Protein AF-0000000077137850 (afdb_homodimer)

Nearest PDB structures (foldseek):
  7an9-assembly1_B  TM=8.345E-01  e=2.626E-20  Streptomyces coelicolor A3(2)
  7an5-assembly1_A  TM=8.433E-01  e=4.337E-20  Streptomyces coelicolor A3(2)
  7an6-assembly1_B  TM=8.443E-01  e=5.235E-20  Streptomyces coelicolor A3(2)
  7an7-assembly1_A  TM=8.318E-01  e=2.796E-20  Streptomyces coelicolor A3(2)
  2i6e-assembly1_A  TM=8.278E-01  e=2.317E-20  Deinococcus radiodurans

Foldseek 3Di:
DEEEDEPFLLCQLQCVLQVPDPVYHYDYDAQVVVLVCQQVVVGFKYKHWPVSCVVVVVWKDFDQQWAKWFAQFQQFKKKWAQQVDDDDAQEEEEAQRADQSVLLVQLLCCLPPVDGHHYHHDHLVVVLVCVVVSHHMYIGGTPSSLPDDDDVRIDMDTSQNSLCVRPVFIEGTITMMHTPPDDDPPVVSVVSSVVSVVCLVVSLVPDDSDDSVRSVCNNPPGIDIGDDPRHVVSSVVSNVSCVVVVND/DEEEDEPFLLCQLQCVLQVPDPVYHYDYDAQVVVLVCQQVVVGFKYKHWPVVCVVVVVWKDFDQQWAKWFAQFQQFKKKWAQQVDDDDAQEEEEAQRADQSVLLVQLLCCLPPVDGHHYHHDHLVVVLVCVVVSHHMYIGGGPSSLPDDDDVRIDMDTSQNSLCVRPVFIEGTITMMHTPPDDDPPVVSVVSSVVSVVCLVVSLVPDDSDDSVRSVCNNPPGIDIGDDPRHVVSSVVSNVSCVVVVND

Secondary structure (DSSP, 8-state):
-EEEE---GGGHHHHHHHHH-TT-EEEE--HHHHHHHHHTTS-SEEEEEHHHHHHTTTTEEEEEEEEEEESS--SSEEEEEETTS-SS-SEEEEETT-SHHHHHHHHHHHHHHS-PPEEEEE-HHHHHHHHHTT-SEEEEEHHHHHHPPP-TTEEEEEHHHHHHHHHS--EEEEEEEEETT----THHHHHHHHHHHHTHHHHHHH--SS-HHHHHHIIIIIEESS--HHHHHHHHHHHHHHHHTT--/-EEEE---GGGHHHHHHHHH-TT-EEEE--HHHHHHHHHTTS-SEEEEEHHHHHHTTTTEEEEEEEEEEESS--SSEEEEEETTS-SS-SEEEEETT-SHHHHHHHHHHHHHHS-PPEEEEE-HHHHHHHHHTT-SEEEEEHHHHHHPPP-TTEEEEEHHHHHHHHHS--EEEEEEEEETT----THHHHHHHHHHHHTHHHHHHH--SS-HHHHHHIIIIIEESS--HHHHHHHHHHHHHHHHTT--

Sequence (496 aa):
MKIGIVKHLNARPLTLYFERSPDFTPVYENPSVLIELLKKGELDCALVSSIECERNQNKLDYTKIVGVCARDVVRSVLFFKNETETGIPEKVFTDIGSRSSVCLLQCLFHLEYGTKVEVIPTDAKDISKMMEEGIGSHLLFGDHALLQTPIPSYKVVDLAEWWHRITGLYFCFAFWAYPKGKKWDHQIFLTALEYGLKELNSIISEEKRLPIAITDRYLKQELHYIPEQKNLDGFLLFIKTAKELGLLMKIGIVKHLNARPLTLYFERSPDFTPVYENPSVLIELLKKGELDCALVSSIECERNQNKLDYTKIVGVCARDVVRSVLFFKNETETGIPEKVFTDIGSRSSVCLLQCLFHLEYGTKVEVIPTDAKDISKMMEEGIGSHLLFGDHALLQTPIPSYKVVDLAEWWHRITGLYFCFAFWAYPKGKKWDHQIFLTALEYGLKELNSIISEEKRLPIAITDRYLKQELHYIPEQKNLDGFLLFIKTAKELGLL

Organism: Leptospira biflexa serovar Patoc (strain Patoc 1 / ATCC 23582 / Paris) (NCBI:txid456481)

InterPro domains:
  IPR003773 Menaquinone biosynthesis enzyme [PF02621] (1-244)
  IPR030868 Chorismate dehydratase [MF_00995] (2-248)
  IPR030868 Chorismate dehydratase [PTHR37690] (1-247)

Solvent-accessible surface area (backbone atoms only — not comparable to full-atom values): 25738 Å² total; per-residue (Å²): 90,38,35,38,36,59,89,48,78,83,42,44,38,56,45,44,37,46,65,71,35,87,76,34,43,66,40,81,45,55,59,72,56,44,51,52,34,22,67,70,60,75,29,55,31,29,62,35,39,36,50,55,48,63,58,35,48,91,48,28,40,68,49,72,75,42,34,41,26,28,46,59,44,48,62,26,38,32,37,33,43,37,64,86,52,79,79,76,69,60,52,31,41,25,30,61,86,51,58,30,62,52,54,50,52,38,42,47,40,30,74,76,69,70,39,80,51,45,74,40,77,31,56,60,72,56,49,55,53,31,52,74,70,68,50,67,25,36,35,35,45,51,70,59,24,45,61,42,49,52,49,93,63,38,47,79,39,39,49,38,33,52,46,18,70,77,67,73,28,18,40,56,48,25,23,44,31,26,32,54,87,65,88,70,71,69,63,54,57,55,52,20,30,54,50,15,59,74,40,40,68,58,54,46,71,67,47,49,89,45,19,60,58,44,47,49,46,44,65,71,64,30,41,47,42,62,64,46,71,46,19,54,52,24,41,52,52,49,52,53,47,32,49,75,70,64,70,94,91,38,35,36,38,58,90,48,77,84,44,43,38,57,43,45,38,47,66,72,37,86,78,36,43,68,40,81,44,56,59,73,55,44,51,52,34,24,67,70,61,75,27,56,31,29,60,35,37,36,51,55,48,62,60,35,48,91,49,30,40,68,48,73,74,42,34,43,26,30,48,60,43,48,61,26,38,32,35,34,43,38,63,85,51,79,79,76,71,60,52,31,40,24,31,59,88,50,56,32,61,52,53,48,50,38,42,48,40,30,73,75,69,71,39,82,50,44,74,40,76,31,57,59,72,56,51,56,53,31,52,75,70,68,50,67,24,37,34,34,47,50,70,61,24,44,60,42,49,50,49,92,63,38,48,80,40,39,50,38,32,53,47,18,70,77,66,73,29,18,40,56,47,26,23,43,31,25,33,54,88,63,89,72,72,69,63,54,58,56,53,21,30,54,50,15,58,74,39,41,68,57,53,46,70,66,46,50,88,47,20,59,59,46,48,50,46,43,65,70,65,29,40,48,43,62,63,45,71,47,20,53,52,25,41,53,52,49,52,53,46,32,50,76,69,64,71,94

Structure (mmCIF, N/CA/C/O backbone):
data_AF-0000000077137850-model_v1
#
loop_
_entity.id
_entity.type
_entity.pdbx_description
1 polymer 'Chorismate dehydratase'
#
loop_
_atom_site.group_PDB
_atom_site.id
_atom_site.type_symbol
_atom_site.label_atom_id
_atom_site.label_alt_id
_atom_site.label_comp_id
_atom_site.label_asym_id
_atom_site.label_entity_id
_atom_site.label_seq_id
_atom_site.pdbx_PDB_ins_code
_atom_site.Cartn_x
_atom_site.Cartn_y
_atom_site.Cartn_z
_atom_site.occupancy
_atom_site.B_iso_or_equiv
_atom_site.auth_seq_id
_atom_site.auth_comp_id
_atom_site.auth_asym_id
_atom_site.auth_atom_id
_atom_site.pdbx_PDB_model_num
ATOM 1 N N . MET A 1 1 ? -23.875 -25.844 -9.562 1 94.19 1 MET A N 1
ATOM 2 C CA . MET A 1 1 ? -22.469 -26.031 -9.867 1 94.19 1 MET A CA 1
ATOM 3 C C . MET A 1 1 ? -21.594 -25.594 -8.695 1 94.19 1 MET A C 1
ATOM 5 O O . MET A 1 1 ? -21.844 -24.547 -8.086 1 94.19 1 MET A O 1
ATOM 9 N N . LYS A 1 2 ? -20.625 -26.422 -8.359 1 96.88 2 LYS A N 1
ATOM 10 C CA . LYS A 1 2 ? -19.719 -26.141 -7.254 1 96.88 2 LYS A CA 1
ATOM 11 C C . LYS A 1 2 ? -18.469 -25.422 -7.75 1 96.88 2 LYS A C 1
ATOM 13 O O . LYS A 1 2 ? -17.766 -25.906 -8.641 1 96.88 2 LYS A O 1
ATOM 18 N N . ILE A 1 3 ? -18.219 -24.25 -7.191 1 97.44 3 ILE A N 1
ATOM 19 C CA . ILE A 1 3 ? -17.094 -23.422 -7.605 1 97.44 3 ILE A CA 1
ATOM 20 C C . ILE A 1 3 ? -16.094 -23.297 -6.461 1 97.44 3 ILE A C 1
ATOM 22 O O . ILE A 1 3 ? -16.453 -22.891 -5.355 1 97.44 3 ILE A O 1
ATOM 26 N N . GLY A 1 4 ? -14.852 -23.719 -6.73 1 97.44 4 GLY A N 1
ATOM 27 C CA . GLY A 1 4 ? -13.789 -23.547 -5.75 1 97.44 4 GLY A CA 1
ATOM 28 C C . GLY A 1 4 ? -13.297 -22.109 -5.645 1 97.44 4 GLY A C 1
ATOM 29 O O . GLY A 1 4 ? -12.977 -21.484 -6.656 1 97.44 4 GLY A O 1
ATOM 30 N N . ILE A 1 5 ? -13.227 -21.578 -4.426 1 94.5 5 ILE A N 1
ATOM 31 C CA . ILE A 1 5 ? -12.883 -20.188 -4.16 1 94.5 5 ILE A CA 1
ATOM 32 C C . ILE A 1 5 ? -11.648 -20.109 -3.266 1 94.5 5 ILE A C 1
ATOM 34 O O . ILE A 1 5 ? -11.602 -20.75 -2.209 1 94.5 5 ILE A O 1
ATOM 38 N N . VAL A 1 6 ? -10.641 -19.391 -3.773 1 91 6 VAL A N 1
ATOM 39 C CA . VAL A 1 6 ? -9.477 -19.094 -2.938 1 91 6 VAL A CA 1
ATOM 40 C C . VAL A 1 6 ? -9.695 -17.797 -2.168 1 91 6 VAL A C 1
ATOM 42 O O . VAL A 1 6 ? -10.445 -16.922 -2.615 1 91 6 VAL A O 1
ATOM 45 N N . LYS A 1 7 ? -9.008 -17.594 -1.053 1 86.56 7 LYS A N 1
ATOM 46 C CA . LYS A 1 7 ? -9.219 -16.438 -0.188 1 86.56 7 LYS A CA 1
ATOM 47 C C . LYS A 1 7 ? -8.227 -15.328 -0.503 1 86.56 7 LYS A C 1
ATOM 49 O O . LYS A 1 7 ? -8.133 -14.344 0.235 1 86.56 7 LYS A O 1
ATOM 54 N N . HIS A 1 8 ? -7.621 -15.344 -1.595 1 89.94 8 HIS A N 1
ATOM 55 C CA . HIS A 1 8 ? -6.633 -14.344 -1.962 1 89.94 8 HIS A CA 1
ATOM 56 C C . HIS A 1 8 ? -7.297 -13.086 -2.51 1 89.94 8 HIS A C 1
ATOM 58 O O . HIS A 1 8 ? -8.266 -13.172 -3.266 1 89.94 8 HIS A O 1
ATOM 64 N N . LEU A 1 9 ? -6.719 -11.938 -2.129 1 93.88 9 LEU A N 1
ATOM 65 C CA . LEU A 1 9 ? -7.266 -10.656 -2.568 1 93.88 9 LEU A CA 1
ATOM 66 C C . LEU A 1 9 ? -7.293 -10.57 -4.09 1 93.88 9 LEU A C 1
ATOM 68 O O . LEU A 1 9 ? -8.25 -10.047 -4.668 1 93.88 9 LEU A O 1
ATOM 72 N N . ASN A 1 10 ? -6.328 -11.086 -4.738 1 95.06 10 ASN A N 1
ATOM 73 C CA . ASN A 1 10 ? -6.199 -10.961 -6.188 1 95.06 10 ASN A CA 1
ATOM 74 C C . ASN A 1 10 ? -7.305 -11.727 -6.914 1 95.06 10 ASN A C 1
ATOM 76 O O . ASN A 1 10 ? -7.578 -11.461 -8.086 1 95.06 10 ASN A O 1
ATOM 80 N N . ALA A 1 11 ? -7.965 -12.617 -6.242 1 96 11 ALA A N 1
ATOM 81 C CA . ALA A 1 11 ? -8.961 -13.477 -6.879 1 96 11 ALA A CA 1
ATOM 82 C C . ALA A 1 11 ? -10.359 -12.898 -6.73 1 96 11 ALA A C 1
ATOM 84 O O . ALA A 1 11 ? -11.297 -13.32 -7.418 1 96 11 ALA A O 1
ATOM 85 N N . ARG A 1 12 ? -10.555 -11.945 -5.879 1 96.44 12 ARG A N 1
ATOM 86 C CA . ARG A 1 12 ? -11.883 -11.5 -5.457 1 96.44 12 ARG A CA 1
ATOM 87 C C . ARG A 1 12 ? -12.695 -11 -6.648 1 96.44 12 ARG A C 1
ATOM 89 O O . ARG A 1 12 ? -13.867 -11.352 -6.793 1 96.44 12 ARG A O 1
ATOM 96 N N . PRO A 1 13 ? -12.078 -10.219 -7.578 1 97.88 13 PRO A N 1
ATOM 97 C CA . PRO A 1 13 ? -12.875 -9.773 -8.727 1 97.88 13 PRO A CA 1
ATOM 98 C C . PRO A 1 13 ? -13.367 -10.922 -9.594 1 97.88 13 PRO A C 1
ATOM 100 O O . PRO A 1 13 ? -14.391 -10.797 -10.273 1 97.88 13 PRO A O 1
ATOM 103 N N . LEU A 1 14 ? -12.672 -11.992 -9.531 1 98.06 14 LEU A N 1
ATOM 104 C CA . LEU A 1 14 ? -13 -13.148 -10.367 1 98.06 14 LEU A CA 1
ATOM 105 C C . LEU A 1 14 ? -14.023 -14.039 -9.688 1 98.06 14 LEU A C 1
ATOM 107 O O . LEU A 1 14 ? -14.82 -14.711 -10.359 1 98.06 14 LEU A O 1
ATOM 111 N N . THR A 1 15 ? -14.086 -14.055 -8.375 1 97.62 15 THR A N 1
ATOM 112 C CA . THR A 1 15 ? -14.828 -15.094 -7.664 1 97.62 15 THR A CA 1
ATOM 113 C C . THR A 1 15 ? -16.125 -14.531 -7.09 1 97.62 15 THR A C 1
ATOM 115 O O . THR A 1 15 ? -17.062 -15.281 -6.82 1 97.62 15 THR A O 1
ATOM 118 N N . LEU A 1 16 ? -16.219 -13.211 -6.93 1 97.75 16 LEU A N 1
ATOM 119 C CA . LEU A 1 16 ? -17.297 -12.578 -6.195 1 97.75 16 LEU A CA 1
ATOM 120 C C . LEU A 1 16 ? -18.656 -12.961 -6.797 1 97.75 16 LEU A C 1
ATOM 122 O O . LEU A 1 16 ? -19.594 -13.258 -6.066 1 97.75 16 LEU A O 1
ATOM 126 N N . TYR A 1 17 ? -18.766 -12.984 -8.109 1 97.81 17 TYR A N 1
ATOM 127 C CA . TYR A 1 17 ? -20 -13.312 -8.805 1 97.81 17 TYR A CA 1
ATOM 128 C C . TYR A 1 17 ? -20.531 -14.68 -8.375 1 97.81 17 TYR A C 1
ATOM 130 O O . TYR A 1 17 ? -21.719 -14.836 -8.094 1 97.81 17 TYR A O 1
ATOM 138 N N . PHE A 1 18 ? -19.656 -15.625 -8.25 1 97.31 18 PHE A N 1
ATOM 139 C CA . PHE A 1 18 ? -20.047 -17 -7.926 1 97.31 18 PHE A CA 1
ATOM 140 C C . PHE A 1 18 ? -20.438 -17.109 -6.461 1 97.31 18 PHE A C 1
ATOM 142 O O . PHE A 1 18 ? -21.25 -17.969 -6.098 1 97.31 18 PHE A O 1
ATOM 149 N N . GLU A 1 19 ? -19.906 -16.25 -5.637 1 96.56 19 GLU A N 1
ATOM 150 C CA . GLU A 1 19 ? -20.219 -16.234 -4.211 1 96.56 19 GLU A CA 1
ATOM 151 C C . GLU A 1 19 ? -21.594 -15.625 -3.953 1 96.56 19 GLU A C 1
ATOM 153 O O . GLU A 1 19 ? -22.25 -15.984 -2.98 1 96.56 19 GLU A O 1
ATOM 158 N N . ARG A 1 20 ? -21.969 -14.742 -4.828 1 96.19 20 ARG A N 1
ATOM 159 C CA . ARG A 1 20 ? -23.203 -13.984 -4.578 1 96.19 20 ARG A CA 1
ATOM 160 C C . ARG A 1 20 ? -24.359 -14.539 -5.395 1 96.19 20 ARG A C 1
ATOM 162 O O . ARG A 1 20 ? -25.516 -14.227 -5.125 1 96.19 20 ARG A O 1
ATOM 169 N N . SER A 1 21 ? -24.078 -15.328 -6.395 1 95.75 21 SER A N 1
ATOM 170 C CA . SER A 1 21 ? -25.109 -15.906 -7.246 1 95.75 21 SER A CA 1
ATOM 171 C C . SER A 1 21 ? -25.703 -17.172 -6.625 1 95.75 21 SER A C 1
ATOM 173 O O . SER A 1 21 ? -24.969 -18.078 -6.254 1 95.75 21 SER A O 1
ATOM 175 N N . PRO A 1 22 ? -27.016 -17.281 -6.57 1 95.31 22 PRO A N 1
ATOM 176 C CA . PRO A 1 22 ? -27.641 -18.484 -6.027 1 95.31 22 PRO A CA 1
ATOM 177 C C . PRO A 1 22 ? -27.484 -19.703 -6.938 1 95.31 22 PRO A C 1
ATOM 179 O O . PRO A 1 22 ? -27.734 -20.844 -6.516 1 95.31 22 PRO A O 1
ATOM 182 N N . ASP A 1 23 ? -27.031 -19.484 -8.156 1 94.5 23 ASP A N 1
ATOM 183 C CA . ASP A 1 23 ? -26.906 -20.547 -9.141 1 94.5 23 ASP A CA 1
ATOM 184 C C . ASP A 1 23 ? -25.672 -21.406 -8.875 1 94.5 23 ASP A C 1
ATOM 186 O O . ASP A 1 23 ? -25.516 -22.484 -9.438 1 94.5 23 ASP A O 1
ATOM 190 N N . PHE A 1 24 ? -24.828 -20.891 -7.953 1 97 24 PHE A N 1
ATOM 191 C CA . PHE A 1 24 ? -23.562 -21.578 -7.703 1 97 24 PHE A CA 1
ATOM 192 C C . PHE A 1 24 ? -23.375 -21.844 -6.215 1 97 24 PHE A C 1
ATOM 194 O O . PHE A 1 24 ? -23.984 -21.172 -5.379 1 97 24 PHE A O 1
ATOM 201 N N . THR A 1 25 ? -22.594 -22.859 -5.91 1 97.56 25 THR A N 1
ATOM 202 C CA . THR A 1 25 ? -22.219 -23.188 -4.539 1 97.56 25 THR A CA 1
ATOM 203 C C . THR A 1 25 ? -20.719 -22.984 -4.328 1 97.56 25 THR A C 1
ATOM 205 O O . THR A 1 25 ? -19.906 -23.781 -4.793 1 97.56 25 THR A O 1
ATOM 208 N N . PRO A 1 26 ? -20.375 -21.922 -3.617 1 97.38 26 PRO A N 1
ATOM 209 C CA . PRO A 1 26 ? -18.953 -21.672 -3.375 1 97.38 26 PRO A CA 1
ATOM 210 C C . PRO A 1 26 ? -18.344 -22.672 -2.387 1 97.38 26 PRO A C 1
ATOM 212 O O . PRO A 1 26 ? -19 -23.047 -1.404 1 97.38 26 PRO A O 1
ATOM 215 N N . VAL A 1 27 ? -17.188 -23.172 -2.697 1 97.5 27 VAL A N 1
ATOM 216 C CA . VAL A 1 27 ? -16.375 -24.016 -1.822 1 97.5 27 VAL A CA 1
ATOM 217 C C . VAL A 1 27 ? -15.047 -23.328 -1.524 1 97.5 27 VAL A C 1
ATOM 219 O O . VAL A 1 27 ? -14.219 -23.156 -2.42 1 97.5 27 VAL A O 1
ATOM 222 N N . TYR A 1 28 ? -14.844 -22.984 -0.269 1 95.75 28 TYR A N 1
ATOM 223 C CA . TYR A 1 28 ? -13.648 -22.25 0.127 1 95.75 28 TYR A CA 1
ATOM 224 C C . TYR A 1 28 ? -12.562 -23.203 0.625 1 95.75 28 TYR A C 1
ATOM 226 O O . TYR A 1 28 ? -12.758 -23.906 1.625 1 95.75 28 TYR A O 1
ATOM 234 N N . GLU A 1 29 ? -11.453 -23.297 -0.109 1 92.38 29 GLU A N 1
ATOM 235 C CA . GLU A 1 29 ? -10.312 -24.125 0.273 1 92.38 29 GLU A CA 1
ATOM 236 C C . GLU A 1 29 ? -9 -23.547 -0.243 1 92.38 29 GLU A C 1
ATOM 238 O O . GLU A 1 29 ? -9.008 -22.609 -1.044 1 92.38 29 GLU A O 1
ATOM 243 N N . ASN A 1 30 ? -7.91 -24.031 0.25 1 87.25 30 ASN A N 1
ATOM 244 C CA . ASN A 1 30 ? -6.613 -23.656 -0.302 1 87.25 30 ASN A CA 1
ATOM 245 C C . ASN A 1 30 ? -6.406 -24.25 -1.695 1 87.25 30 ASN A C 1
ATOM 247 O O . ASN A 1 30 ? -7.035 -25.25 -2.051 1 87.25 30 ASN A O 1
ATOM 251 N N . PRO A 1 31 ? -5.508 -23.656 -2.438 1 83.75 31 PRO A N 1
ATOM 252 C CA . PRO A 1 31 ? -5.309 -24.078 -3.828 1 83.75 31 PRO A CA 1
ATOM 253 C C . PRO A 1 31 ? -4.996 -25.562 -3.963 1 83.75 31 PRO A C 1
ATOM 255 O O . PRO A 1 31 ? -5.559 -26.234 -4.828 1 83.75 31 PRO A O 1
ATOM 258 N N . SER A 1 32 ? -4.172 -26.078 -3.117 1 83.69 32 SER A N 1
ATOM 259 C CA . SER A 1 32 ? -3.779 -27.484 -3.209 1 83.69 32 SER A CA 1
ATOM 260 C C . SER A 1 32 ? -4.98 -28.406 -3.041 1 83.69 32 SER A C 1
ATOM 262 O O . SER A 1 32 ? -5.102 -29.422 -3.742 1 83.69 32 SER A O 1
ATOM 264 N N . VAL A 1 33 ? -5.836 -28.047 -2.146 1 91.94 33 VAL A N 1
ATOM 265 C CA . VAL A 1 33 ? -7.031 -28.859 -1.902 1 91.94 33 VAL A CA 1
ATOM 266 C C . VAL A 1 33 ? -7.992 -28.719 -3.08 1 91.94 33 VAL A C 1
ATOM 268 O O . VAL A 1 33 ? -8.586 -29.703 -3.518 1 91.94 33 VAL A O 1
ATOM 271 N N . LEU A 1 34 ? -8.102 -27.547 -3.578 1 95.62 34 LEU A N 1
ATOM 272 C CA . LEU A 1 34 ? -9.016 -27.312 -4.691 1 95.62 34 LEU A CA 1
ATOM 273 C C . LEU A 1 34 ? -8.609 -28.125 -5.91 1 95.62 34 LEU A C 1
ATOM 275 O O . LEU A 1 34 ? -9.469 -28.672 -6.613 1 95.62 34 LEU A O 1
ATOM 279 N N . ILE A 1 35 ? -7.355 -28.281 -6.117 1 94.38 35 ILE A N 1
ATOM 280 C CA . ILE A 1 35 ? -6.863 -29.031 -7.258 1 94.38 35 ILE A CA 1
ATOM 281 C C . ILE A 1 35 ? -7.262 -30.5 -7.113 1 94.38 35 ILE A C 1
ATOM 283 O O . ILE A 1 35 ? -7.695 -31.141 -8.078 1 94.38 35 ILE A O 1
ATOM 287 N N . GLU A 1 36 ? -7.074 -31 -5.922 1 95.62 36 GLU A N 1
ATOM 288 C CA . GLU A 1 36 ? -7.43 -32.375 -5.676 1 95.62 36 GLU A CA 1
ATOM 289 C C . GLU A 1 36 ? -8.93 -32.625 -5.848 1 95.62 36 GLU A C 1
ATOM 291 O O . GLU A 1 36 ? -9.352 -33.625 -6.414 1 95.62 36 GLU A O 1
ATOM 296 N N . LEU A 1 37 ? -9.695 -31.719 -5.379 1 97.25 37 LEU A N 1
ATOM 297 C CA . LEU A 1 37 ? -11.141 -31.812 -5.531 1 97.25 37 LEU A CA 1
ATOM 298 C C . LEU A 1 37 ? -11.531 -31.766 -7.004 1 97.25 37 LEU A C 1
ATOM 300 O O . LEU A 1 37 ? -12.445 -32.469 -7.43 1 97.25 37 LEU A O 1
ATOM 304 N N . LEU A 1 38 ? -10.891 -30.969 -7.773 1 97.19 38 LEU A N 1
ATOM 305 C CA . LEU A 1 38 ? -11.133 -30.891 -9.211 1 97.19 38 LEU A CA 1
ATOM 306 C C . LEU A 1 38 ? -10.82 -32.219 -9.883 1 97.19 38 LEU A C 1
ATOM 308 O O . LEU A 1 38 ? -11.625 -32.719 -10.664 1 97.19 38 LEU A O 1
ATOM 312 N N . LYS A 1 39 ? -9.703 -32.75 -9.516 1 96.19 39 LYS A N 1
ATOM 313 C CA . LYS A 1 39 ? -9.25 -34 -10.133 1 96.19 39 LYS A CA 1
ATOM 314 C C . LYS A 1 39 ? -10.219 -35.125 -9.859 1 96.19 39 LYS A C 1
ATOM 316 O O . LYS A 1 39 ? -10.383 -36.031 -10.688 1 96.19 39 LYS A O 1
ATOM 321 N N . LYS A 1 40 ? -10.805 -35.094 -8.734 1 95.88 40 LYS A N 1
ATOM 322 C CA . LYS A 1 40 ? -11.742 -36.125 -8.312 1 95.88 40 LYS A CA 1
ATOM 323 C C . LYS A 1 40 ? -13.133 -35.875 -8.875 1 95.88 40 LYS A C 1
ATOM 325 O O . LYS A 1 40 ? -14.047 -36.688 -8.695 1 95.88 40 LYS A O 1
ATOM 330 N N . GLY A 1 41 ? -13.328 -34.75 -9.461 1 94.44 41 GLY A N 1
ATOM 331 C CA . GLY A 1 41 ? -14.625 -34.406 -10.016 1 94.44 41 GLY A CA 1
ATOM 332 C C . GLY A 1 41 ? -15.602 -33.906 -8.969 1 94.44 41 GLY A C 1
ATOM 333 O O . GLY A 1 41 ? -16.812 -33.875 -9.211 1 94.44 41 GLY A O 1
ATOM 334 N N . GLU A 1 42 ? -15.125 -33.5 -7.824 1 96.44 42 GLU A N 1
ATOM 335 C CA . GLU A 1 42 ? -15.961 -33.062 -6.719 1 96.44 42 GLU A CA 1
ATOM 336 C C . GLU A 1 42 ? -16.188 -31.547 -6.777 1 96.44 42 GLU A C 1
ATOM 338 O O . GLU A 1 42 ? -16.953 -31 -5.98 1 96.44 42 GLU A O 1
ATOM 343 N N . LEU A 1 43 ? -15.523 -30.938 -7.668 1 96.38 43 LEU A N 1
ATOM 344 C CA . LEU A 1 43 ? -15.672 -29.516 -7.984 1 96.38 43 LEU A CA 1
ATOM 345 C C . LEU A 1 43 ? -15.852 -29.312 -9.484 1 96.38 43 LEU A C 1
ATOM 347 O O . LEU A 1 43 ? -15.266 -30.047 -10.289 1 96.38 43 LEU A O 1
ATOM 351 N N . ASP A 1 44 ? -16.656 -28.312 -9.805 1 96.38 44 ASP A N 1
ATOM 352 C CA . ASP A 1 44 ? -16.906 -28.062 -11.219 1 96.38 44 ASP A CA 1
ATOM 353 C C . ASP A 1 44 ? -15.859 -27.125 -11.812 1 96.38 44 ASP A C 1
ATOM 355 O O . ASP A 1 44 ? -15.547 -27.203 -13 1 96.38 44 ASP A O 1
ATOM 359 N N . CYS A 1 45 ? -15.414 -26.234 -11.031 1 96.56 45 CYS A N 1
ATOM 360 C CA . CYS A 1 45 ? -14.43 -25.25 -11.469 1 96.56 45 CYS A CA 1
ATOM 361 C C . CYS A 1 45 ? -13.75 -24.594 -10.273 1 96.56 45 CYS A C 1
ATOM 363 O O . CYS A 1 45 ? -14.305 -24.547 -9.18 1 96.56 45 CYS A O 1
ATOM 365 N N . ALA A 1 46 ? -12.508 -24.172 -10.484 1 97.12 46 ALA A N 1
ATOM 366 C CA . ALA A 1 46 ? -11.789 -23.422 -9.461 1 97.12 46 ALA A CA 1
ATOM 367 C C . ALA A 1 46 ? -10.68 -22.578 -10.07 1 97.12 46 ALA A C 1
ATOM 369 O O . ALA A 1 46 ? -10.133 -22.922 -11.125 1 97.12 46 ALA A O 1
ATOM 370 N N . LEU A 1 47 ? -10.469 -21.469 -9.438 1 95.62 47 LEU A N 1
ATOM 371 C CA . LEU A 1 47 ? -9.289 -20.688 -9.781 1 95.62 47 LEU A CA 1
ATOM 372 C C . LEU A 1 47 ? -8.031 -21.297 -9.164 1 95.62 47 LEU A C 1
ATOM 374 O O . LEU A 1 47 ? -7.941 -21.438 -7.945 1 95.62 47 LEU A O 1
ATOM 378 N N . VAL A 1 48 ? -7.078 -21.719 -10.023 1 95.44 48 VAL A N 1
ATOM 379 C CA . VAL A 1 48 ? -5.879 -22.375 -9.516 1 95.44 48 VAL A CA 1
ATOM 380 C C . VAL A 1 48 ? -4.641 -21.781 -10.172 1 95.44 48 VAL A C 1
ATOM 382 O O . VAL A 1 48 ? -4.746 -21.031 -11.148 1 95.44 48 VAL A O 1
ATOM 385 N N . SER A 1 49 ? -3.459 -22.094 -9.625 1 96.06 49 SER A N 1
ATOM 386 C CA . SER A 1 49 ? -2.199 -21.609 -10.172 1 96.06 49 SER A CA 1
ATOM 387 C C . SER A 1 49 ? -2.031 -22.016 -11.633 1 96.06 49 SER A C 1
ATOM 389 O O . SER A 1 49 ? -2.371 -23.141 -12 1 96.06 49 SER A O 1
ATOM 391 N N . SER A 1 50 ? -1.462 -21.125 -12.391 1 97.69 50 SER A N 1
ATOM 392 C CA . SER A 1 50 ? -1.31 -21.391 -13.812 1 97.69 50 SER A CA 1
ATOM 393 C C . SER A 1 50 ? -0.415 -22.609 -14.055 1 97.69 50 SER A C 1
ATOM 395 O O . SER A 1 50 ? -0.686 -23.422 -14.938 1 97.69 50 SER A O 1
ATOM 397 N N . ILE A 1 51 ? 0.579 -22.75 -13.195 1 98 51 ILE A N 1
ATOM 398 C CA . ILE A 1 51 ? 1.499 -23.875 -13.367 1 98 51 ILE A CA 1
ATOM 399 C C . ILE A 1 51 ? 0.778 -25.188 -13.062 1 98 51 ILE A C 1
ATOM 401 O O . ILE A 1 51 ? 1.06 -26.203 -13.688 1 98 51 ILE A O 1
ATOM 405 N N . GLU A 1 52 ? -0.127 -25.156 -12.094 1 96.62 52 GLU A N 1
ATOM 406 C CA . GLU A 1 52 ? -0.868 -26.359 -11.742 1 96.62 52 GLU A CA 1
ATOM 407 C C . GLU A 1 52 ? -1.845 -26.766 -12.844 1 96.62 52 GLU A C 1
ATOM 409 O O . GLU A 1 52 ? -2.121 -27.938 -13.047 1 96.62 52 GLU A O 1
ATOM 414 N N . CYS A 1 53 ? -2.363 -25.766 -13.562 1 96.38 53 CYS A N 1
ATOM 415 C CA . CYS A 1 53 ? -3.148 -26.094 -14.742 1 96.38 53 CYS A CA 1
ATOM 416 C C . CYS A 1 53 ? -2.355 -26.969 -15.703 1 96.38 53 CYS A C 1
ATOM 418 O O . CYS A 1 53 ? -2.859 -28 -16.172 1 96.38 53 CYS A O 1
ATOM 420 N N . GLU A 1 54 ? -1.135 -26.594 -15.898 1 97.38 54 GLU A N 1
ATOM 421 C CA . GLU A 1 54 ? -0.285 -27.312 -16.844 1 97.38 54 GLU A CA 1
ATOM 422 C C . GLU A 1 54 ? 0.161 -28.656 -16.266 1 97.38 54 GLU A C 1
ATOM 424 O O . GLU A 1 54 ? 0.173 -29.656 -16.984 1 97.38 54 GLU A O 1
ATOM 429 N N . ARG A 1 55 ? 0.513 -28.656 -14.984 1 97.31 55 ARG A N 1
ATOM 430 C CA . ARG A 1 55 ? 0.957 -29.891 -14.328 1 97.31 55 ARG A CA 1
ATOM 431 C C . ARG A 1 55 ? -0.145 -30.938 -14.336 1 97.31 55 ARG A C 1
ATOM 433 O O . ARG A 1 55 ? 0.137 -32.125 -14.312 1 97.31 55 ARG A O 1
ATOM 440 N N . ASN A 1 56 ? -1.346 -30.516 -14.398 1 97 56 ASN A N 1
ATOM 441 C CA . ASN A 1 56 ? -2.473 -31.438 -14.32 1 97 56 ASN A CA 1
ATOM 442 C C . ASN A 1 56 ? -3.268 -31.469 -15.625 1 97 56 ASN A C 1
ATOM 444 O O . ASN A 1 56 ? -4.48 -31.688 -15.609 1 97 56 ASN A O 1
ATOM 448 N N . GLN A 1 57 ? -2.623 -31.219 -16.688 1 95.69 57 GLN A N 1
ATOM 449 C CA . GLN A 1 57 ? -3.283 -31.094 -17.984 1 95.69 57 GLN A CA 1
ATOM 450 C C . GLN A 1 57 ? -3.91 -32.406 -18.406 1 95.69 57 GLN A C 1
ATOM 452 O O . GLN A 1 57 ? -4.801 -32.438 -19.266 1 95.69 57 GLN A O 1
ATOM 457 N N . ASN A 1 58 ? -3.488 -33.531 -17.859 1 96.06 58 ASN A N 1
ATOM 458 C CA . ASN A 1 58 ? -4.062 -34.844 -18.172 1 96.06 58 ASN A CA 1
ATOM 459 C C . ASN A 1 58 ? -5.445 -35 -17.547 1 96.06 58 ASN A C 1
ATOM 461 O O . ASN A 1 58 ? -6.254 -35.781 -18.031 1 96.06 58 ASN A O 1
ATOM 465 N N . LYS A 1 59 ? -5.723 -34.25 -16.531 1 97 59 LYS A N 1
ATOM 466 C CA . LYS A 1 59 ? -6.973 -34.438 -15.797 1 97 59 LYS A CA 1
ATOM 467 C C . LYS A 1 59 ? -7.816 -33.156 -15.836 1 97 59 LYS A C 1
ATOM 469 O O . LYS A 1 59 ? -9.023 -33.188 -15.57 1 97 59 LYS A O 1
ATOM 474 N N . LEU A 1 60 ? -7.152 -32.094 -16.109 1 97.19 60 LEU A N 1
ATOM 475 C CA . LEU A 1 60 ? -7.848 -30.812 -16.047 1 97.19 60 LEU A CA 1
ATOM 476 C C . LEU A 1 60 ? -7.723 -30.047 -17.375 1 97.19 60 LEU A C 1
ATOM 478 O O . LEU A 1 60 ? -6.707 -30.172 -18.062 1 97.19 60 LEU A O 1
ATOM 482 N N . ASP A 1 61 ? -8.781 -29.391 -17.75 1 96.56 61 ASP A N 1
ATOM 483 C CA . ASP A 1 61 ? -8.742 -28.297 -18.719 1 96.56 61 ASP A CA 1
ATOM 484 C C . ASP A 1 61 ? -8.789 -26.938 -18.031 1 96.56 61 ASP A C 1
ATOM 486 O O . ASP A 1 61 ? -9.078 -26.844 -16.844 1 96.56 61 ASP A O 1
ATOM 490 N N . TYR A 1 62 ? -8.367 -25.922 -18.719 1 96.38 62 TYR A N 1
ATOM 491 C CA . TYR A 1 62 ? -8.445 -24.578 -18.156 1 96.38 62 TYR A CA 1
ATOM 492 C C . TYR A 1 62 ? -8.648 -23.531 -19.25 1 96.38 62 TYR A C 1
ATOM 494 O O . TYR A 1 62 ? -8.422 -23.812 -20.422 1 96.38 62 TYR A O 1
ATOM 502 N N . THR A 1 63 ? -9.148 -22.375 -18.891 1 96.69 63 THR A N 1
ATOM 503 C CA . THR A 1 63 ? -9.391 -21.297 -19.844 1 96.69 63 THR A CA 1
ATOM 504 C C . THR A 1 63 ? -8.406 -20.141 -19.594 1 96.69 63 THR A C 1
ATOM 506 O O . THR A 1 63 ? -7.996 -19.906 -18.469 1 96.69 63 THR A O 1
ATOM 509 N N . LYS A 1 64 ? -8.078 -19.422 -20.688 1 97.19 64 LYS A N 1
ATOM 510 C CA . LYS A 1 64 ? -7.184 -18.266 -20.594 1 97.19 64 LYS A CA 1
ATOM 511 C C . LYS A 1 64 ? -7.926 -16.969 -20.922 1 97.19 64 LYS A C 1
ATOM 513 O O . LYS A 1 64 ? -7.305 -15.945 -21.188 1 97.19 64 LYS A O 1
ATOM 518 N N . ILE A 1 65 ? -9.258 -17.094 -20.859 1 96.5 65 ILE A N 1
ATOM 519 C CA . ILE A 1 65 ? -10.055 -15.922 -21.219 1 96.5 65 ILE A CA 1
ATOM 520 C C . ILE A 1 65 ? -9.906 -14.844 -20.156 1 96.5 65 ILE A C 1
ATOM 522 O O . ILE A 1 65 ? -9.953 -13.648 -20.453 1 96.5 65 ILE A O 1
ATOM 526 N N . VAL A 1 66 ? -9.852 -15.266 -18.906 1 98.31 66 VAL A N 1
ATOM 527 C CA . VAL A 1 66 ? -9.539 -14.406 -17.766 1 98.31 66 VAL A CA 1
ATOM 528 C C . VAL A 1 66 ? -8.516 -15.102 -16.859 1 98.31 66 VAL A C 1
ATOM 530 O O . VAL A 1 66 ? -8.328 -16.312 -16.953 1 98.31 66 VAL A O 1
ATOM 533 N N . GLY A 1 67 ? -7.871 -14.406 -16.109 1 97.81 67 GLY A N 1
ATOM 534 C CA . GLY A 1 67 ? -6.898 -14.898 -15.141 1 97.81 67 GLY A CA 1
ATOM 535 C C . GLY A 1 67 ? -6.34 -13.812 -14.242 1 97.81 67 GLY A C 1
ATOM 5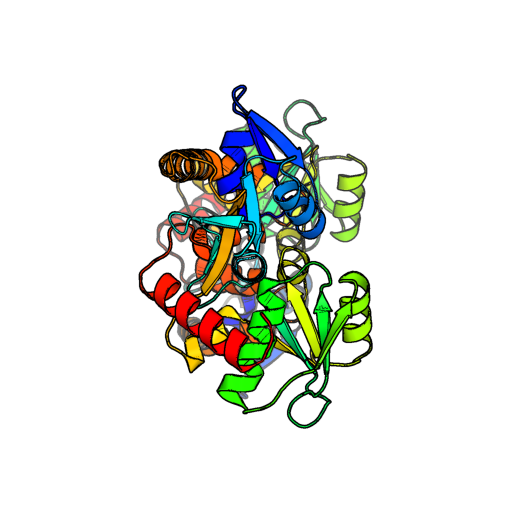36 O O . GLY A 1 67 ? -6.773 -12.664 -14.305 1 97.81 67 GLY A O 1
ATOM 537 N N . VAL A 1 68 ? -5.504 -14.203 -13.352 1 97.94 68 VAL A N 1
ATOM 538 C CA . VAL A 1 68 ? -4.738 -13.242 -12.562 1 97.94 68 VAL A CA 1
ATOM 539 C C . VAL A 1 68 ? -3.434 -12.906 -13.281 1 97.94 68 VAL A C 1
ATOM 541 O O . VAL A 1 68 ? -2.525 -13.734 -13.352 1 97.94 68 VAL A O 1
ATOM 544 N N . CYS A 1 69 ? -3.363 -11.68 -13.781 1 98.5 69 CYS A N 1
ATOM 545 C CA . CYS A 1 69 ? -2.258 -11.289 -14.656 1 98.5 69 CYS A CA 1
ATOM 546 C C . CYS A 1 69 ? -1.545 -10.055 -14.117 1 98.5 69 CYS A C 1
ATOM 548 O O . CYS A 1 69 ? -2.135 -9.266 -13.383 1 98.5 69 CYS A O 1
ATOM 550 N N . ALA A 1 70 ? -0.32 -10.023 -14.422 1 98.06 70 ALA A N 1
ATOM 551 C CA . ALA A 1 70 ? 0.488 -8.836 -14.156 1 98.06 70 ALA A CA 1
ATOM 552 C C . ALA A 1 70 ? 1.263 -8.406 -15.398 1 98.06 70 ALA A C 1
ATOM 554 O O . ALA A 1 70 ? 1.537 -9.227 -16.281 1 98.06 70 ALA A O 1
ATOM 555 N N . ARG A 1 71 ? 1.566 -7.105 -15.5 1 97.25 71 ARG A N 1
ATOM 556 C CA . ARG A 1 71 ? 2.41 -6.574 -16.562 1 97.25 71 ARG A CA 1
ATOM 557 C C . ARG A 1 71 ? 3.867 -6.492 -16.125 1 97.25 71 ARG A C 1
ATOM 559 O O . ARG A 1 71 ? 4.508 -7.52 -15.891 1 97.25 71 ARG A O 1
ATOM 566 N N . ASP A 1 72 ? 4.402 -5.344 -15.961 1 96.06 72 ASP A N 1
ATOM 567 C CA . ASP A 1 72 ? 5.828 -5.172 -15.711 1 96.06 72 ASP A CA 1
ATOM 568 C C . ASP A 1 72 ? 6.133 -5.219 -14.211 1 96.06 72 ASP A C 1
ATOM 570 O O . ASP A 1 72 ? 7.285 -5.375 -13.812 1 96.06 72 ASP A O 1
ATOM 574 N N . VAL A 1 73 ? 5.094 -5.117 -13.398 1 94.75 73 VAL A N 1
ATOM 575 C CA . VAL A 1 73 ? 5.246 -5.188 -11.953 1 94.75 73 VAL A CA 1
ATOM 576 C C . VAL A 1 73 ? 3.988 -5.797 -11.328 1 94.75 73 VAL A C 1
ATOM 578 O O . VAL A 1 73 ? 2.916 -5.777 -11.938 1 94.75 73 VAL A O 1
ATOM 581 N N . VAL A 1 74 ? 4.086 -6.426 -10.164 1 96 74 VAL A N 1
ATOM 582 C CA . VAL A 1 74 ? 2.896 -6.969 -9.516 1 96 74 VAL A CA 1
ATOM 583 C C . VAL A 1 74 ? 2.916 -6.629 -8.031 1 96 74 VAL A C 1
ATOM 585 O O . VAL A 1 74 ? 1.873 -6.625 -7.371 1 96 74 VAL A O 1
ATOM 588 N N . ARG A 1 75 ? 4.035 -6.414 -7.379 1 93.06 75 ARG A N 1
ATOM 589 C CA . ARG A 1 75 ? 4.262 -5.934 -6.02 1 93.06 75 ARG A CA 1
ATOM 590 C C . ARG A 1 75 ? 3.91 -7.008 -4.996 1 93.06 75 ARG A C 1
ATOM 592 O O . ARG A 1 75 ? 4.328 -6.926 -3.838 1 93.06 75 ARG A O 1
ATOM 599 N N . SER A 1 76 ? 3.209 -8.047 -5.406 1 95.81 76 SER A N 1
ATOM 600 C CA . SER A 1 76 ? 2.746 -9.055 -4.457 1 95.81 76 SER A CA 1
ATOM 601 C C . SER A 1 76 ? 3.512 -10.359 -4.625 1 95.81 76 SER A C 1
ATOM 603 O O . SER A 1 76 ? 3.121 -11.391 -4.07 1 95.81 76 SER A O 1
ATOM 605 N N . VAL A 1 77 ? 4.414 -10.445 -5.445 1 97.62 77 VAL A N 1
ATOM 606 C CA . VAL A 1 77 ? 5.32 -11.586 -5.605 1 97.62 77 VAL A CA 1
ATOM 607 C C . VAL A 1 77 ? 6.766 -11.102 -5.574 1 97.62 77 VAL A C 1
ATOM 609 O O . VAL A 1 77 ? 7.301 -10.656 -6.594 1 97.62 77 VAL A O 1
ATOM 612 N N . LEU A 1 78 ? 7.422 -11.273 -4.414 1 97.19 78 LEU A N 1
ATOM 613 C CA . LEU A 1 78 ? 8.688 -10.594 -4.168 1 97.19 78 LEU A CA 1
ATOM 614 C C . LEU A 1 78 ? 9.773 -11.586 -3.77 1 97.19 78 LEU A C 1
ATOM 616 O O . LEU A 1 78 ? 9.555 -12.43 -2.891 1 97.19 78 LEU A O 1
ATOM 620 N N . PHE A 1 79 ? 10.859 -11.523 -4.457 1 98.06 79 PHE A N 1
ATOM 621 C CA . PHE A 1 79 ? 12.086 -12.234 -4.109 1 98.06 79 PHE A CA 1
ATOM 622 C C . PHE A 1 79 ? 13 -11.352 -3.26 1 98.06 79 PHE A C 1
ATOM 624 O O . PHE A 1 79 ? 13.281 -10.211 -3.623 1 98.06 79 PHE A O 1
ATOM 631 N N . PHE A 1 80 ? 13.375 -11.844 -2.104 1 97.44 80 PHE A N 1
ATOM 632 C CA . PHE A 1 80 ? 14.297 -11.164 -1.198 1 97.44 80 PHE A CA 1
ATOM 633 C C . PHE A 1 80 ? 15.672 -11.812 -1.229 1 97.44 80 PHE A C 1
ATOM 635 O O . PHE A 1 80 ? 15.875 -12.875 -0.63 1 97.44 80 PHE A O 1
ATOM 642 N N . LYS A 1 81 ? 16.531 -11.172 -1.899 1 97.56 81 LYS A N 1
ATOM 643 C CA . LYS A 1 81 ? 17.891 -11.688 -2.008 1 97.56 81 LYS A CA 1
ATOM 644 C C . LYS A 1 81 ? 18.75 -11.219 -0.836 1 97.56 81 LYS A C 1
ATOM 646 O O . LYS A 1 81 ? 18.891 -10.023 -0.599 1 97.56 81 LYS A O 1
ATOM 651 N N . ASN A 1 82 ? 19.297 -12.156 -0.135 1 97.19 82 ASN A N 1
ATOM 652 C CA . ASN A 1 82 ? 20.234 -11.828 0.941 1 97.19 82 ASN A CA 1
ATOM 653 C C . ASN A 1 82 ? 21.547 -11.281 0.4 1 97.19 82 ASN A C 1
ATOM 655 O O . ASN A 1 82 ? 22.344 -12.023 -0.181 1 97.19 82 ASN A O 1
ATOM 659 N N . GLU A 1 83 ? 21.797 -10.031 0.669 1 94.69 83 GLU A N 1
ATOM 660 C CA . GLU A 1 83 ? 22.953 -9.352 0.08 1 94.69 83 GLU A CA 1
ATOM 661 C C . GLU A 1 83 ? 24.234 -9.664 0.856 1 94.69 83 GLU A C 1
ATOM 663 O O . GLU A 1 83 ? 25.328 -9.352 0.397 1 94.69 83 GLU A O 1
ATOM 668 N N . THR A 1 84 ? 24.062 -10.211 2.008 1 93.44 84 THR A N 1
ATOM 669 C CA . THR A 1 84 ? 25.234 -10.578 2.775 1 93.44 84 THR A CA 1
ATOM 670 C C . THR A 1 84 ? 25.844 -11.875 2.24 1 93.44 84 THR A C 1
ATOM 672 O O . THR A 1 84 ? 26.984 -12.211 2.566 1 93.44 84 THR A O 1
ATOM 675 N N . GLU A 1 85 ? 25.031 -12.578 1.5 1 90.31 85 GLU A N 1
ATOM 676 C CA . GLU A 1 85 ? 25.531 -13.781 0.836 1 90.31 85 GLU A CA 1
ATOM 677 C C . GLU A 1 85 ? 26.109 -13.453 -0.538 1 90.31 85 GLU A C 1
ATOM 679 O O . GLU A 1 85 ? 25.594 -12.586 -1.245 1 90.31 85 GLU A O 1
ATOM 684 N N . THR A 1 86 ? 27.188 -14.102 -0.842 1 89.5 86 THR A N 1
ATOM 685 C CA . THR A 1 86 ? 27.859 -13.812 -2.104 1 89.5 86 THR A CA 1
ATOM 686 C C . THR A 1 86 ? 27.312 -14.695 -3.223 1 89.5 86 THR A C 1
ATOM 688 O O . THR A 1 86 ? 27 -15.867 -3.004 1 89.5 86 THR A O 1
ATOM 691 N N . GLY A 1 87 ? 27.172 -14.055 -4.367 1 91 87 GLY A N 1
ATOM 692 C CA . GLY A 1 87 ? 26.844 -14.812 -5.562 1 91 87 GLY A CA 1
ATOM 693 C C . GLY A 1 87 ? 25.359 -15.094 -5.688 1 91 87 GLY A C 1
ATOM 694 O O . GLY A 1 87 ? 24.531 -14.398 -5.09 1 91 87 GLY A O 1
ATOM 695 N N . ILE A 1 88 ? 25.047 -16.031 -6.547 1 93.75 88 ILE A N 1
ATOM 696 C CA . ILE A 1 88 ? 23.672 -16.484 -6.812 1 93.75 88 ILE A CA 1
ATOM 697 C C . ILE A 1 88 ? 23.25 -17.5 -5.758 1 93.75 88 ILE A C 1
ATOM 699 O O . ILE A 1 88 ? 23.984 -18.453 -5.473 1 93.75 88 ILE A O 1
ATOM 703 N N . PRO A 1 89 ? 22.141 -17.25 -5.137 1 95.62 89 PRO A N 1
ATOM 704 C CA . PRO A 1 89 ? 21.703 -18.203 -4.121 1 95.62 89 PRO A CA 1
ATOM 705 C C . PRO A 1 89 ? 21.484 -19.609 -4.695 1 95.62 89 PRO A C 1
ATOM 707 O O . PRO A 1 89 ? 20.938 -19.75 -5.789 1 95.62 89 PRO A O 1
ATOM 710 N N . GLU A 1 90 ? 21.922 -20.656 -3.916 1 94.5 90 GLU A N 1
ATOM 711 C CA . GLU A 1 90 ? 21.688 -22.047 -4.301 1 94.5 90 GLU A CA 1
ATOM 712 C C . GLU A 1 90 ? 20.297 -22.516 -3.85 1 94.5 90 GLU A C 1
ATOM 714 O O . GLU A 1 90 ? 19.719 -23.422 -4.457 1 94.5 90 GLU A O 1
ATOM 719 N N . LYS A 1 91 ? 19.938 -21.891 -2.746 1 97.38 91 LYS A N 1
ATOM 720 C CA . LYS A 1 91 ? 18.641 -22.234 -2.152 1 97.38 91 LYS A CA 1
ATOM 721 C C . LYS A 1 91 ? 17.828 -20.984 -1.827 1 97.38 91 LYS A C 1
ATOM 723 O O . LYS A 1 91 ? 18.391 -19.953 -1.439 1 97.38 91 LYS A O 1
ATOM 728 N N . VAL A 1 92 ? 16.562 -21.078 -2.047 1 98.38 92 VAL A N 1
ATOM 729 C CA . VAL A 1 92 ? 15.633 -20.016 -1.686 1 98.38 92 VAL A CA 1
ATOM 730 C C . VAL A 1 92 ? 14.477 -20.594 -0.868 1 98.38 92 VAL A C 1
ATOM 732 O O . VAL A 1 92 ? 13.891 -21.609 -1.241 1 98.38 92 VAL A O 1
ATOM 735 N N . PHE A 1 93 ? 14.195 -20.016 0.319 1 98.56 93 PHE A N 1
ATOM 736 C CA . PHE A 1 93 ? 13.016 -20.375 1.104 1 98.56 93 PHE A CA 1
ATOM 737 C C . PHE A 1 93 ? 11.766 -19.703 0.548 1 98.56 93 PHE A C 1
ATOM 739 O O . PHE A 1 93 ? 11.703 -18.469 0.472 1 98.56 93 PHE A O 1
ATOM 746 N N . THR A 1 94 ? 10.828 -20.5 0.121 1 98.12 94 THR A N 1
ATOM 747 C CA . THR A 1 94 ? 9.688 -19.969 -0.607 1 98.12 94 THR A CA 1
ATOM 748 C C . THR A 1 94 ? 8.398 -20.188 0.177 1 98.12 94 THR A C 1
ATOM 750 O O . THR A 1 94 ? 8.242 -21.203 0.857 1 98.12 94 THR A O 1
ATOM 753 N N . ASP A 1 95 ? 7.5 -19.219 0.127 1 94.88 95 ASP A N 1
ATOM 754 C CA . ASP A 1 95 ? 6.18 -19.328 0.741 1 94.88 95 ASP A CA 1
ATOM 755 C C . ASP A 1 95 ? 5.469 -20.594 0.293 1 94.88 95 ASP A C 1
ATOM 757 O O . ASP A 1 95 ? 5.285 -20.828 -0.905 1 94.88 95 ASP A O 1
ATOM 761 N N . ILE A 1 96 ? 4.988 -21.391 1.217 1 91.06 96 ILE A N 1
ATOM 762 C CA . ILE A 1 96 ? 4.457 -22.719 0.962 1 91.06 96 ILE A CA 1
ATOM 763 C C . ILE A 1 96 ? 3.154 -22.625 0.172 1 91.06 96 ILE A C 1
ATOM 765 O O . ILE A 1 96 ? 2.74 -23.578 -0.485 1 91.06 96 ILE A O 1
ATOM 769 N N . GLY A 1 97 ? 2.531 -21.516 0.173 1 85.12 97 GLY A N 1
ATOM 770 C CA . GLY A 1 97 ? 1.262 -21.359 -0.517 1 85.12 97 GLY A CA 1
ATOM 771 C C . GLY A 1 97 ? 1.42 -21.031 -1.99 1 85.12 97 GLY A C 1
ATOM 772 O O . GLY A 1 97 ? 0.451 -21.078 -2.752 1 85.12 97 GLY A O 1
ATOM 773 N N . SER A 1 98 ? 2.617 -20.844 -2.475 1 84.81 98 SER A N 1
ATOM 774 C CA . SER A 1 98 ? 2.846 -20.328 -3.826 1 84.81 98 SER A CA 1
ATOM 775 C C . SER A 1 98 ? 3.244 -21.469 -4.773 1 84.81 98 SER A C 1
ATOM 777 O O . SER A 1 98 ? 4.094 -22.297 -4.441 1 84.81 98 SER A O 1
ATOM 779 N N . ARG A 1 99 ? 2.631 -21.594 -5.918 1 92.62 99 ARG A N 1
ATOM 780 C CA . ARG A 1 99 ? 3.01 -22.594 -6.906 1 92.62 99 ARG A CA 1
ATOM 781 C C . ARG A 1 99 ? 3.557 -21.953 -8.172 1 92.62 99 ARG A C 1
ATOM 783 O O . ARG A 1 99 ? 4.734 -22.094 -8.5 1 92.62 99 ARG A O 1
ATOM 790 N N . SER A 1 100 ? 2.781 -21.078 -8.742 1 96.19 100 SER A N 1
ATOM 791 C CA . SER A 1 100 ? 3.236 -20.422 -9.961 1 96.19 100 SER A CA 1
ATOM 792 C C . SER A 1 100 ? 4.43 -19.516 -9.695 1 96.19 100 SER A C 1
ATOM 794 O O . SER A 1 100 ? 5.375 -19.469 -10.484 1 96.19 100 SER A O 1
ATOM 796 N N . SER A 1 101 ? 4.395 -18.812 -8.578 1 96.81 101 SER A N 1
ATOM 797 C CA . SER A 1 101 ? 5.473 -17.891 -8.25 1 96.81 101 SER A CA 1
ATOM 798 C C . SER A 1 101 ? 6.785 -18.625 -8 1 96.81 101 SER A C 1
ATOM 800 O O . SER A 1 101 ? 7.848 -18.172 -8.422 1 96.81 101 SER A O 1
ATOM 802 N N . VAL A 1 102 ? 6.691 -19.781 -7.359 1 97.75 102 VAL A N 1
ATOM 803 C CA . VAL A 1 102 ? 7.883 -20.578 -7.078 1 97.75 102 VAL A CA 1
ATOM 804 C C . VAL A 1 102 ? 8.484 -21.094 -8.383 1 97.75 102 VAL A C 1
ATOM 806 O O . VAL A 1 102 ? 9.695 -21.016 -8.594 1 97.75 102 VAL A O 1
ATOM 809 N N . CYS A 1 103 ? 7.637 -21.594 -9.203 1 98.38 103 CYS A N 1
ATOM 810 C CA . CYS A 1 103 ? 8.102 -22.078 -10.5 1 98.38 103 CYS A CA 1
ATOM 811 C C . CYS A 1 103 ? 8.703 -20.938 -11.312 1 98.38 103 CYS A C 1
ATOM 813 O O . CYS A 1 103 ? 9.742 -21.094 -11.961 1 98.38 103 CYS A O 1
ATOM 815 N N . LEU A 1 104 ? 8.055 -19.781 -11.289 1 98.75 104 LEU A N 1
ATOM 816 C CA . LEU A 1 104 ? 8.562 -18.609 -12 1 98.75 104 LEU A CA 1
ATOM 817 C C . LEU A 1 104 ? 9.961 -18.25 -11.508 1 98.75 104 LEU A C 1
ATOM 819 O O . LEU A 1 104 ? 10.844 -17.922 -12.312 1 98.75 104 LEU A O 1
ATOM 823 N N . LEU A 1 105 ? 10.141 -18.281 -10.18 1 98.75 105 LEU A N 1
ATOM 824 C CA . LEU A 1 105 ? 11.453 -18 -9.609 1 98.75 105 LEU A CA 1
ATOM 825 C C . LEU A 1 105 ? 12.516 -18.922 -10.18 1 98.75 105 LEU A C 1
ATOM 827 O O . LEU A 1 105 ? 13.594 -18.469 -10.578 1 98.75 105 LEU A O 1
ATOM 831 N N . GLN A 1 106 ? 12.203 -20.172 -10.227 1 98.62 106 GLN A N 1
ATOM 832 C CA . GLN A 1 106 ? 13.141 -21.141 -10.773 1 98.62 106 GLN A CA 1
ATOM 833 C C . GLN A 1 106 ? 13.422 -20.875 -12.242 1 98.62 106 GLN A C 1
ATOM 835 O O . GLN A 1 106 ? 14.578 -20.938 -12.688 1 98.62 106 GLN A O 1
ATOM 840 N N . CYS A 1 107 ? 12.438 -20.562 -12.992 1 98.75 107 CYS A N 1
ATOM 841 C CA . CYS A 1 107 ? 12.609 -20.219 -14.406 1 98.75 107 CYS A CA 1
ATOM 842 C C . CYS A 1 107 ? 13.5 -19 -14.578 1 98.75 107 CYS A C 1
ATOM 844 O O . CYS A 1 107 ? 14.359 -18.984 -15.461 1 98.75 107 CYS A O 1
ATOM 846 N N . LEU A 1 108 ? 13.32 -18.016 -13.719 1 98.75 108 LEU A N 1
ATOM 847 C CA . LEU A 1 108 ? 14.078 -16.781 -13.82 1 98.75 108 LEU A CA 1
ATOM 848 C C . LEU A 1 108 ? 15.562 -17.016 -13.547 1 98.75 108 LEU A C 1
ATOM 850 O O . LEU A 1 108 ? 16.422 -16.516 -14.273 1 98.75 108 LEU A O 1
ATOM 854 N N . PHE A 1 109 ? 15.859 -17.828 -12.516 1 98.38 109 PHE A N 1
ATOM 855 C CA . PHE A 1 109 ? 17.25 -18.156 -12.227 1 98.38 109 PHE A CA 1
ATOM 856 C C . PHE A 1 109 ? 17.875 -18.891 -13.398 1 98.38 109 PHE A C 1
ATOM 858 O O . PHE A 1 109 ? 19.031 -18.625 -13.75 1 98.38 109 PHE A O 1
ATOM 865 N N . HIS A 1 110 ? 17.141 -19.75 -14 1 97.94 110 HIS A N 1
ATOM 866 C CA . HIS A 1 110 ? 17.625 -20.5 -15.156 1 97.94 110 HIS A CA 1
ATOM 867 C C . HIS A 1 110 ? 17.859 -19.578 -16.344 1 97.94 110 HIS A C 1
ATOM 869 O O . HIS A 1 110 ? 18.938 -19.625 -16.969 1 97.94 110 HIS A O 1
ATOM 875 N N . LEU A 1 111 ? 16.938 -18.766 -16.672 1 98.06 111 LEU A N 1
ATOM 876 C CA . LEU A 1 111 ? 17 -17.906 -17.859 1 98.06 111 LEU A CA 1
ATOM 877 C C . LEU A 1 111 ? 18.109 -16.875 -17.734 1 98.06 111 LEU A C 1
ATOM 879 O O . LEU A 1 111 ? 18.812 -16.594 -18.703 1 98.06 111 LEU A O 1
ATOM 883 N N . GLU A 1 112 ? 18.234 -16.328 -16.547 1 97.5 112 GLU A N 1
ATOM 884 C CA . GLU A 1 112 ? 19.188 -15.227 -16.406 1 97.5 112 GLU A CA 1
ATOM 885 C C . GLU A 1 112 ? 20.578 -15.75 -16.094 1 97.5 112 GLU A C 1
ATOM 887 O O . GLU A 1 112 ? 21.578 -15.203 -16.578 1 97.5 112 GLU A O 1
ATOM 892 N N . TYR A 1 113 ? 20.672 -16.859 -15.289 1 96.38 113 TYR A N 1
ATOM 893 C CA . TYR A 1 113 ? 21.984 -17.234 -14.773 1 96.38 113 TYR A CA 1
ATOM 894 C C . TYR A 1 113 ? 22.359 -18.641 -15.227 1 96.38 113 TYR A C 1
ATOM 896 O O . TYR A 1 113 ? 23.469 -19.109 -14.977 1 96.38 113 TYR A O 1
ATOM 904 N N . GLY A 1 114 ? 21.438 -19.375 -15.82 1 96.12 114 GLY A N 1
ATOM 905 C CA . GLY A 1 114 ? 21.719 -20.734 -16.234 1 96.12 114 GLY A CA 1
ATOM 906 C C . GLY A 1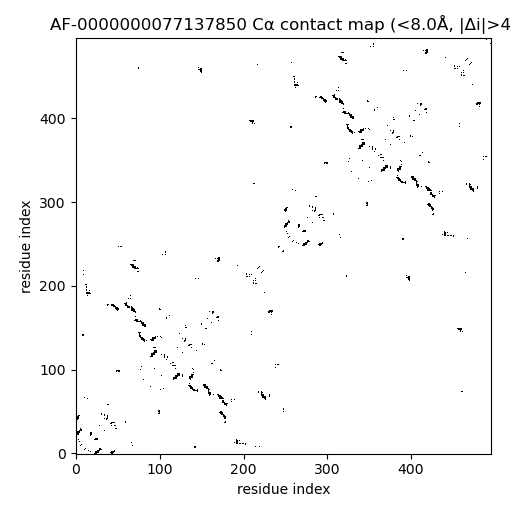 114 ? 21.828 -21.703 -15.062 1 96.12 114 GLY A C 1
ATOM 907 O O . GLY A 1 114 ? 22.484 -22.734 -15.172 1 96.12 114 GLY A O 1
ATOM 908 N N . THR A 1 115 ? 21.25 -21.328 -13.969 1 95 115 THR A N 1
ATOM 909 C CA . THR A 1 115 ? 21.375 -22.156 -12.773 1 95 115 THR A CA 1
ATOM 910 C C . THR A 1 115 ? 20.016 -22.672 -12.312 1 95 115 THR A C 1
ATOM 912 O O . THR A 1 115 ? 18.984 -22.062 -12.602 1 95 115 THR A O 1
ATOM 915 N N . LYS A 1 116 ? 20.109 -23.812 -11.68 1 95.25 116 LYS A N 1
ATOM 916 C CA . LYS A 1 116 ? 18.938 -24.344 -11.016 1 95.25 116 LYS A CA 1
ATOM 917 C C . LYS A 1 116 ? 18.953 -24.031 -9.523 1 95.25 116 LYS A C 1
ATOM 919 O O . LYS A 1 116 ? 19.891 -24.406 -8.82 1 95.25 116 LYS A O 1
ATOM 924 N N . VAL A 1 117 ? 17.969 -23.344 -9.094 1 97.38 117 VAL A N 1
ATOM 925 C CA . VAL A 1 117 ? 17.891 -22.984 -7.676 1 97.38 117 VAL A CA 1
ATOM 926 C C . VAL A 1 117 ? 17 -23.984 -6.941 1 97.38 117 VAL A C 1
ATOM 928 O O . VAL A 1 117 ? 15.961 -24.391 -7.465 1 97.38 117 VAL A O 1
ATOM 931 N N . GLU A 1 118 ? 17.469 -24.422 -5.801 1 97.62 118 GLU A N 1
ATOM 932 C CA . GLU A 1 118 ? 16.625 -25.25 -4.934 1 97.62 118 GLU A CA 1
ATOM 933 C C . GLU A 1 118 ? 15.617 -24.406 -4.172 1 97.62 118 GLU A C 1
ATOM 935 O O . GLU A 1 118 ? 15.945 -23.312 -3.697 1 97.62 118 GLU A O 1
ATOM 940 N N . VAL A 1 119 ? 14.406 -24.875 -4.137 1 98.19 119 VAL A N 1
ATOM 941 C CA . VAL A 1 119 ? 13.367 -24.141 -3.418 1 98.19 119 VAL A CA 1
ATOM 942 C C . VAL A 1 119 ? 12.914 -24.953 -2.203 1 98.19 119 VAL A C 1
ATOM 944 O O . VAL A 1 119 ? 12.734 -26.172 -2.291 1 98.19 119 VAL A O 1
ATOM 947 N N . ILE A 1 120 ? 12.781 -24.281 -1.079 1 98 120 ILE A N 1
ATOM 948 C CA . ILE A 1 120 ? 12.398 -24.922 0.173 1 98 120 ILE A CA 1
ATOM 949 C C . ILE A 1 120 ? 11.094 -24.312 0.684 1 98 120 ILE A C 1
ATOM 951 O O . ILE A 1 120 ? 11.094 -23.203 1.243 1 98 120 ILE A O 1
ATOM 955 N N . PRO A 1 121 ? 9.961 -25.062 0.507 1 96.62 121 PRO A N 1
ATOM 956 C CA . PRO A 1 121 ? 8.695 -24.547 1.03 1 96.62 121 PRO A CA 1
ATOM 957 C C . PRO A 1 121 ? 8.773 -24.188 2.514 1 96.62 121 PRO A C 1
ATOM 959 O O . PRO A 1 121 ? 9.234 -25 3.322 1 96.62 121 PRO A O 1
ATOM 962 N N . THR A 1 122 ? 8.398 -22.984 2.824 1 97.56 122 THR A N 1
ATOM 963 C CA . THR A 1 122 ? 8.531 -22.438 4.172 1 97.56 122 THR A CA 1
ATOM 964 C C . THR A 1 122 ? 7.332 -21.562 4.527 1 97.56 122 THR A C 1
ATOM 966 O O . THR A 1 122 ? 6.82 -20.828 3.678 1 97.56 122 THR A O 1
ATOM 969 N N . ASP A 1 123 ? 6.848 -21.688 5.793 1 96.31 123 ASP A N 1
ATOM 970 C CA . ASP A 1 123 ? 5.762 -20.812 6.242 1 96.31 123 ASP A CA 1
ATOM 971 C C . ASP A 1 123 ? 6.164 -19.344 6.168 1 96.31 123 ASP A C 1
ATOM 973 O O . ASP A 1 123 ? 7.285 -18.984 6.531 1 96.31 123 ASP A O 1
ATOM 977 N N . ALA A 1 124 ? 5.215 -18.531 5.75 1 94.19 124 ALA A N 1
ATOM 978 C CA . ALA A 1 124 ? 5.492 -17.109 5.559 1 94.19 124 ALA A CA 1
ATOM 979 C C . ALA A 1 124 ? 6.004 -16.469 6.848 1 94.19 124 ALA A C 1
ATOM 981 O O . ALA A 1 124 ? 6.91 -15.633 6.816 1 94.19 124 ALA A O 1
ATOM 982 N N . LYS A 1 125 ? 5.414 -16.781 7.996 1 94.12 125 LYS A N 1
ATOM 983 C CA . LYS A 1 125 ? 5.828 -16.234 9.281 1 94.12 125 LYS A CA 1
ATOM 984 C C . LYS A 1 125 ? 7.281 -16.578 9.586 1 94.12 125 LYS A C 1
ATOM 986 O O . LYS A 1 125 ? 8.016 -15.75 10.133 1 94.12 125 LYS A O 1
ATOM 991 N N . ASP A 1 126 ? 7.625 -17.781 9.211 1 97.19 126 ASP A N 1
ATOM 992 C CA . ASP A 1 126 ? 9 -18.219 9.422 1 97.19 126 ASP A CA 1
ATOM 993 C C . ASP A 1 126 ? 9.961 -17.469 8.484 1 97.19 126 ASP A C 1
ATOM 995 O O . ASP A 1 126 ? 11.086 -17.156 8.867 1 97.19 126 ASP A O 1
ATOM 999 N N . ILE A 1 127 ? 9.516 -17.203 7.281 1 97.06 127 ILE A N 1
ATOM 1000 C CA . ILE A 1 127 ? 10.32 -16.453 6.32 1 97.06 127 ILE A CA 1
ATOM 1001 C C . ILE A 1 127 ? 10.641 -15.07 6.883 1 97.06 127 ILE A C 1
ATOM 1003 O O . ILE A 1 127 ? 11.797 -14.625 6.848 1 97.06 127 ILE A O 1
ATOM 1007 N N . SER A 1 128 ? 9.664 -14.406 7.406 1 94.62 128 SER A N 1
ATOM 1008 C CA . SER A 1 128 ? 9.867 -13.078 7.977 1 94.62 128 SER A CA 1
ATOM 1009 C C . SER A 1 128 ? 10.883 -13.117 9.109 1 94.62 128 SER A C 1
ATOM 1011 O O . SER A 1 128 ? 11.766 -12.258 9.188 1 94.62 128 SER A O 1
ATOM 1013 N N . LYS A 1 129 ? 10.789 -14.094 9.969 1 96.06 129 LYS A N 1
ATOM 1014 C CA . LYS A 1 129 ? 11.727 -14.258 11.078 1 96.06 129 LYS A CA 1
ATOM 1015 C C . LYS A 1 129 ? 13.141 -14.531 10.57 1 96.06 129 LYS A C 1
ATOM 1017 O O . LYS A 1 129 ? 14.109 -13.961 11.078 1 96.06 129 LYS A O 1
ATOM 1022 N N . MET A 1 130 ? 13.211 -15.383 9.594 1 97.25 130 MET A N 1
ATOM 1023 C CA . MET A 1 130 ? 14.508 -15.719 9.016 1 97.25 130 MET A CA 1
ATOM 1024 C C . MET A 1 130 ? 15.172 -14.492 8.406 1 97.25 130 MET A C 1
ATOM 1026 O O . MET A 1 130 ? 16.375 -14.297 8.547 1 97.25 130 MET A O 1
ATOM 1030 N N . MET A 1 131 ? 14.398 -13.68 7.723 1 95.75 131 MET A N 1
ATOM 1031 C CA . MET A 1 131 ? 14.93 -12.453 7.133 1 95.75 131 MET A CA 1
ATOM 1032 C C . MET A 1 131 ? 15.477 -11.523 8.211 1 95.75 131 MET A C 1
ATOM 1034 O O . MET A 1 131 ? 16.547 -10.93 8.047 1 95.75 131 MET A O 1
ATOM 1038 N N . GLU A 1 132 ? 14.773 -11.414 9.273 1 93.94 132 GLU A N 1
ATOM 1039 C CA . GLU A 1 132 ? 15.227 -10.578 10.383 1 93.94 132 GLU A CA 1
ATOM 1040 C C . GLU A 1 132 ? 16.562 -11.078 10.938 1 93.94 132 GLU A C 1
ATOM 1042 O O . GLU A 1 132 ? 17.375 -10.281 11.398 1 93.94 132 GLU A O 1
ATOM 1047 N N . GLU A 1 133 ? 16.719 -12.359 10.883 1 95.81 133 GLU A N 1
ATOM 1048 C CA . GLU A 1 133 ? 17.938 -12.977 11.406 1 95.81 133 GLU A CA 1
ATOM 1049 C C . GLU A 1 133 ? 19.031 -13.016 10.359 1 95.81 133 GLU A C 1
ATOM 1051 O O . GLU A 1 133 ? 20.156 -13.453 10.641 1 95.81 133 GLU A O 1
ATOM 1056 N N . GLY A 1 134 ? 18.703 -12.633 9.203 1 95.06 134 GLY A N 1
ATOM 1057 C CA . GLY A 1 134 ? 19.688 -12.578 8.133 1 95.06 134 GLY A CA 1
ATOM 1058 C C . GLY A 1 134 ? 20.016 -13.945 7.555 1 95.06 134 GLY A C 1
ATOM 1059 O O . GLY A 1 134 ? 21.156 -14.211 7.176 1 95.06 134 GLY A O 1
ATOM 1060 N N . ILE A 1 135 ? 18.984 -14.773 7.473 1 95.56 135 ILE A N 1
ATOM 1061 C CA . ILE A 1 135 ? 19.219 -16.141 7.051 1 95.56 135 ILE A CA 1
ATOM 1062 C C . ILE A 1 135 ? 18.594 -16.375 5.68 1 95.56 135 ILE A C 1
ATOM 1064 O O . ILE A 1 135 ? 17.375 -16.297 5.527 1 95.56 135 ILE A O 1
ATOM 1068 N N . GLY A 1 136 ? 19.438 -16.641 4.66 1 97.06 136 GLY A N 1
ATOM 1069 C CA . GLY A 1 136 ? 18.984 -17.141 3.371 1 97.06 136 GLY A CA 1
ATOM 1070 C C . GLY A 1 136 ? 18.25 -16.094 2.555 1 97.06 136 GLY A C 1
ATOM 1071 O O . GLY A 1 136 ? 18.125 -14.938 2.979 1 97.06 136 GLY A O 1
ATOM 1072 N N . SER A 1 137 ? 17.875 -16.469 1.33 1 98.31 137 SER A N 1
ATOM 1073 C CA . SER A 1 137 ? 17.016 -15.695 0.441 1 98.31 137 SER A CA 1
ATOM 1074 C C . SER A 1 137 ? 15.602 -16.266 0.404 1 98.31 137 SER A C 1
ATOM 1076 O O . SER A 1 137 ? 15.383 -17.438 0.703 1 98.31 137 SER A O 1
ATOM 1078 N N . HIS A 1 138 ? 14.664 -15.406 0.078 1 98.44 138 HIS A N 1
ATOM 1079 C CA . HIS A 1 138 ? 13.281 -15.797 0.328 1 98.44 138 HIS A CA 1
ATOM 1080 C C . HIS A 1 138 ? 12.367 -15.344 -0.805 1 98.44 138 HIS A C 1
ATOM 1082 O O . HIS A 1 138 ? 12.695 -14.414 -1.541 1 98.44 138 HIS A O 1
ATOM 1088 N N . LEU A 1 139 ? 11.297 -16.031 -0.971 1 98.44 139 LEU A N 1
ATOM 1089 C CA . LEU A 1 139 ? 10.188 -15.625 -1.835 1 98.44 139 LEU A CA 1
ATOM 1090 C C . LEU A 1 139 ? 8.891 -15.531 -1.048 1 98.44 139 LEU A C 1
ATOM 1092 O O . LEU A 1 139 ? 8.492 -16.5 -0.388 1 98.44 139 LEU A O 1
ATOM 1096 N N . LEU A 1 140 ? 8.281 -14.375 -1.049 1 96.81 140 LEU A N 1
ATOM 1097 C CA . LEU A 1 140 ? 6.949 -14.172 -0.497 1 96.81 140 LEU A CA 1
ATOM 1098 C C . LEU A 1 140 ? 5.957 -13.805 -1.596 1 96.81 140 LEU A C 1
ATOM 1100 O O . LEU A 1 140 ? 6.336 -13.227 -2.613 1 96.81 140 LEU A O 1
ATOM 1104 N N . PHE A 1 141 ? 4.719 -14.164 -1.431 1 94.94 141 PHE A N 1
ATOM 1105 C CA . PHE A 1 141 ? 3.684 -13.781 -2.379 1 94.94 141 PHE A CA 1
ATOM 1106 C C . PHE A 1 141 ? 2.41 -13.359 -1.651 1 94.94 141 PHE A C 1
ATOM 1108 O O . PHE A 1 141 ? 2.299 -13.539 -0.437 1 94.94 141 PHE A O 1
ATOM 1115 N N . GLY A 1 142 ? 1.499 -12.766 -2.371 1 92.88 142 GLY A N 1
ATOM 1116 C CA . GLY A 1 142 ? 0.188 -12.414 -1.852 1 92.88 142 GLY A CA 1
ATOM 1117 C C . GLY A 1 142 ? 0.243 -11.367 -0.75 1 92.88 142 GLY A C 1
ATOM 1118 O O . GLY A 1 142 ? 1.005 -10.406 -0.838 1 92.88 142 GLY A O 1
ATOM 1119 N N . ASP A 1 143 ? -0.573 -11.625 0.252 1 90.19 143 ASP A N 1
ATOM 1120 C CA . ASP A 1 143 ? -0.721 -10.695 1.363 1 90.19 143 ASP A CA 1
ATOM 1121 C C . ASP A 1 143 ? 0.596 -10.523 2.117 1 90.19 143 ASP A C 1
ATOM 1123 O O . ASP A 1 143 ? 0.94 -9.422 2.537 1 90.19 143 ASP A O 1
ATOM 1127 N N . HIS A 1 144 ? 1.302 -11.602 2.188 1 92.38 144 HIS A N 1
ATOM 1128 C CA . HIS A 1 144 ? 2.553 -11.57 2.936 1 92.38 144 HIS A CA 1
ATOM 1129 C C . HIS A 1 144 ? 3.59 -10.695 2.238 1 92.38 144 HIS A C 1
ATOM 1131 O O . HIS A 1 144 ? 4.316 -9.945 2.895 1 92.38 144 HIS A O 1
ATOM 1137 N N . ALA A 1 145 ? 3.611 -10.781 0.951 1 94.5 145 ALA A N 1
ATOM 1138 C CA . ALA A 1 145 ? 4.531 -9.945 0.184 1 94.5 145 ALA A CA 1
ATOM 1139 C C . ALA A 1 145 ? 4.113 -8.484 0.239 1 94.5 145 ALA A C 1
ATOM 1141 O O . ALA A 1 145 ? 4.953 -7.594 0.407 1 94.5 145 ALA A O 1
ATOM 1142 N N . LEU A 1 146 ? 2.822 -8.25 0.153 1 93.81 146 LEU A N 1
ATOM 1143 C CA . LEU A 1 146 ? 2.291 -6.895 0.125 1 93.81 146 LEU A CA 1
ATOM 1144 C C . LEU A 1 146 ? 2.58 -6.168 1.435 1 93.81 146 LEU A C 1
ATOM 1146 O O . LEU A 1 146 ? 2.75 -4.949 1.45 1 93.81 146 LEU A O 1
ATOM 1150 N N . LEU A 1 147 ? 2.717 -6.945 2.498 1 92.06 147 LEU A N 1
ATOM 1151 C CA . LEU A 1 147 ? 2.836 -6.355 3.826 1 92.06 147 LEU A CA 1
ATOM 1152 C C . LEU A 1 147 ? 4.285 -6.363 4.297 1 92.06 147 LEU A C 1
ATOM 1154 O O . LEU A 1 147 ? 4.625 -5.703 5.281 1 92.06 147 LEU A O 1
ATOM 1158 N N . GLN A 1 148 ? 5.129 -7.066 3.617 1 92.25 148 GLN A N 1
ATOM 1159 C CA . GLN A 1 148 ? 6.5 -7.223 4.09 1 92.25 148 GLN A CA 1
ATOM 1160 C C . GLN A 1 148 ? 7.285 -5.922 3.941 1 92.25 148 GLN A C 1
ATOM 1162 O O . GLN A 1 148 ? 7.379 -5.371 2.842 1 92.25 148 GLN A O 1
ATOM 1167 N N . THR A 1 149 ? 7.82 -5.48 5.055 1 91 149 THR A N 1
ATOM 1168 C CA . THR A 1 149 ? 8.711 -4.324 5.027 1 91 149 THR A CA 1
ATOM 1169 C C . THR A 1 149 ? 10.109 -4.727 4.57 1 91 149 THR A C 1
ATOM 1171 O O . THR A 1 149 ? 10.602 -5.793 4.938 1 91 149 THR A O 1
ATOM 1174 N N . PRO A 1 150 ? 10.68 -3.85 3.773 1 90.19 150 PRO A N 1
ATOM 1175 C CA . PRO A 1 150 ? 12.047 -4.172 3.355 1 90.19 150 PRO A CA 1
ATOM 1176 C C . PRO A 1 150 ? 13.008 -4.297 4.535 1 90.19 150 PRO A C 1
ATOM 1178 O O . PRO A 1 150 ? 12.844 -3.615 5.547 1 90.19 150 PRO A O 1
ATOM 1181 N N . ILE A 1 151 ? 13.891 -5.211 4.395 1 91.44 151 ILE A N 1
ATOM 1182 C CA . ILE A 1 151 ? 14.953 -5.418 5.371 1 91.44 151 ILE A CA 1
ATOM 1183 C C . ILE A 1 151 ? 16.281 -4.957 4.789 1 91.44 151 ILE A C 1
ATOM 1185 O O . ILE A 1 151 ? 16.641 -5.328 3.67 1 91.44 151 ILE A O 1
ATOM 1189 N N . PRO A 1 152 ? 17.078 -4.059 5.469 1 88.5 152 PRO A N 1
ATOM 1190 C CA . PRO A 1 152 ? 18.281 -3.422 4.922 1 88.5 152 PRO A CA 1
ATOM 1191 C C . PRO A 1 152 ? 19.234 -4.422 4.281 1 88.5 152 PRO A C 1
ATOM 1193 O O . PRO A 1 152 ? 19.844 -4.133 3.246 1 88.5 152 PRO A O 1
ATOM 1196 N N . SER A 1 153 ? 19.406 -5.59 4.785 1 92.69 153 SER A N 1
ATOM 1197 C CA . SER A 1 153 ? 20.375 -6.543 4.27 1 92.69 153 SER A CA 1
ATOM 1198 C C . SER A 1 153 ? 19.797 -7.367 3.129 1 92.69 153 SER A C 1
ATOM 1200 O O . SER A 1 153 ? 20.453 -8.266 2.6 1 92.69 153 SER A O 1
ATOM 1202 N N . TYR A 1 154 ? 18.641 -6.992 2.623 1 95.38 154 TYR A N 1
ATOM 1203 C CA . TYR A 1 154 ? 18 -7.75 1.553 1 95.38 154 TYR A CA 1
ATOM 1204 C C . TYR A 1 154 ? 17.641 -6.844 0.383 1 95.38 154 TYR A C 1
ATOM 1206 O O . TYR A 1 154 ? 17.156 -5.73 0.581 1 95.38 154 TYR A O 1
ATOM 1214 N N . LYS A 1 155 ? 17.922 -7.293 -0.784 1 94.06 155 LYS A N 1
ATOM 1215 C CA . LYS A 1 155 ? 17.422 -6.648 -1.994 1 94.06 155 LYS A CA 1
ATOM 1216 C C . LYS A 1 155 ? 16.062 -7.211 -2.389 1 94.06 155 LYS A C 1
ATOM 1218 O O . LYS A 1 155 ? 15.891 -8.43 -2.475 1 94.06 155 LYS A O 1
ATOM 1223 N N . VAL A 1 156 ? 15.156 -6.363 -2.561 1 94.56 156 VAL A N 1
ATOM 1224 C CA . VAL A 1 156 ? 13.812 -6.785 -2.939 1 94.56 156 VAL A CA 1
ATOM 1225 C C . VAL A 1 156 ? 13.672 -6.758 -4.461 1 94.56 156 VAL A C 1
ATOM 1227 O O . VAL A 1 156 ? 13.953 -5.738 -5.098 1 94.56 156 VAL A O 1
ATOM 1230 N N . VAL A 1 157 ? 13.219 -7.863 -4.996 1 95.75 157 VAL A N 1
ATOM 1231 C CA . VAL A 1 157 ? 13.023 -7.973 -6.441 1 95.75 157 VAL A CA 1
ATOM 1232 C C . VAL A 1 157 ? 11.609 -8.453 -6.742 1 95.75 157 VAL A C 1
ATOM 1234 O O . VAL A 1 157 ? 11.18 -9.492 -6.23 1 95.75 157 VAL A O 1
ATOM 1237 N N . ASP A 1 158 ? 10.906 -7.723 -7.52 1 97 158 ASP A N 1
ATOM 1238 C CA . ASP A 1 158 ? 9.594 -8.133 -8.008 1 97 158 ASP A CA 1
ATOM 1239 C C . ASP A 1 158 ? 9.719 -9.148 -9.141 1 97 158 ASP A C 1
ATOM 1241 O O . ASP A 1 158 ? 10.391 -8.891 -10.141 1 97 158 ASP A O 1
ATOM 1245 N N . LEU A 1 159 ? 9.016 -10.234 -9.023 1 98.44 159 LEU A N 1
ATOM 1246 C CA . LEU A 1 159 ? 9.219 -11.289 -10.008 1 98.44 159 LEU A CA 1
ATOM 1247 C C . LEU A 1 159 ? 8.617 -10.906 -11.359 1 98.44 159 LEU A C 1
ATOM 1249 O O . LEU A 1 159 ? 9.141 -11.289 -12.406 1 98.44 159 LEU A O 1
ATOM 1253 N N . ALA A 1 160 ? 7.496 -10.219 -11.336 1 98.38 160 ALA A N 1
ATOM 1254 C CA . ALA A 1 160 ? 6.957 -9.75 -12.609 1 98.38 160 ALA A CA 1
ATOM 1255 C C . ALA A 1 160 ? 7.918 -8.773 -13.289 1 98.38 160 ALA A C 1
ATOM 1257 O O . ALA A 1 160 ? 8.086 -8.812 -14.508 1 98.38 160 ALA A O 1
ATOM 1258 N N . GLU A 1 161 ? 8.555 -7.926 -12.469 1 97.31 161 GLU A N 1
ATOM 1259 C CA . GLU A 1 161 ? 9.547 -6.996 -13.008 1 97.31 161 GLU A CA 1
ATOM 1260 C C . GLU A 1 161 ? 10.75 -7.742 -13.57 1 97.31 161 GLU A C 1
ATOM 1262 O O . GLU A 1 161 ? 11.242 -7.414 -14.656 1 97.31 161 GLU A O 1
ATOM 1267 N N . TRP A 1 162 ? 11.211 -8.688 -12.812 1 98.38 162 TRP A N 1
ATOM 1268 C CA . TRP A 1 162 ? 12.336 -9.508 -13.258 1 98.38 162 TRP A CA 1
ATOM 1269 C C . TRP A 1 162 ? 12 -10.234 -14.555 1 98.38 162 TRP A C 1
ATOM 1271 O O . TRP A 1 162 ? 12.789 -10.203 -15.508 1 98.38 162 TRP A O 1
ATOM 1281 N N . TRP A 1 163 ? 10.836 -10.812 -14.641 1 98.81 163 TRP A N 1
ATOM 1282 C CA . TRP A 1 163 ? 10.359 -11.516 -15.82 1 98.81 163 TRP A CA 1
ATOM 1283 C C . TRP A 1 163 ? 10.289 -10.586 -17.031 1 98.81 163 TRP A C 1
ATOM 1285 O O . TRP A 1 163 ? 10.82 -10.891 -18.094 1 98.81 163 TRP A O 1
ATOM 1295 N N . HIS A 1 164 ? 9.742 -9.438 -16.812 1 98.75 164 HIS A N 1
ATOM 1296 C CA . HIS A 1 164 ? 9.586 -8.469 -17.891 1 98.75 164 HIS A CA 1
ATOM 1297 C C . HIS A 1 164 ? 10.945 -7.961 -18.375 1 98.75 164 HIS A C 1
ATOM 1299 O O . HIS A 1 164 ? 11.148 -7.77 -19.578 1 98.75 164 HIS A O 1
ATOM 1305 N N . ARG A 1 165 ? 11.82 -7.738 -17.469 1 98.06 165 ARG A N 1
ATOM 1306 C CA . ARG A 1 165 ? 13.141 -7.215 -17.797 1 98.06 165 ARG A CA 1
ATOM 1307 C C . ARG A 1 165 ? 13.891 -8.164 -18.719 1 98.06 165 ARG A C 1
ATOM 1309 O O . ARG A 1 165 ? 14.508 -7.727 -19.703 1 98.06 165 ARG A O 1
ATOM 1316 N N . ILE A 1 166 ? 13.766 -9.414 -18.5 1 98 166 ILE A N 1
ATOM 1317 C CA . ILE A 1 166 ? 14.617 -10.328 -19.234 1 98 166 ILE A CA 1
ATOM 1318 C C . ILE A 1 166 ? 13.875 -10.836 -20.484 1 98 166 ILE A C 1
ATOM 1320 O O . ILE A 1 166 ? 14.508 -11.219 -21.469 1 98 166 ILE A O 1
ATOM 1324 N N . THR A 1 167 ? 12.523 -10.797 -20.469 1 98.56 167 THR A N 1
ATOM 1325 C CA . THR A 1 167 ? 11.805 -11.438 -21.562 1 98.56 167 THR A CA 1
ATOM 1326 C C . THR A 1 167 ? 11.031 -10.398 -22.375 1 98.56 167 THR A C 1
ATOM 1328 O O . THR A 1 167 ? 10.641 -10.672 -23.516 1 98.56 167 THR A O 1
ATOM 1331 N N . GLY A 1 168 ? 10.719 -9.281 -21.75 1 98.5 168 GLY A N 1
ATOM 1332 C CA . GLY A 1 168 ? 9.836 -8.297 -22.359 1 98.5 168 GLY A CA 1
ATOM 1333 C C . GLY A 1 168 ? 8.375 -8.703 -22.328 1 98.5 168 GLY A C 1
ATOM 1334 O O . GLY A 1 168 ? 7.531 -8.047 -22.938 1 98.5 168 GLY A O 1
ATOM 1335 N N . LEU A 1 169 ? 8.07 -9.766 -21.625 1 98.88 169 LEU A N 1
ATOM 1336 C CA . LEU A 1 169 ? 6.73 -10.336 -21.641 1 98.88 169 LEU A CA 1
ATOM 1337 C C . LEU A 1 169 ? 6.062 -10.18 -20.281 1 98.88 169 LEU A C 1
ATOM 1339 O O . LEU A 1 169 ? 6.707 -9.797 -19.312 1 98.88 169 LEU A O 1
ATOM 1343 N N . TYR A 1 170 ? 4.695 -10.375 -20.25 1 98.81 170 TYR A N 1
ATOM 1344 C CA . TYR A 1 170 ? 3.893 -10.289 -19.047 1 98.81 170 TYR A CA 1
ATOM 1345 C C . TYR A 1 170 ? 3.594 -11.68 -18.484 1 98.81 170 TYR A C 1
ATOM 1347 O O . TYR A 1 170 ? 3.977 -12.688 -19.078 1 98.81 170 TYR A O 1
ATOM 1355 N N . PHE A 1 171 ? 2.973 -11.727 -17.344 1 98.75 171 PHE A N 1
ATOM 1356 C CA . PHE A 1 171 ? 2.855 -13.016 -16.688 1 98.75 171 PHE A CA 1
ATOM 1357 C C . PHE A 1 171 ? 1.411 -13.289 -16.281 1 98.75 171 PHE A C 1
ATOM 1359 O O . PHE A 1 171 ? 0.666 -12.359 -15.961 1 98.75 171 PHE A O 1
ATOM 1366 N N . CYS A 1 172 ? 1.009 -14.555 -16.312 1 98.75 172 CYS A N 1
ATOM 1367 C CA . CYS A 1 172 ? -0.266 -15.047 -15.805 1 98.75 172 CYS A CA 1
ATOM 1368 C C . CYS A 1 172 ? -0.056 -15.992 -14.625 1 98.75 172 CYS A C 1
ATOM 1370 O O . CYS A 1 172 ? 0.521 -17.062 -14.789 1 98.75 172 CYS A O 1
ATOM 1372 N N . PHE A 1 173 ? -0.675 -15.641 -13.484 1 97.94 173 PHE A N 1
ATOM 1373 C CA . PHE A 1 173 ? -0.4 -16.391 -12.266 1 97.94 173 PHE A CA 1
ATOM 1374 C C . PHE A 1 173 ? -1.463 -17.453 -12.031 1 97.94 173 PHE A C 1
ATOM 1376 O O . PHE A 1 173 ? -1.201 -18.469 -11.375 1 97.94 173 PHE A O 1
ATOM 1383 N N . ALA A 1 174 ? -2.656 -17.266 -12.477 1 97.31 174 ALA A N 1
ATOM 1384 C CA . ALA A 1 174 ? -3.74 -18.188 -12.172 1 97.31 174 ALA A CA 1
ATOM 1385 C C . ALA A 1 174 ? -4.805 -18.172 -13.266 1 97.31 174 ALA A C 1
ATOM 1387 O O . ALA A 1 174 ? -5.008 -17.141 -13.922 1 97.31 174 ALA A O 1
ATOM 1388 N N . PHE A 1 175 ? -5.438 -19.281 -13.453 1 97.38 175 PHE A N 1
ATOM 1389 C CA . PHE A 1 175 ? -6.539 -19.469 -14.391 1 97.38 175 PHE A CA 1
ATOM 1390 C C . PHE A 1 175 ? -7.648 -20.297 -13.758 1 97.38 175 PHE A C 1
ATOM 1392 O O . PHE A 1 175 ? -7.426 -20.984 -12.75 1 97.38 175 PHE A O 1
ATOM 1399 N N . TRP A 1 176 ? -8.828 -20.188 -14.391 1 97.12 176 TRP A N 1
ATOM 1400 C CA . TRP A 1 176 ? -9.906 -21.109 -14.031 1 97.12 176 TRP A CA 1
ATOM 1401 C C . TRP A 1 176 ? -9.672 -22.484 -14.641 1 97.12 176 TRP A C 1
ATOM 1403 O O . TRP A 1 176 ? -9.461 -22.609 -15.844 1 97.12 176 TRP A O 1
ATOM 1413 N N . ALA A 1 177 ? -9.703 -23.484 -13.812 1 96.75 177 ALA A N 1
ATOM 1414 C CA . ALA A 1 177 ? -9.547 -24.875 -14.242 1 96.75 177 ALA A CA 1
ATOM 1415 C C . ALA A 1 177 ? -10.797 -25.688 -13.938 1 96.75 177 ALA A C 1
ATOM 1417 O O . ALA A 1 177 ? -11.562 -25.344 -13.039 1 96.75 177 ALA A O 1
ATOM 1418 N N . TYR A 1 178 ? -10.977 -26.719 -14.664 1 97 178 TYR A N 1
ATOM 1419 C CA . TYR A 1 178 ? -12.125 -27.609 -14.508 1 97 178 TYR A CA 1
ATOM 1420 C C . TYR A 1 178 ? -11.812 -29 -15.039 1 97 178 TYR A C 1
ATOM 1422 O O . TYR A 1 178 ? -10.852 -29.188 -15.789 1 97 178 TYR A O 1
ATOM 1430 N N . PRO A 1 179 ? -12.578 -30 -14.555 1 96.75 179 PRO A N 1
ATOM 1431 C CA . PRO A 1 179 ? -12.297 -31.375 -14.992 1 96.75 179 PRO A CA 1
ATOM 1432 C C . PRO A 1 179 ? -12.32 -31.531 -16.516 1 96.75 179 PRO A C 1
ATOM 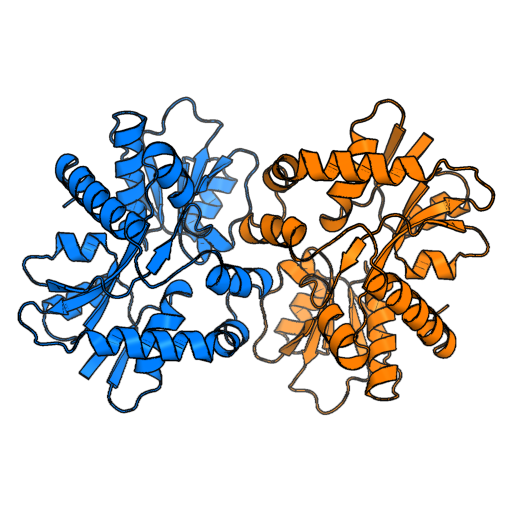1434 O O . PRO A 1 179 ? -13.172 -30.938 -17.172 1 96.75 179 PRO A O 1
ATOM 1437 N N . LYS A 1 180 ? -11.352 -32.312 -16.969 1 95.12 180 LYS A N 1
ATOM 1438 C CA . LYS A 1 180 ? -11.211 -32.531 -18.406 1 95.12 180 LYS A CA 1
ATOM 1439 C C . LYS A 1 180 ? -12.492 -33.094 -19 1 95.12 180 LYS A C 1
ATOM 1441 O O . LYS A 1 180 ? -13.109 -34 -18.422 1 95.12 180 LYS A O 1
ATOM 1446 N N . GLY A 1 181 ? -12.906 -32.5 -20.125 1 90.5 181 GLY A N 1
ATOM 1447 C CA . GLY A 1 181 ? -14.078 -32.969 -20.828 1 90.5 181 GLY A CA 1
ATOM 1448 C C . GLY A 1 181 ? -15.359 -32.25 -20.422 1 90.5 181 GLY A C 1
ATOM 1449 O O . GLY A 1 181 ? -16.375 -32.375 -21.094 1 90.5 181 GLY A O 1
ATOM 1450 N N . LYS A 1 182 ? -15.305 -31.594 -19.312 1 89.38 182 LYS A N 1
ATOM 1451 C CA . LYS A 1 182 ? -16.484 -30.828 -18.906 1 89.38 182 LYS A CA 1
ATOM 1452 C C . LYS A 1 182 ? -16.75 -29.672 -19.859 1 89.38 182 LYS A C 1
ATOM 1454 O O . LYS A 1 182 ? -15.828 -28.953 -20.234 1 89.38 182 LYS A O 1
ATOM 1459 N N . LYS A 1 183 ? -18 -29.594 -20.297 1 85.12 183 LYS A N 1
ATOM 1460 C CA . LYS A 1 183 ? -18.391 -28.5 -21.188 1 85.12 183 LYS A CA 1
ATOM 1461 C C . LYS A 1 183 ? -18.766 -27.25 -20.391 1 85.12 183 LYS A C 1
ATOM 1463 O O . LYS A 1 183 ? -19.578 -27.312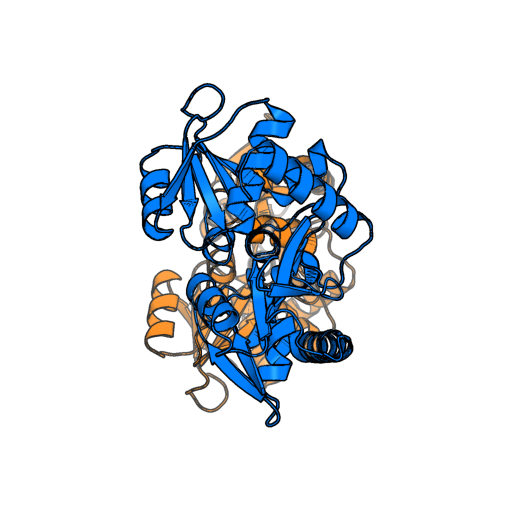 -19.469 1 85.12 183 LYS A O 1
ATOM 1468 N N . TRP A 1 184 ? -18.031 -26.109 -20.562 1 82.81 184 TRP A N 1
ATOM 1469 C CA . TRP A 1 184 ? -18.266 -24.828 -19.938 1 82.81 184 TRP A CA 1
ATOM 1470 C C . TRP A 1 184 ? -18.516 -23.734 -20.969 1 82.81 184 TRP A C 1
ATOM 1472 O O . TRP A 1 184 ? -17.922 -23.766 -22.062 1 82.81 184 TRP A O 1
ATOM 1482 N N . ASP A 1 185 ? -19.578 -22.984 -20.703 1 86.81 185 ASP A N 1
ATOM 1483 C CA . ASP A 1 185 ? -19.609 -21.719 -21.406 1 86.81 185 ASP A CA 1
ATOM 1484 C C . ASP A 1 185 ? -18.562 -20.75 -20.844 1 86.81 185 ASP A C 1
ATOM 1486 O O . ASP A 1 185 ? -18.797 -20.109 -19.812 1 86.81 185 ASP A O 1
ATOM 1490 N N . HIS A 1 186 ? -17.5 -20.594 -21.516 1 88.81 186 HIS A N 1
ATOM 1491 C CA . HIS A 1 186 ? -16.359 -19.828 -21.016 1 88.81 186 HIS A CA 1
ATOM 1492 C C . HIS A 1 186 ? -16.719 -18.359 -20.828 1 88.81 186 HIS A C 1
ATOM 1494 O O . HIS A 1 186 ? -16.031 -17.625 -20.109 1 88.81 186 HIS A O 1
ATOM 1500 N N . GLN A 1 187 ? -17.812 -17.922 -21.391 1 93.38 187 GLN A N 1
ATOM 1501 C CA . GLN A 1 187 ? -18.234 -16.531 -21.281 1 93.38 187 GLN A CA 1
ATOM 1502 C C . GLN A 1 187 ? -18.656 -16.203 -19.844 1 93.38 187 GLN A C 1
ATOM 1504 O O . GLN A 1 187 ? -18.656 -15.039 -19.453 1 93.38 187 GLN A O 1
ATOM 1509 N N . ILE A 1 188 ? -18.953 -17.25 -19.125 1 95.62 188 ILE A N 1
ATOM 1510 C CA . ILE A 1 188 ? -19.406 -17.047 -17.75 1 95.62 188 ILE A CA 1
ATOM 1511 C C . ILE A 1 188 ? -18.281 -16.422 -16.922 1 95.62 188 ILE A C 1
ATOM 1513 O O . ILE A 1 188 ? -18.531 -15.648 -16 1 95.62 188 ILE A O 1
ATOM 1517 N N . PHE A 1 189 ? -17.078 -16.75 -17.297 1 97.19 189 PHE A N 1
ATOM 1518 C CA . PHE A 1 189 ? -15.938 -16.234 -16.547 1 97.19 189 PHE A CA 1
ATOM 1519 C C . PHE A 1 189 ? -15.742 -14.75 -16.812 1 97.19 189 PHE A C 1
ATOM 1521 O O . PHE A 1 189 ? -15.352 -13.992 -15.922 1 97.19 189 PHE A O 1
ATOM 1528 N N . LEU A 1 190 ? -16.031 -14.328 -18.047 1 97.56 190 LEU A N 1
ATOM 1529 C CA . LEU A 1 190 ? -15.992 -12.906 -18.375 1 97.56 190 LEU A CA 1
ATOM 1530 C C . LEU A 1 190 ? -17.109 -12.156 -17.656 1 97.56 190 LEU A C 1
ATOM 1532 O O . LEU A 1 190 ? -16.891 -11.055 -17.156 1 97.56 190 LEU A O 1
ATOM 1536 N N . THR A 1 191 ? -18.25 -12.773 -17.641 1 97.19 191 THR A N 1
ATOM 1537 C CA . THR A 1 191 ? -19.391 -12.188 -16.938 1 97.19 191 THR A CA 1
ATOM 1538 C C . THR A 1 191 ? -19.078 -12.031 -15.445 1 97.19 191 THR A C 1
ATOM 1540 O O . THR A 1 191 ? -19.391 -11 -14.844 1 97.19 191 THR A O 1
ATOM 1543 N N . ALA A 1 192 ? -18.516 -13.062 -14.898 1 97.81 192 ALA A N 1
ATOM 1544 C CA . ALA A 1 192 ? -18.141 -13.039 -13.492 1 97.81 192 ALA A CA 1
ATOM 1545 C C . ALA A 1 192 ? -17.141 -11.922 -13.203 1 97.81 192 ALA A C 1
ATOM 1547 O O . ALA A 1 192 ? -17.281 -11.203 -12.211 1 97.81 192 ALA A O 1
ATOM 1548 N N . LEU A 1 193 ? -16.156 -11.773 -14.094 1 98.38 193 LEU A N 1
ATOM 1549 C CA . LEU A 1 193 ? -15.156 -10.711 -13.938 1 98.38 193 LEU A CA 1
ATOM 1550 C C . LEU A 1 193 ? -15.805 -9.336 -14.023 1 98.38 193 LEU A C 1
ATOM 1552 O O . LEU A 1 193 ? -15.492 -8.453 -13.227 1 98.38 193 LEU A O 1
ATOM 1556 N N . GLU A 1 194 ? -16.641 -9.125 -14.984 1 98.06 194 GLU A N 1
ATOM 1557 C CA . GLU A 1 194 ? -17.328 -7.84 -15.141 1 98.06 194 GLU A CA 1
ATOM 1558 C C . GLU A 1 194 ? -18.078 -7.461 -13.875 1 98.06 194 GLU A C 1
ATOM 1560 O O . GLU A 1 194 ? -18.016 -6.312 -13.43 1 98.06 194 GLU A O 1
ATOM 1565 N N . TYR A 1 195 ? -18.766 -8.445 -13.352 1 98.12 195 TYR A N 1
ATOM 1566 C CA . TYR A 1 195 ? -19.469 -8.227 -12.094 1 98.12 195 TYR A CA 1
ATOM 1567 C C . TYR A 1 195 ? -18.5 -7.82 -10.992 1 98.12 195 TYR A C 1
ATOM 1569 O O . TYR A 1 195 ? -18.75 -6.855 -10.266 1 98.12 195 TYR A O 1
ATOM 1577 N N . GLY A 1 196 ? -17.422 -8.555 -10.82 1 98 196 GLY A N 1
ATOM 1578 C CA . GLY A 1 196 ? -16.422 -8.266 -9.805 1 98 196 GLY A CA 1
ATOM 1579 C C . GLY A 1 196 ? -15.812 -6.887 -9.938 1 98 196 GLY A C 1
ATOM 1580 O O . GLY A 1 196 ? -15.602 -6.191 -8.945 1 98 196 GLY A O 1
ATOM 1581 N N . LEU A 1 197 ? -15.562 -6.488 -11.18 1 97.69 197 LEU A N 1
ATOM 1582 C CA . LEU A 1 197 ? -14.953 -5.188 -11.43 1 97.69 197 LEU A CA 1
ATOM 1583 C C . LEU A 1 197 ? -15.93 -4.062 -11.109 1 97.69 197 LEU A C 1
ATOM 1585 O O . LEU A 1 197 ? -15.523 -2.996 -10.641 1 97.69 197 LEU A O 1
ATOM 1589 N N . LYS A 1 198 ? -17.203 -4.293 -11.359 1 97.5 198 LYS A N 1
ATOM 1590 C CA . LYS A 1 198 ? -18.234 -3.316 -10.992 1 97.5 198 LYS A CA 1
ATOM 1591 C C . LYS A 1 198 ? -18.312 -3.156 -9.477 1 97.5 198 LYS A C 1
ATOM 1593 O O . LYS A 1 198 ? -18.641 -2.078 -8.977 1 97.5 198 LYS A O 1
ATOM 1598 N N . GLU A 1 199 ? -17.922 -4.227 -8.766 1 97.12 199 GLU A N 1
ATOM 1599 C CA . GLU A 1 199 ? -18.016 -4.238 -7.309 1 97.12 199 GLU A CA 1
ATOM 1600 C C . GLU A 1 199 ? -16.656 -3.971 -6.66 1 97.12 199 GLU A C 1
ATOM 1602 O O . GLU A 1 199 ? -16.469 -4.273 -5.48 1 97.12 199 GLU A O 1
ATOM 1607 N N . LEU A 1 200 ? -15.758 -3.412 -7.414 1 96.12 200 LEU A N 1
ATOM 1608 C CA . LEU A 1 200 ? -14.391 -3.268 -6.934 1 96.12 200 LEU A CA 1
ATOM 1609 C C . LEU A 1 200 ? -14.344 -2.414 -5.672 1 96.12 200 LEU A C 1
ATOM 1611 O O . LEU A 1 200 ? -13.633 -2.746 -4.719 1 96.12 200 LEU A O 1
ATOM 1615 N N . ASN A 1 201 ? -15.086 -1.32 -5.609 1 91.31 201 ASN A N 1
ATOM 1616 C CA . ASN A 1 201 ? -15.102 -0.451 -4.438 1 91.31 201 ASN A CA 1
ATOM 1617 C C . ASN A 1 201 ? -15.602 -1.19 -3.199 1 91.31 201 ASN A C 1
ATOM 1619 O O . ASN A 1 201 ? -15.078 -0.996 -2.102 1 91.31 201 ASN A O 1
ATOM 1623 N N . SER A 1 202 ? -16.594 -2.035 -3.393 1 93.25 202 SER A N 1
ATOM 1624 C CA . SER A 1 202 ? -17.094 -2.852 -2.293 1 93.25 202 SER A CA 1
ATOM 1625 C C . SER A 1 202 ? -16.047 -3.857 -1.824 1 93.25 202 SER A C 1
ATOM 1627 O O . SER A 1 202 ? -15.859 -4.051 -0.621 1 93.25 202 SER A O 1
ATOM 1629 N N . ILE A 1 203 ? -15.352 -4.461 -2.777 1 94.88 203 ILE A N 1
ATOM 1630 C CA . ILE A 1 203 ? -14.297 -5.418 -2.455 1 94.88 203 ILE A CA 1
ATOM 1631 C C . ILE A 1 203 ? -13.219 -4.734 -1.62 1 94.88 203 ILE A C 1
ATOM 1633 O O . ILE A 1 203 ? -12.789 -5.262 -0.59 1 94.88 203 ILE A O 1
ATOM 1637 N N . ILE A 1 204 ? -12.844 -3.57 -2.014 1 92.5 204 ILE A N 1
ATOM 1638 C CA . ILE A 1 204 ? -11.781 -2.82 -1.354 1 92.5 204 ILE A CA 1
ATOM 1639 C C . ILE A 1 204 ? -12.227 -2.414 0.049 1 92.5 204 ILE A C 1
ATOM 1641 O O . ILE A 1 204 ? -11.492 -2.613 1.022 1 92.5 204 ILE A O 1
ATOM 1645 N N . SER A 1 205 ? -13.453 -1.941 0.187 1 87.62 205 SER A N 1
ATOM 1646 C CA . SER A 1 205 ? -13.953 -1.45 1.467 1 87.62 205 SER A CA 1
ATOM 1647 C C . SER A 1 205 ? -14.172 -2.596 2.449 1 87.62 205 SER A C 1
ATOM 1649 O O . SER A 1 205 ? -14.062 -2.408 3.664 1 87.62 205 SER A O 1
ATOM 1651 N N . GLU A 1 206 ? -14.375 -3.797 1.938 1 90.56 206 GLU A N 1
ATOM 1652 C CA . GLU A 1 206 ? -14.688 -4.945 2.783 1 90.56 206 GLU A CA 1
ATOM 1653 C C . GLU A 1 206 ? -13.414 -5.672 3.221 1 90.56 206 GLU A C 1
ATOM 1655 O O . GLU A 1 206 ? -13.445 -6.477 4.152 1 90.56 206 GLU A O 1
ATOM 1660 N N . GLU A 1 207 ? -12.344 -5.391 2.494 1 92.12 207 GLU A N 1
ATOM 1661 C CA . GLU A 1 207 ? -11.094 -6.039 2.869 1 92.12 207 GLU A CA 1
ATOM 1662 C C . GLU A 1 207 ? -10.578 -5.516 4.207 1 92.12 207 GLU A C 1
ATOM 1664 O O . GLU A 1 207 ? -10.445 -4.305 4.398 1 92.12 207 GLU A O 1
ATOM 1669 N N . LYS A 1 208 ? -10.289 -6.414 5.172 1 88.31 208 LYS A N 1
ATOM 1670 C CA . LYS A 1 208 ? -9.906 -6 6.52 1 88.31 208 LYS A CA 1
ATOM 1671 C C . LYS A 1 208 ? -8.516 -6.516 6.875 1 88.31 208 LYS A C 1
ATOM 1673 O O . LYS A 1 208 ? -7.984 -6.199 7.945 1 88.31 208 LYS A O 1
ATOM 1678 N N . ARG A 1 209 ? -7.914 -7.27 6.039 1 90.12 209 ARG A N 1
ATOM 1679 C CA . ARG A 1 209 ? -6.617 -7.879 6.324 1 90.12 209 ARG A CA 1
ATOM 1680 C C . ARG A 1 209 ? -5.477 -6.949 5.938 1 90.12 209 ARG A C 1
ATOM 1682 O O . ARG A 1 209 ? -4.355 -7.094 6.426 1 90.12 209 ARG A O 1
ATOM 1689 N N . LEU A 1 210 ? -5.719 -6.027 5 1 93.69 210 LEU A N 1
ATOM 1690 C CA . LEU A 1 210 ? -4.699 -5.141 4.453 1 93.69 210 LEU A CA 1
ATOM 1691 C C . LEU A 1 210 ? -5.113 -3.68 4.594 1 93.69 210 LEU A C 1
ATOM 1693 O O . LEU A 1 210 ? -6.305 -3.361 4.566 1 93.69 210 LEU A O 1
ATOM 1697 N N . PRO A 1 211 ? -4.066 -2.84 4.758 1 91.38 211 PRO A N 1
ATOM 1698 C CA . PRO A 1 211 ? -4.398 -1.415 4.734 1 91.38 211 PRO A CA 1
ATOM 1699 C C . PRO A 1 211 ? -5.074 -0.991 3.432 1 91.38 211 PRO A C 1
ATOM 1701 O O . PRO A 1 211 ? -4.77 -1.536 2.367 1 91.38 211 PRO A O 1
ATOM 1704 N N . ILE A 1 212 ? -5.867 -0.006 3.525 1 87.06 212 ILE A N 1
ATOM 1705 C CA . ILE A 1 212 ? -6.625 0.458 2.369 1 87.06 212 ILE A CA 1
ATOM 1706 C C . ILE A 1 212 ? -5.668 0.961 1.291 1 87.06 212 ILE A C 1
ATOM 1708 O O . ILE A 1 212 ? -5.93 0.8 0.096 1 87.06 212 ILE A O 1
ATOM 1712 N N . ALA A 1 213 ? -4.582 1.543 1.669 1 86.69 213 ALA A N 1
ATOM 1713 C CA . ALA A 1 213 ? -3.596 2.041 0.713 1 86.69 213 ALA A CA 1
ATOM 1714 C C . ALA A 1 213 ? -3.047 0.908 -0.149 1 86.69 213 ALA A C 1
ATOM 1716 O O . ALA A 1 213 ? -2.738 1.108 -1.326 1 86.69 213 ALA A O 1
ATOM 1717 N N . ILE A 1 214 ? -3.025 -0.21 0.345 1 91.31 214 ILE A N 1
ATOM 1718 C CA . ILE A 1 214 ? -2.5 -1.368 -0.369 1 91.31 214 ILE A CA 1
ATOM 1719 C C . ILE A 1 214 ? -3.6 -1.982 -1.233 1 91.31 214 ILE A C 1
ATOM 1721 O O . ILE A 1 214 ? -3.414 -2.176 -2.438 1 91.31 214 ILE A O 1
ATOM 1725 N N . THR A 1 215 ? -4.754 -2.172 -0.647 1 93.06 215 THR A N 1
ATOM 1726 C CA . THR A 1 215 ? -5.824 -2.893 -1.327 1 93.06 215 THR A CA 1
ATOM 1727 C C . THR A 1 215 ? -6.27 -2.143 -2.58 1 93.06 215 THR A C 1
ATOM 1729 O O . THR A 1 215 ? -6.434 -2.744 -3.643 1 93.06 215 THR A O 1
ATOM 1732 N N . ASP A 1 216 ? -6.391 -0.893 -2.436 1 90.38 216 ASP A N 1
ATOM 1733 C CA . ASP A 1 216 ? -6.855 -0.051 -3.535 1 90.38 216 ASP A CA 1
ATOM 1734 C C . ASP A 1 216 ? -5.883 -0.094 -4.711 1 90.38 216 ASP A C 1
ATOM 1736 O O . ASP A 1 216 ? -6.273 -0.409 -5.836 1 90.38 216 ASP A O 1
ATOM 1740 N N . ARG A 1 217 ? -4.684 0.089 -4.523 1 88.62 217 ARG A N 1
ATOM 1741 C CA . ARG A 1 217 ? -3.668 0.125 -5.574 1 88.62 217 ARG A CA 1
ATOM 1742 C C . ARG A 1 217 ? -3.473 -1.254 -6.195 1 88.62 217 ARG A C 1
ATOM 1744 O O . ARG A 1 217 ? -3.416 -1.389 -7.418 1 88.62 217 ARG A O 1
ATOM 1751 N N . TYR A 1 218 ? -3.412 -2.156 -5.344 1 93.94 218 TYR A N 1
ATOM 1752 C CA . TYR A 1 218 ? -3.119 -3.512 -5.797 1 93.94 218 TYR A CA 1
ATOM 1753 C C . TYR A 1 218 ? -4.156 -3.986 -6.809 1 93.94 218 TYR A C 1
ATOM 1755 O O . TYR A 1 218 ? -3.809 -4.438 -7.902 1 93.94 218 TYR A O 1
ATOM 1763 N N . LEU A 1 219 ? -5.391 -3.768 -6.5 1 95.12 219 LEU A N 1
ATOM 1764 C CA . LEU A 1 219 ? -6.461 -4.309 -7.332 1 95.12 219 LEU A CA 1
ATOM 1765 C C . LEU A 1 219 ? -6.688 -3.436 -8.562 1 95.12 219 LEU A C 1
ATOM 1767 O O . LEU A 1 219 ? -7.051 -3.938 -9.625 1 95.12 219 LEU A O 1
ATOM 1771 N N . LYS A 1 220 ? -6.344 -2.156 -8.477 1 91 220 LYS A N 1
ATOM 1772 C CA . LYS A 1 220 ? -6.695 -1.234 -9.555 1 91 220 LYS A CA 1
ATOM 1773 C C . LYS A 1 220 ? -5.523 -1.039 -10.508 1 91 220 LYS A C 1
ATOM 1775 O O . LYS A 1 220 ? -5.719 -0.697 -11.68 1 91 220 LYS A O 1
ATOM 1780 N N . GLN A 1 221 ? -4.32 -1.34 -10 1 89.25 221 GLN A N 1
ATOM 1781 C CA . GLN A 1 221 ? -3.197 -0.902 -10.828 1 89.25 221 GLN A CA 1
ATOM 1782 C C . GLN A 1 221 ? -2.215 -2.043 -11.07 1 89.25 221 GLN A C 1
ATOM 1784 O O . GLN A 1 221 ? -1.635 -2.15 -12.148 1 89.25 221 GLN A O 1
ATOM 1789 N N . GLU A 1 222 ? -2.021 -2.84 -10.078 1 92.69 222 GLU A N 1
ATOM 1790 C CA . GLU A 1 222 ? -0.951 -3.826 -10.203 1 92.69 222 GLU A CA 1
ATOM 1791 C C . GLU A 1 222 ? -1.413 -5.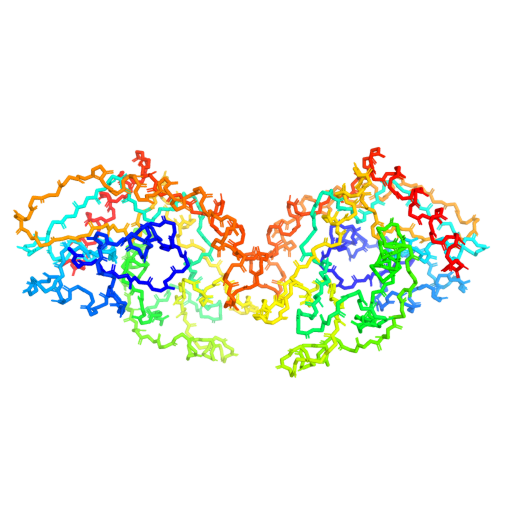051 -10.992 1 92.69 222 GLU A C 1
ATOM 1793 O O . GLU A 1 222 ? -0.604 -5.727 -11.625 1 92.69 222 GLU A O 1
ATOM 1798 N N . LEU A 1 223 ? -2.717 -5.293 -10.906 1 96.38 223 LEU A N 1
ATOM 1799 C CA . LEU A 1 223 ? -3.252 -6.496 -11.531 1 96.38 223 LEU A CA 1
ATOM 1800 C C . LEU A 1 223 ? -4.129 -6.145 -12.734 1 96.38 223 LEU A C 1
ATOM 1802 O O . LEU A 1 223 ? -4.668 -5.039 -12.805 1 96.38 223 LEU A O 1
ATOM 1806 N N . HIS A 1 224 ? -4.172 -7.023 -13.695 1 97 224 HIS A N 1
ATOM 1807 C CA . HIS A 1 224 ? -5.234 -7.066 -14.695 1 97 224 HIS A CA 1
ATOM 1808 C C . HIS A 1 224 ? -5.691 -8.5 -14.953 1 97 224 HIS A C 1
ATOM 1810 O O . HIS A 1 224 ? -5.004 -9.453 -14.586 1 97 224 HIS A O 1
ATOM 1816 N N . TYR A 1 225 ? -6.887 -8.633 -15.523 1 98.5 225 TYR A N 1
ATOM 1817 C CA . TYR A 1 225 ? -7.535 -9.938 -15.422 1 98.5 225 TYR A CA 1
ATOM 1818 C C . TYR A 1 225 ? -7.848 -10.5 -16.797 1 98.5 225 TYR A C 1
ATOM 1820 O O . TYR A 1 225 ? -8.227 -11.672 -16.938 1 98.5 225 TYR A O 1
ATOM 1828 N N . ILE A 1 226 ? -7.758 -9.734 -17.766 1 98.38 226 ILE A N 1
ATOM 1829 C CA . ILE A 1 226 ? -7.852 -10.211 -19.141 1 98.38 226 ILE A CA 1
ATOM 1830 C C . ILE A 1 226 ? -6.457 -10.289 -19.75 1 98.38 226 ILE A C 1
ATOM 1832 O O . ILE A 1 226 ? -5.816 -9.258 -19.984 1 98.38 226 ILE A O 1
ATOM 1836 N N . PRO A 1 227 ? -6.02 -11.516 -20.047 1 98.44 227 PRO A N 1
ATOM 1837 C CA . PRO A 1 227 ? -4.676 -11.641 -20.625 1 98.44 227 PRO A CA 1
ATOM 1838 C C . PRO A 1 227 ? -4.52 -10.883 -21.938 1 98.44 227 PRO A C 1
ATOM 1840 O O . PRO A 1 227 ? -5.363 -11.016 -22.828 1 98.44 227 PRO A O 1
ATOM 1843 N N . GLU A 1 228 ? -3.418 -10.102 -21.922 1 98.38 228 GLU A N 1
ATOM 1844 C CA . GLU A 1 228 ? -2.977 -9.516 -23.188 1 98.38 228 GLU A CA 1
ATOM 1845 C C . GLU A 1 228 ? -2.07 -10.469 -23.953 1 98.38 228 GLU A C 1
ATOM 1847 O O . GLU A 1 228 ? -1.693 -11.523 -23.438 1 98.38 228 GLU A O 1
ATOM 1852 N N . GLN A 1 229 ? -1.839 -10.055 -25.188 1 98.56 229 GLN A N 1
ATOM 1853 C CA . GLN A 1 229 ? -0.974 -10.914 -25.984 1 98.56 229 GLN A CA 1
ATOM 1854 C C . GLN A 1 229 ? 0.366 -11.148 -25.297 1 98.56 229 GLN A C 1
ATOM 1856 O O . GLN A 1 229 ? 0.886 -12.266 -25.297 1 98.56 229 GLN A O 1
ATOM 1861 N N . LYS A 1 230 ? 0.93 -10.156 -24.703 1 98.75 230 LYS A N 1
ATOM 1862 C CA . LYS A 1 230 ? 2.195 -10.305 -23.984 1 98.75 230 LYS A CA 1
ATOM 1863 C C . LYS A 1 230 ? 2.061 -11.281 -22.812 1 98.75 230 LYS A C 1
ATOM 1865 O O . LYS A 1 230 ? 3.023 -11.953 -22.453 1 98.75 230 LYS A O 1
ATOM 1870 N N . ASN A 1 231 ? 0.88 -11.312 -22.172 1 98.81 231 ASN A N 1
ATOM 1871 C CA . ASN A 1 231 ? 0.64 -12.297 -21.125 1 98.81 231 ASN A CA 1
ATOM 1872 C C . ASN A 1 231 ? 0.661 -13.719 -21.688 1 98.81 231 ASN A C 1
ATOM 1874 O O . ASN A 1 231 ? 1.282 -14.609 -21.094 1 98.81 231 ASN A O 1
ATOM 1878 N N . LEU A 1 232 ? -0.036 -13.898 -22.797 1 98.69 232 LEU A N 1
ATOM 1879 C CA . LEU A 1 232 ? -0.163 -15.227 -23.391 1 98.69 232 LEU A CA 1
ATOM 1880 C C . LEU A 1 232 ? 1.182 -15.719 -23.922 1 98.69 232 LEU A C 1
ATOM 1882 O O . LEU A 1 232 ? 1.54 -16.891 -23.719 1 98.69 232 LEU A O 1
ATOM 1886 N N . ASP A 1 233 ? 1.904 -14.797 -24.516 1 98.81 233 ASP A N 1
ATOM 1887 C CA . ASP A 1 233 ? 3.254 -15.141 -24.953 1 98.81 233 ASP A CA 1
ATOM 1888 C C . ASP A 1 233 ? 4.145 -15.484 -23.766 1 98.81 233 ASP A C 1
ATOM 1890 O O . ASP A 1 233 ? 4.945 -16.422 -23.828 1 98.81 233 ASP A O 1
ATOM 1894 N N . GLY A 1 234 ? 3.996 -14.695 -22.719 1 98.88 234 GLY A N 1
ATOM 1895 C CA . GLY A 1 234 ? 4.738 -14.984 -21.5 1 98.88 234 GLY A CA 1
ATOM 1896 C C . GLY A 1 234 ? 4.406 -16.328 -20.906 1 98.88 234 GLY A C 1
ATOM 1897 O O . GLY A 1 234 ? 5.297 -17.062 -20.453 1 98.88 234 GLY A O 1
ATOM 1898 N N . PHE A 1 235 ? 3.174 -16.641 -20.953 1 98.81 235 PHE A N 1
ATOM 1899 C CA . PHE A 1 235 ? 2.74 -17.938 -20.422 1 98.81 235 PHE A CA 1
ATOM 1900 C C . PHE A 1 235 ? 3.326 -19.078 -21.234 1 98.81 235 PHE A C 1
ATOM 1902 O O . PHE A 1 235 ? 3.779 -20.078 -20.672 1 98.81 235 PHE A O 1
ATOM 1909 N N . LEU A 1 236 ? 3.346 -18.938 -22.5 1 98.62 236 LEU A N 1
ATOM 1910 C CA . LEU A 1 236 ? 3.922 -19.953 -23.359 1 98.62 236 LEU A CA 1
ATOM 1911 C C . LEU A 1 236 ? 5.406 -20.141 -23.062 1 98.62 236 LEU A C 1
ATOM 1913 O O . LEU A 1 236 ? 5.875 -21.281 -22.938 1 98.62 236 LEU A O 1
ATOM 1917 N N . LEU A 1 237 ? 6.117 -19.047 -22.953 1 98.81 237 LEU A N 1
ATOM 1918 C CA . LEU A 1 237 ? 7.543 -19.125 -22.656 1 98.81 237 LEU A CA 1
ATOM 1919 C C . LEU A 1 237 ? 7.762 -19.734 -21.266 1 98.81 237 LEU A C 1
ATOM 1921 O O . LEU A 1 237 ? 8.695 -20.5 -21.062 1 98.81 237 LEU A O 1
ATOM 1925 N N . PHE A 1 238 ? 6.945 -19.344 -20.375 1 98.81 238 PHE A N 1
ATOM 1926 C CA . PHE A 1 238 ? 6.996 -19.859 -19.016 1 98.81 238 PHE A CA 1
ATOM 1927 C C . PHE A 1 238 ? 6.855 -21.375 -19 1 98.81 238 PHE A C 1
ATOM 1929 O O . PHE A 1 238 ? 7.664 -22.078 -18.375 1 98.81 238 PHE A O 1
ATOM 1936 N N . ILE A 1 239 ? 5.879 -21.875 -19.672 1 98.62 239 ILE A N 1
ATOM 1937 C CA . ILE A 1 239 ? 5.613 -23.312 -19.734 1 98.62 239 ILE A CA 1
ATOM 1938 C C . ILE A 1 239 ? 6.77 -24.016 -20.422 1 98.62 239 ILE A C 1
ATOM 1940 O O . ILE A 1 239 ? 7.215 -25.078 -19.984 1 98.62 239 ILE A O 1
ATOM 1944 N N . LYS A 1 240 ? 7.219 -23.484 -21.484 1 98.56 240 LYS A N 1
ATOM 1945 C CA . LYS A 1 240 ? 8.359 -24.062 -22.188 1 98.56 240 LYS A CA 1
ATOM 1946 C C . LYS A 1 240 ? 9.578 -24.172 -21.281 1 98.56 240 LYS A C 1
ATOM 1948 O O . LYS A 1 240 ? 10.227 -25.203 -21.234 1 98.56 240 LYS A O 1
ATOM 1953 N N . THR A 1 241 ? 9.867 -23.109 -20.578 1 98.56 241 THR A N 1
ATOM 1954 C CA . THR A 1 241 ? 11.016 -23.078 -19.672 1 98.56 241 THR A CA 1
ATOM 1955 C C . THR A 1 241 ? 10.852 -24.062 -18.531 1 98.56 241 THR A C 1
ATOM 1957 O O . THR A 1 241 ? 11.789 -24.781 -18.172 1 98.56 241 THR A O 1
ATOM 1960 N N . ALA A 1 242 ? 9.664 -24.062 -17.953 1 98.56 242 ALA A N 1
ATOM 1961 C CA . ALA A 1 242 ? 9.375 -25 -16.875 1 98.56 242 ALA A CA 1
ATOM 1962 C C . ALA A 1 242 ? 9.57 -26.453 -17.328 1 98.56 242 ALA A C 1
ATOM 1964 O O . ALA A 1 242 ? 10.086 -27.281 -16.578 1 98.56 242 ALA A O 1
ATOM 1965 N N . LYS A 1 243 ? 9.141 -26.719 -18.531 1 97.88 243 LYS A N 1
ATOM 1966 C CA . LYS A 1 243 ? 9.32 -28.047 -19.109 1 97.88 243 LYS A CA 1
ATOM 1967 C C . LYS A 1 243 ? 10.797 -28.391 -19.25 1 97.88 243 LYS A C 1
ATOM 1969 O O . LYS A 1 243 ? 11.219 -29.5 -18.891 1 97.88 243 LYS A O 1
ATOM 1974 N N . GLU A 1 244 ? 11.547 -27.5 -19.734 1 97.31 244 GLU A N 1
ATOM 1975 C CA . GLU A 1 244 ? 12.984 -27.688 -19.906 1 97.31 244 GLU A CA 1
ATOM 1976 C C . GLU A 1 244 ? 13.664 -27.969 -18.562 1 97.31 244 GLU A C 1
ATOM 1978 O O . GLU A 1 244 ? 14.641 -28.734 -18.5 1 97.31 244 GLU A O 1
ATOM 1983 N N . LEU A 1 245 ? 13.109 -27.422 -17.516 1 97.56 245 LEU A N 1
ATOM 1984 C CA . LEU A 1 245 ? 13.688 -27.562 -16.188 1 97.56 245 LEU A CA 1
ATOM 1985 C C . LEU A 1 245 ? 13.141 -28.797 -15.477 1 97.56 245 LEU A C 1
ATOM 1987 O O . LEU A 1 245 ? 13.562 -29.109 -14.359 1 97.56 245 LEU A O 1
ATOM 1991 N N . GLY A 1 246 ? 12.211 -29.484 -16.109 1 97.25 246 GLY A N 1
ATOM 1992 C CA . GLY A 1 246 ? 11.609 -30.672 -15.5 1 97.25 246 GLY A CA 1
ATOM 1993 C C . GLY A 1 246 ? 10.664 -30.344 -14.367 1 97.25 246 GLY A C 1
ATOM 1994 O O . GLY A 1 246 ? 10.547 -31.109 -13.406 1 97.25 246 GLY A O 1
ATOM 1995 N N . LEU A 1 247 ? 10.023 -29.203 -14.477 1 96.75 247 LEU A N 1
ATOM 1996 C CA . LEU A 1 247 ? 9.172 -28.75 -13.375 1 96.75 247 LEU A CA 1
ATOM 1997 C C . LEU A 1 247 ? 7.711 -29.078 -13.648 1 96.75 247 LEU A C 1
ATOM 1999 O O . LEU A 1 247 ? 6.828 -28.703 -12.867 1 96.75 247 LEU A O 1
ATOM 2003 N N . LEU A 1 248 ? 7.434 -29.688 -14.75 1 95 248 LEU A N 1
ATOM 2004 C CA . LEU A 1 248 ? 6.066 -30.047 -15.102 1 95 248 LEU A CA 1
ATOM 2005 C C . LEU A 1 248 ? 5.82 -31.531 -14.859 1 95 248 LEU A C 1
ATOM 2007 O O . LEU A 1 248 ? 6.758 -32.344 -14.891 1 95 248 LEU A O 1
ATOM 2011 N N . MET B 1 1 ? 23.594 27.484 6.496 1 94.12 1 MET B N 1
ATOM 2012 C CA . MET B 1 1 ? 22.203 27.625 6.883 1 94.12 1 MET B CA 1
ATOM 2013 C C . MET B 1 1 ? 21.672 26.344 7.496 1 94.12 1 MET B C 1
ATOM 2015 O O . MET B 1 1 ? 21.953 25.25 7 1 94.12 1 MET B O 1
ATOM 2019 N N . LYS B 1 2 ? 20.984 26.484 8.609 1 96.81 2 LYS B N 1
ATOM 2020 C CA . LYS B 1 2 ? 20.422 25.344 9.312 1 96.81 2 LYS B CA 1
ATOM 2021 C C . LYS B 1 2 ? 19 25.062 8.859 1 96.81 2 LYS B C 1
ATOM 2023 O O . LYS B 1 2 ? 18.141 25.938 8.922 1 96.81 2 LYS B O 1
ATOM 2028 N N . ILE B 1 3 ? 18.766 23.859 8.391 1 97.44 3 ILE B N 1
ATOM 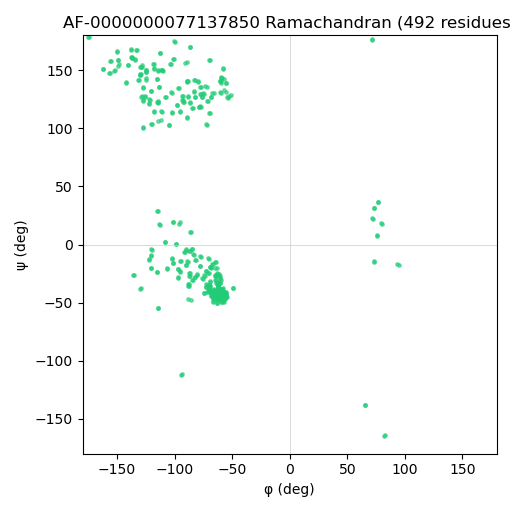2029 C CA . ILE B 1 3 ? 17.469 23.469 7.863 1 97.44 3 ILE B CA 1
ATOM 2030 C C . ILE B 1 3 ? 16.859 22.391 8.75 1 97.44 3 ILE B C 1
ATOM 2032 O O . ILE B 1 3 ? 17.469 21.344 8.977 1 97.44 3 ILE B O 1
ATOM 2036 N N . GLY B 1 4 ? 15.664 22.672 9.273 1 97.44 4 GLY B N 1
ATOM 2037 C CA . GLY B 1 4 ? 14.938 21.672 10.039 1 97.44 4 GLY B CA 1
ATOM 2038 C C . GLY B 1 4 ? 14.305 20.609 9.18 1 97.44 4 GLY B C 1
ATOM 2039 O O . GLY B 1 4 ? 13.594 20.906 8.211 1 97.44 4 GLY B O 1
ATOM 2040 N N . ILE B 1 5 ? 14.531 19.328 9.523 1 94.44 5 ILE B N 1
ATOM 2041 C CA . ILE B 1 5 ? 14.086 18.188 8.734 1 94.44 5 ILE B CA 1
ATOM 2042 C C . ILE B 1 5 ? 13.188 17.297 9.586 1 94.44 5 ILE B C 1
ATOM 2044 O O . ILE B 1 5 ? 13.555 16.906 10.695 1 94.44 5 ILE B O 1
ATOM 2048 N N . VAL B 1 6 ? 11.969 17.047 9.039 1 90.88 6 VAL B N 1
ATOM 2049 C CA . VAL 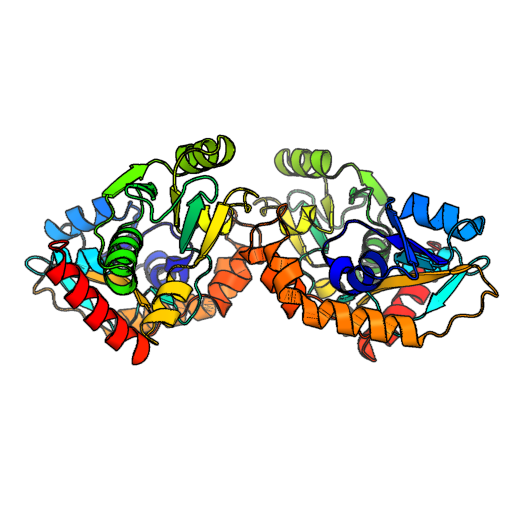B 1 6 ? 11.094 16.078 9.672 1 90.88 6 VAL B CA 1
ATOM 2050 C C . VAL B 1 6 ? 11.352 14.688 9.078 1 90.88 6 VAL B C 1
ATOM 2052 O O . VAL B 1 6 ? 11.789 14.57 7.934 1 90.88 6 VAL B O 1
ATOM 2055 N N . LYS B 1 7 ? 11.031 13.617 9.805 1 86.62 7 LYS B N 1
ATOM 2056 C CA . LYS B 1 7 ? 11.336 12.258 9.383 1 86.62 7 LYS B CA 1
ATOM 2057 C C . LYS B 1 7 ? 10.141 11.625 8.672 1 86.62 7 LYS B C 1
ATOM 2059 O O . LYS B 1 7 ? 10.125 10.414 8.43 1 86.62 7 LYS B O 1
ATOM 2064 N N . HIS B 1 8 ? 9.25 12.359 8.203 1 90 8 HIS B N 1
ATOM 2065 C CA . HIS B 1 8 ? 8.062 11.836 7.535 1 90 8 HIS B CA 1
ATOM 2066 C C . HIS B 1 8 ? 8.352 11.523 6.07 1 90 8 HIS B C 1
ATOM 2068 O O . HIS B 1 8 ? 9.055 12.281 5.395 1 90 8 HIS B O 1
ATOM 2074 N N . LEU B 1 9 ? 7.762 10.414 5.609 1 93.94 9 LEU B N 1
ATOM 2075 C CA . LEU B 1 9 ? 7.969 9.992 4.227 1 93.94 9 LEU B CA 1
ATOM 2076 C C . LEU B 1 9 ? 7.52 11.078 3.258 1 93.94 9 LEU B C 1
ATOM 2078 O O . LEU B 1 9 ? 8.172 11.312 2.236 1 93.94 9 LEU B O 1
ATOM 2082 N N . ASN B 1 10 ? 6.477 11.75 3.543 1 95.06 10 ASN B N 1
ATOM 2083 C CA . ASN B 1 10 ? 5.898 12.734 2.633 1 95.06 10 ASN B CA 1
ATOM 2084 C C . ASN B 1 10 ? 6.82 13.938 2.443 1 95.06 10 ASN B C 1
ATOM 2086 O O . ASN B 1 10 ? 6.684 14.68 1.471 1 95.06 10 ASN B O 1
ATOM 2090 N N . ALA B 1 11 ? 7.777 14.109 3.322 1 96 11 ALA B N 1
ATOM 2091 C CA . ALA B 1 11 ? 8.641 15.289 3.295 1 96 11 ALA B CA 1
ATOM 2092 C C . ALA B 1 11 ? 9.93 15.008 2.521 1 96 11 ALA B C 1
ATOM 2094 O O . ALA B 1 11 ? 10.656 15.938 2.156 1 96 11 ALA B O 1
ATOM 2095 N N . ARG B 1 12 ? 10.234 13.781 2.246 1 96.44 12 ARG B N 1
ATOM 2096 C CA . ARG B 1 12 ? 11.547 13.375 1.759 1 96.44 12 ARG B CA 1
ATOM 2097 C C . ARG B 1 12 ? 11.883 14.062 0.439 1 96.44 12 ARG B C 1
ATOM 2099 O O . ARG B 1 12 ? 12.992 14.57 0.261 1 96.44 12 ARG B O 1
ATOM 2106 N N . PRO B 1 13 ? 10.914 14.164 -0.506 1 97.94 13 PRO B N 1
ATOM 2107 C CA . PRO B 1 13 ? 11.25 14.852 -1.758 1 97.94 13 PRO B CA 1
ATOM 2108 C C . PRO B 1 13 ? 11.609 16.312 -1.551 1 97.94 13 PRO B C 1
ATOM 2110 O O . PRO B 1 13 ? 12.344 16.891 -2.355 1 97.94 13 PRO B O 1
ATOM 2113 N N . LEU B 1 14 ? 11.117 16.875 -0.509 1 98.06 14 LEU B N 1
ATOM 2114 C CA . LEU B 1 14 ? 11.328 18.281 -0.236 1 98.06 14 LEU B CA 1
ATOM 2115 C C . LEU B 1 14 ? 12.633 18.5 0.526 1 98.06 14 LEU B C 1
ATOM 2117 O O . LEU B 1 14 ? 13.266 19.547 0.39 1 98.06 14 LEU B O 1
ATOM 2121 N N . THR B 1 15 ? 13.094 17.531 1.289 1 97.62 15 THR B N 1
ATOM 2122 C CA . THR B 1 15 ? 14.156 17.781 2.26 1 97.62 15 THR B CA 1
ATOM 2123 C C . THR B 1 15 ? 15.469 17.188 1.785 1 97.62 15 THR B C 1
ATOM 2125 O O . THR B 1 15 ? 16.547 17.609 2.219 1 97.62 15 THR B O 1
ATOM 2128 N N . LEU B 1 16 ? 15.422 16.219 0.868 1 97.75 16 LEU B N 1
ATOM 2129 C CA . LEU B 1 16 ? 16.578 15.422 0.499 1 97.75 16 LEU B CA 1
ATOM 2130 C C . LEU B 1 16 ? 17.719 16.312 0.021 1 97.75 16 LEU B C 1
ATOM 2132 O O . LEU B 1 16 ? 18.875 16.094 0.383 1 97.75 16 LEU B O 1
ATOM 2136 N N . TYR B 1 17 ? 17.438 17.328 -0.767 1 97.81 17 TYR B N 1
ATOM 2137 C CA . TYR B 1 17 ? 18.438 18.25 -1.305 1 97.81 17 TYR B CA 1
ATOM 2138 C C . TYR B 1 17 ? 19.25 18.891 -0.185 1 97.81 17 TYR B C 1
ATOM 2140 O O . TYR B 1 17 ? 20.484 18.953 -0.262 1 97.81 17 TYR B O 1
ATOM 2148 N N . PHE B 1 18 ? 18.594 19.281 0.855 1 97.31 18 PHE B N 1
ATOM 2149 C CA . PHE B 1 18 ? 19.25 19.969 1.957 1 97.31 18 PHE B CA 1
ATOM 2150 C C . PHE B 1 18 ? 20.094 19.016 2.789 1 97.31 18 PHE B C 1
ATOM 2152 O O . PHE B 1 18 ? 21.078 19.406 3.402 1 97.31 18 PHE B O 1
ATOM 2159 N N . GLU B 1 19 ? 19.703 17.75 2.779 1 96.62 19 GLU B N 1
ATOM 2160 C CA . GLU B 1 19 ? 20.438 16.719 3.512 1 96.62 19 GLU B CA 1
ATOM 2161 C C . GLU B 1 19 ? 21.734 16.344 2.791 1 96.62 19 GLU B C 1
ATOM 2163 O O . GLU B 1 19 ? 22.703 15.938 3.428 1 96.62 19 GLU B O 1
ATOM 2168 N N . ARG B 1 20 ? 21.703 16.469 1.504 1 96.19 20 ARG B N 1
ATOM 2169 C CA . ARG B 1 20 ? 22.828 15.977 0.716 1 96.19 20 ARG B CA 1
ATOM 2170 C C . ARG B 1 20 ? 23.75 17.125 0.297 1 96.19 20 ARG B C 1
ATOM 2172 O O . ARG B 1 20 ? 24.875 16.891 -0.125 1 96.19 20 ARG B O 1
ATOM 2179 N N . SER B 1 21 ? 23.281 18.344 0.389 1 95.75 21 SER B N 1
ATOM 2180 C CA . SER B 1 21 ? 24.078 19.5 0.008 1 95.75 21 SER B CA 1
ATOM 2181 C C . SER B 1 21 ? 25 19.938 1.142 1 95.75 21 SER B C 1
ATOM 2183 O O . SER B 1 21 ? 24.562 20.141 2.273 1 95.75 21 SER B O 1
ATOM 2185 N N . PRO B 1 22 ? 26.266 20.172 0.872 1 95.38 22 PRO B N 1
ATOM 2186 C CA . PRO B 1 22 ? 27.203 20.641 1.901 1 95.38 22 PRO B CA 1
ATOM 2187 C C . PRO B 1 22 ? 26.938 22.078 2.334 1 95.38 22 PRO B C 1
ATOM 2189 O O . PRO B 1 22 ? 27.469 22.531 3.354 1 95.38 22 PRO B O 1
ATOM 2192 N N . ASP B 1 23 ? 26.109 22.781 1.597 1 94.5 23 ASP B N 1
ATOM 2193 C CA . ASP B 1 23 ? 25.844 24.188 1.86 1 94.5 23 ASP B CA 1
ATOM 2194 C C . ASP B 1 23 ? 24.875 24.359 3.027 1 94.5 23 ASP B C 1
ATOM 2196 O O . ASP B 1 23 ? 24.719 25.453 3.557 1 94.5 23 ASP B O 1
ATOM 2200 N N . PHE B 1 24 ? 24.297 23.219 3.436 1 96.94 24 PHE B N 1
ATOM 2201 C CA . PHE B 1 24 ? 23.266 23.281 4.473 1 96.94 24 PHE B CA 1
ATOM 2202 C C . PHE B 1 24 ? 23.578 22.312 5.602 1 96.94 24 PHE B C 1
ATOM 2204 O O . PHE B 1 24 ? 24.312 21.344 5.406 1 96.94 24 PHE B O 1
ATOM 2211 N N . THR B 1 25 ? 23.094 22.641 6.781 1 97.56 25 THR B N 1
ATOM 2212 C CA . THR B 1 25 ? 23.188 21.766 7.945 1 97.56 25 THR B CA 1
ATOM 2213 C C . THR B 1 25 ? 21.812 21.25 8.359 1 97.56 25 THR B C 1
ATOM 2215 O O . THR B 1 25 ? 21.016 22 8.938 1 97.56 25 THR B O 1
ATOM 2218 N N . PRO B 1 26 ? 21.578 19.984 8.086 1 97.38 26 PRO B N 1
ATOM 2219 C CA . PRO B 1 26 ? 20.266 19.453 8.477 1 97.38 26 PRO B CA 1
ATOM 2220 C C . PRO B 1 26 ? 20.141 19.25 9.984 1 97.38 26 PRO B C 1
ATOM 2222 O O . PRO B 1 26 ? 21.094 18.859 10.648 1 97.38 26 PRO B O 1
ATOM 2225 N N . VAL B 1 27 ? 19.016 19.641 10.539 1 97.5 27 VAL B N 1
ATOM 2226 C CA . VAL B 1 27 ? 18.641 19.422 11.93 1 97.5 27 VAL B CA 1
ATOM 2227 C C . VAL B 1 27 ? 17.375 18.562 11.992 1 97.5 27 VAL B C 1
ATOM 2229 O O . VAL B 1 27 ? 16.297 19 11.586 1 97.5 27 VAL B O 1
ATOM 2232 N N . TYR B 1 28 ? 17.516 17.359 12.531 1 95.75 28 TYR B N 1
ATOM 2233 C CA . TYR B 1 28 ? 16.406 16.422 12.57 1 95.75 28 TYR B CA 1
ATOM 2234 C C . TYR B 1 28 ? 15.672 16.5 13.906 1 95.75 28 TYR B C 1
ATOM 2236 O O . TYR B 1 28 ? 16.25 16.234 14.961 1 95.75 28 TYR B O 1
ATOM 2244 N N . GLU B 1 29 ? 14.414 16.938 13.875 1 92.38 29 GLU B N 1
ATOM 2245 C CA . GLU B 1 29 ? 13.578 17.031 15.07 1 92.38 29 GLU B CA 1
ATOM 2246 C C . GLU B 1 29 ? 12.109 16.844 14.727 1 92.38 29 GLU B C 1
ATOM 2248 O O . GLU B 1 29 ? 11.734 16.828 13.555 1 92.38 29 GLU B O 1
ATOM 2253 N N . ASN B 1 30 ? 11.289 16.625 15.711 1 87.06 30 ASN B N 1
ATOM 2254 C CA . ASN B 1 30 ? 9.844 16.609 15.5 1 87.06 30 ASN B CA 1
ATOM 2255 C C . ASN B 1 30 ? 9.305 18.016 15.18 1 87.06 30 ASN B C 1
ATOM 2257 O O . ASN B 1 30 ? 9.93 19.016 15.531 1 87.06 30 ASN B O 1
ATOM 2261 N N . PRO B 1 31 ? 8.156 18.047 14.57 1 83.62 31 PRO B N 1
ATOM 2262 C CA . PRO B 1 31 ? 7.605 19.328 14.125 1 83.62 31 PRO B CA 1
ATOM 2263 C C . PRO B 1 31 ? 7.477 20.344 15.258 1 83.62 31 PRO B C 1
ATOM 2265 O O . PRO B 1 31 ? 7.836 21.5 15.094 1 83.62 31 PRO B O 1
ATOM 2268 N N . SER B 1 32 ? 7.031 19.922 16.406 1 83.62 32 SER B N 1
ATOM 2269 C CA . SER B 1 32 ? 6.828 20.844 17.516 1 83.62 32 SER B CA 1
ATOM 2270 C C . SER B 1 32 ? 8.141 21.484 17.953 1 83.62 32 SER B C 1
ATOM 2272 O O . SER B 1 32 ? 8.172 22.688 18.266 1 83.62 32 SER B O 1
ATOM 2274 N N . VAL B 1 33 ? 9.172 20.719 17.938 1 91.88 33 VAL B N 1
ATOM 2275 C CA . VAL B 1 33 ? 10.484 21.234 18.328 1 91.88 33 VAL B CA 1
ATOM 2276 C C . VAL B 1 33 ? 11.008 22.172 17.25 1 91.88 33 VAL B C 1
ATOM 2278 O O . VAL B 1 33 ? 11.578 23.234 17.547 1 91.88 33 VAL B O 1
ATOM 2281 N N . LEU B 1 34 ? 10.797 21.797 16.047 1 95.56 34 LEU B N 1
ATOM 2282 C CA . LEU B 1 34 ? 11.281 22.609 14.938 1 95.56 34 LEU B CA 1
ATOM 2283 C C . LEU B 1 34 ? 10.641 24 14.961 1 95.56 34 LEU B C 1
ATOM 2285 O O . LEU B 1 34 ? 11.312 25 14.695 1 95.56 34 LEU B O 1
ATOM 2289 N N . ILE B 1 35 ? 9.422 24.062 15.32 1 94.31 35 ILE B N 1
ATOM 2290 C CA . ILE B 1 35 ? 8.719 25.344 15.375 1 94.31 35 ILE B CA 1
ATOM 2291 C C . ILE B 1 35 ? 9.344 26.234 16.438 1 94.31 35 ILE B C 1
ATOM 2293 O O . ILE B 1 35 ? 9.547 27.438 16.203 1 94.31 35 ILE B O 1
ATOM 2297 N N . GLU B 1 36 ? 9.609 25.641 17.562 1 95.56 36 GLU B N 1
ATOM 2298 C CA . GLU B 1 36 ? 10.219 26.406 18.641 1 95.56 36 GLU B CA 1
ATOM 2299 C C . GLU B 1 36 ? 11.609 26.891 18.25 1 95.56 36 GLU B C 1
ATOM 2301 O O . GLU B 1 36 ? 11.977 28.031 18.547 1 95.56 36 GLU B O 1
ATOM 2306 N N . LEU B 1 37 ? 12.336 26.078 17.625 1 97.25 37 LEU B N 1
ATOM 2307 C CA . LEU B 1 37 ? 13.664 26.469 17.172 1 97.25 37 LEU B CA 1
ATOM 2308 C C . LEU B 1 37 ? 13.578 27.594 16.156 1 97.25 37 LEU B C 1
ATOM 2310 O O . LEU B 1 37 ? 14.406 28.5 16.156 1 97.25 37 LEU B O 1
ATOM 2314 N N . LEU B 1 38 ? 12.625 27.547 15.297 1 97.12 38 LEU B N 1
ATOM 2315 C CA . LEU B 1 38 ? 12.406 28.625 14.32 1 97.12 38 LEU B CA 1
ATOM 2316 C C . LEU B 1 38 ? 12.086 29.938 15.016 1 97.12 38 LEU B C 1
ATOM 2318 O O . LEU B 1 38 ? 12.672 30.969 14.695 1 97.12 38 LEU B O 1
ATOM 2322 N N . LYS B 1 39 ? 11.234 29.844 15.969 1 96.06 39 LYS B N 1
ATOM 2323 C CA . LYS B 1 39 ? 10.789 31.047 16.672 1 96.06 39 LYS B CA 1
ATOM 2324 C C . LYS B 1 39 ? 11.945 31.719 17.406 1 96.06 39 LYS B C 1
ATOM 2326 O O . LYS B 1 39 ? 11.977 32.938 17.531 1 96.06 39 LYS B O 1
ATOM 2331 N N . LYS B 1 40 ? 12.836 30.922 17.844 1 95.75 40 LYS B N 1
ATOM 2332 C CA . LYS B 1 40 ? 13.992 31.422 18.578 1 95.75 40 LYS B CA 1
ATOM 2333 C C . LYS B 1 40 ? 15.094 31.891 17.641 1 95.75 40 LYS B C 1
ATOM 2335 O O . LYS B 1 40 ? 16.125 32.406 18.078 1 95.75 40 LYS B O 1
ATOM 2340 N N . GLY B 1 41 ? 14.938 31.641 16.406 1 94.25 41 GLY B N 1
ATOM 2341 C CA . GLY B 1 41 ? 15.945 32 15.438 1 94.25 41 GLY B CA 1
ATOM 2342 C C . GLY B 1 41 ? 17.109 31.062 15.383 1 94.25 41 GLY B C 1
ATOM 2343 O O . GLY B 1 41 ? 18.172 31.391 14.836 1 94.25 41 GLY B O 1
ATOM 2344 N N . GLU B 1 42 ? 16.953 29.875 15.898 1 96.38 42 GLU B N 1
ATOM 2345 C CA . GLU B 1 42 ? 18.016 28.875 15.953 1 96.38 42 GLU B CA 1
ATOM 2346 C C . GLU B 1 42 ? 18 27.969 14.719 1 96.38 42 GLU B C 1
ATOM 2348 O O . GLU B 1 42 ? 18.891 27.141 14.547 1 96.38 42 GLU B O 1
ATOM 2353 N N . LEU B 1 43 ? 17.016 28.141 13.945 1 96.38 43 LEU B N 1
ATOM 2354 C CA . LEU B 1 43 ? 16.875 27.484 12.648 1 96.38 43 LEU B CA 1
ATOM 2355 C C . LEU B 1 43 ? 16.547 28.5 11.562 1 96.38 43 LEU B C 1
ATOM 2357 O O . LEU B 1 43 ? 15.852 29.484 11.812 1 96.38 43 LEU B O 1
ATOM 2361 N N . ASP B 1 44 ? 17.062 28.219 10.367 1 96.38 44 ASP B N 1
ATOM 2362 C CA . ASP B 1 44 ? 16.844 29.156 9.266 1 96.38 44 ASP B CA 1
ATOM 2363 C C . ASP B 1 44 ? 15.539 28.828 8.539 1 96.38 44 ASP B C 1
ATOM 2365 O O . ASP B 1 44 ? 14.891 29.734 7.992 1 96.38 44 ASP B O 1
ATOM 2369 N N . CYS B 1 45 ? 15.227 27.609 8.469 1 96.56 45 CYS B N 1
ATOM 2370 C CA . CYS B 1 45 ? 14.031 27.156 7.766 1 96.56 45 CYS B CA 1
ATOM 2371 C C . CYS B 1 45 ? 13.656 25.734 8.188 1 96.56 45 CYS B C 1
ATOM 2373 O O . CYS B 1 45 ? 14.516 24.969 8.633 1 96.56 45 CYS B O 1
ATOM 2375 N N . ALA B 1 46 ? 12.375 25.453 8.117 1 97.12 46 ALA B N 1
ATOM 2376 C CA . ALA B 1 46 ? 11.906 24.094 8.375 1 97.12 46 ALA B CA 1
ATOM 2377 C C . ALA B 1 46 ? 10.562 23.828 7.711 1 97.12 46 ALA B C 1
ATOM 2379 O O . ALA B 1 46 ? 9.773 24.766 7.512 1 97.12 46 ALA B O 1
ATOM 2380 N N . LEU B 1 47 ? 10.398 22.609 7.324 1 95.62 47 LEU B N 1
ATOM 2381 C CA . LEU B 1 47 ? 9.07 22.188 6.891 1 95.62 47 LEU B CA 1
ATOM 2382 C C . LEU B 1 47 ? 8.164 21.938 8.094 1 95.62 47 LEU B C 1
ATOM 2384 O O . LEU B 1 47 ? 8.469 21.094 8.945 1 95.62 47 LEU B O 1
ATOM 2388 N N . VAL B 1 48 ? 7.062 22.688 8.18 1 95.44 48 VAL B N 1
ATOM 2389 C CA . VAL B 1 48 ? 6.184 22.578 9.336 1 95.44 48 VAL B CA 1
ATOM 2390 C C . VAL B 1 48 ? 4.73 22.484 8.875 1 95.44 48 VAL B C 1
ATOM 2392 O O . VAL B 1 48 ? 4.43 22.75 7.707 1 95.44 48 VAL B O 1
ATOM 2395 N N . SER B 1 49 ? 3.822 22.125 9.797 1 96 49 SER B N 1
ATOM 2396 C CA . SER B 1 49 ? 2.398 22.031 9.484 1 96 49 SER B CA 1
ATOM 2397 C C . SER B 1 49 ? 1.854 23.375 8.992 1 96 49 SER B C 1
ATOM 2399 O O . SER B 1 49 ? 2.221 24.422 9.508 1 96 49 SER B O 1
ATOM 2401 N N . SER B 1 50 ? 0.967 23.266 8.047 1 97.69 50 SER B N 1
ATOM 2402 C CA . SER B 1 50 ? 0.425 24.484 7.461 1 97.69 50 SER B CA 1
ATOM 2403 C C . SER B 1 50 ? -0.321 25.312 8.5 1 97.69 50 SER B C 1
ATOM 2405 O O . SER B 1 50 ? -0.224 26.547 8.508 1 97.69 50 SER B O 1
ATOM 2407 N N . ILE B 1 51 ? -0.975 24.625 9.414 1 98 51 ILE B N 1
ATOM 2408 C CA . ILE B 1 51 ? -1.738 25.344 10.422 1 98 51 ILE B CA 1
ATOM 2409 C C . ILE B 1 51 ? -0.785 26.078 11.367 1 98 51 ILE B C 1
ATOM 2411 O O . ILE B 1 51 ? -1.097 27.172 11.852 1 98 51 ILE B O 1
ATOM 2415 N N . GLU B 1 52 ? 0.36 25.469 11.648 1 96.56 52 GLU B N 1
ATOM 2416 C CA . GLU B 1 52 ? 1.335 26.094 12.539 1 96.56 52 GLU B CA 1
ATOM 2417 C C . GLU B 1 52 ? 1.972 27.328 11.891 1 96.56 52 GLU B C 1
ATOM 2419 O O . GLU B 1 52 ? 2.338 28.281 12.578 1 96.56 52 GLU B O 1
ATOM 2424 N N . CYS B 1 53 ? 2.107 27.281 10.57 1 96.31 53 CYS B N 1
ATOM 2425 C CA . CYS B 1 53 ? 2.531 28.5 9.875 1 96.31 53 CYS B CA 1
ATOM 2426 C C . CYS B 1 53 ? 1.617 29.672 10.211 1 96.31 53 CYS B C 1
ATOM 2428 O O . CYS B 1 53 ? 2.092 30.75 10.547 1 96.31 53 CYS B O 1
ATOM 2430 N N . GLU B 1 54 ? 0.353 29.391 10.18 1 97.38 54 GLU B N 1
ATOM 2431 C CA . GLU B 1 54 ? -0.635 30.438 10.414 1 97.38 54 GLU B CA 1
ATOM 2432 C C . GLU B 1 54 ? -0.692 30.812 11.891 1 97.38 54 GLU B C 1
ATOM 2434 O O . GLU B 1 54 ? -0.781 32 12.234 1 97.38 54 GLU B O 1
ATOM 2439 N N . ARG B 1 55 ? -0.633 29.797 12.758 1 97.31 55 ARG B N 1
ATOM 2440 C CA . ARG B 1 55 ? -0.68 30.031 14.203 1 97.31 55 ARG B CA 1
ATOM 2441 C C . ARG B 1 55 ? 0.501 30.891 14.656 1 97.31 55 ARG B C 1
ATOM 2443 O O . ARG B 1 55 ? 0.412 31.609 15.656 1 97.31 55 ARG B O 1
ATOM 2450 N N . ASN B 1 56 ? 1.55 30.844 13.938 1 96.94 56 ASN B N 1
ATOM 2451 C CA . ASN B 1 56 ? 2.766 31.547 14.336 1 96.94 56 ASN B CA 1
ATOM 2452 C C . ASN B 1 56 ? 3.121 32.656 13.344 1 96.94 56 ASN B C 1
ATOM 2454 O O . ASN B 1 56 ? 4.297 32.969 13.148 1 96.94 56 ASN B O 1
ATOM 2458 N N . GLN B 1 57 ? 2.15 33.188 12.719 1 95.69 57 GLN B N 1
ATOM 2459 C CA . GLN B 1 57 ? 2.359 34.188 11.672 1 95.69 57 GLN B CA 1
ATOM 2460 C C . GLN B 1 57 ? 3.008 35.438 12.227 1 95.69 57 GLN B C 1
ATOM 2462 O O . GLN B 1 57 ? 3.594 36.219 11.477 1 95.69 57 GLN B O 1
ATOM 2467 N N . ASN B 1 58 ? 2.938 35.688 13.516 1 96.06 58 ASN B N 1
ATOM 2468 C CA . ASN B 1 58 ? 3.564 36.844 14.141 1 96.06 58 ASN B CA 1
ATOM 2469 C C . ASN B 1 58 ? 5.082 36.688 14.211 1 96.06 58 ASN B C 1
ATOM 2471 O O . ASN B 1 58 ? 5.805 37.688 14.281 1 96.06 58 ASN B O 1
ATOM 2475 N N . LYS B 1 59 ? 5.559 35.5 14.164 1 96.94 59 LYS B N 1
ATOM 2476 C CA . LYS B 1 59 ? 6.984 35.25 14.352 1 96.94 59 LYS B CA 1
ATOM 2477 C C . LYS B 1 59 ? 7.586 34.562 13.117 1 96.94 59 LYS B C 1
ATOM 2479 O O . LYS B 1 59 ? 8.805 34.594 12.938 1 96.94 59 LYS B O 1
ATOM 2484 N N . LEU B 1 60 ? 6.734 33.969 12.352 1 97.12 60 LEU B N 1
ATOM 2485 C CA . LEU B 1 60 ? 7.23 33.219 11.219 1 97.12 60 LEU B CA 1
ATOM 2486 C C . LEU B 1 60 ? 6.602 33.688 9.914 1 97.12 60 LEU B C 1
ATOM 2488 O O . LEU B 1 60 ? 5.449 34.125 9.898 1 97.12 60 LEU B O 1
ATOM 2492 N N . ASP B 1 61 ? 7.383 33.688 8.875 1 96.56 61 ASP B N 1
ATOM 2493 C CA . ASP B 1 61 ? 6.895 33.719 7.5 1 96.56 61 ASP B CA 1
ATOM 2494 C C . ASP B 1 61 ? 6.953 32.344 6.871 1 96.56 61 ASP B C 1
ATOM 2496 O O . ASP B 1 61 ? 7.582 31.422 7.414 1 96.56 61 ASP B O 1
ATOM 2500 N N . TYR B 1 62 ? 6.199 32.125 5.824 1 96.38 62 TYR B N 1
ATOM 2501 C CA . TYR B 1 62 ? 6.258 30.844 5.129 1 96.38 62 TYR B CA 1
ATOM 2502 C C . TYR B 1 62 ? 5.965 31.016 3.641 1 96.38 62 TYR B C 1
ATOM 2504 O O . TYR B 1 62 ? 5.434 32.062 3.223 1 96.38 62 TYR B O 1
ATOM 2512 N N . THR B 1 63 ? 6.383 30.078 2.834 1 96.69 63 THR B N 1
ATOM 2513 C CA . THR B 1 63 ? 6.164 30.125 1.392 1 96.69 63 THR B CA 1
ATOM 2514 C C . THR B 1 63 ? 5.156 29.047 0.969 1 96.69 63 THR B C 1
ATOM 2516 O O . THR B 1 63 ? 5.078 27.984 1.585 1 96.69 63 THR B O 1
ATOM 2519 N N . LYS B 1 64 ? 4.402 29.359 -0.113 1 97.19 64 LYS B N 1
ATOM 2520 C CA . LYS B 1 64 ? 3.43 28.406 -0.661 1 97.19 64 LYS B CA 1
ATOM 2521 C C . LYS B 1 64 ? 3.855 27.922 -2.041 1 97.19 64 LYS B C 1
ATOM 2523 O O . LYS B 1 64 ? 3.045 27.375 -2.785 1 97.19 64 LYS B O 1
ATOM 2528 N N . ILE B 1 65 ? 5.16 28.156 -2.32 1 96.5 65 ILE B N 1
ATOM 2529 C CA . ILE B 1 65 ? 5.633 27.781 -3.65 1 96.5 65 ILE B CA 1
ATOM 2530 C C . ILE B 1 65 ? 5.672 26.266 -3.779 1 96.5 65 ILE B C 1
ATOM 2532 O O . ILE B 1 65 ? 5.453 25.719 -4.863 1 96.5 65 ILE B O 1
ATOM 2536 N N . VAL B 1 66 ? 6.051 25.594 -2.727 1 98.31 66 VAL B N 1
ATOM 2537 C CA . VAL B 1 66 ? 5.977 24.141 -2.607 1 98.31 66 VAL B CA 1
ATOM 2538 C C . VAL B 1 66 ? 5.391 23.75 -1.248 1 98.31 66 VAL B C 1
ATOM 2540 O O . VAL B 1 66 ? 5.363 24.578 -0.328 1 98.31 66 VAL B O 1
ATOM 2543 N N . GLY B 1 67 ? 4.922 22.641 -1.117 1 97.81 67 GLY B N 1
ATOM 2544 C CA . GLY B 1 67 ? 4.375 22.094 0.116 1 97.81 67 GLY B CA 1
ATOM 2545 C C . GLY B 1 67 ? 3.971 20.641 -0.002 1 97.81 67 GLY B C 1
ATOM 2546 O O . GLY B 1 67 ? 4.188 20.016 -1.039 1 97.81 67 GLY B O 1
ATOM 2547 N N . VAL B 1 68 ? 3.504 20.109 1.072 1 97.94 68 VAL B N 1
ATOM 2548 C CA . VAL B 1 68 ? 2.891 18.781 1.051 1 97.94 68 VAL B CA 1
ATOM 2549 C C . VAL B 1 68 ? 1.396 18.906 0.771 1 97.94 68 VAL B C 1
ATOM 2551 O O . VAL B 1 68 ? 0.635 19.375 1.627 1 97.94 68 VAL B O 1
ATOM 2554 N N . CYS B 1 69 ? 0.999 18.484 -0.424 1 98.5 69 CYS B N 1
ATOM 2555 C CA . CYS B 1 69 ? -0.363 18.719 -0.888 1 98.5 69 CYS B CA 1
ATOM 2556 C C . CYS B 1 69 ? -1.043 17.422 -1.287 1 98.5 69 CYS B C 1
ATOM 2558 O O . CYS B 1 69 ? -0.372 16.438 -1.626 1 98.5 69 CYS B O 1
ATOM 2560 N N . ALA B 1 70 ? -2.297 17.438 -1.118 1 98.06 70 ALA B N 1
ATOM 2561 C CA . ALA B 1 70 ? -3.143 16.359 -1.605 1 98.06 70 ALA B CA 1
ATOM 2562 C C . ALA B 1 70 ? -4.312 16.891 -2.426 1 98.06 70 ALA B C 1
ATOM 2564 O O . ALA B 1 70 ? -4.723 18.047 -2.252 1 98.06 70 ALA B O 1
ATOM 2565 N N . ARG B 1 71 ? -4.809 16.078 -3.361 1 97.31 71 ARG B N 1
ATOM 2566 C CA . ARG B 1 71 ? -6 16.406 -4.137 1 97.31 71 ARG B CA 1
ATOM 2567 C C . ARG B 1 71 ? -7.25 15.812 -3.5 1 97.31 71 ARG B C 1
ATOM 2569 O O . ARG B 1 71 ? -7.645 16.203 -2.4 1 97.31 71 ARG B O 1
ATOM 2576 N N . ASP B 1 72 ? -7.871 14.867 -4.105 1 96.06 72 ASP B N 1
ATOM 2577 C CA . ASP B 1 72 ? -9.164 14.359 -3.656 1 96.06 72 ASP B CA 1
ATOM 2578 C C . ASP B 1 72 ? -8.984 13.234 -2.639 1 96.06 72 ASP B C 1
ATOM 2580 O O . ASP B 1 72 ? -9.93 12.875 -1.928 1 96.06 72 ASP B O 1
ATOM 2584 N N . VAL B 1 73 ? -7.781 12.688 -2.555 1 94.81 73 VAL B N 1
ATOM 2585 C CA . VAL B 1 73 ? -7.469 11.641 -1.589 1 94.81 73 VAL B CA 1
ATOM 2586 C C . VAL B 1 73 ? -6.008 11.758 -1.155 1 94.81 73 VAL B C 1
ATOM 2588 O O . VAL B 1 73 ? -5.191 12.367 -1.854 1 94.81 73 VAL B O 1
ATOM 2591 N N . VAL B 1 74 ? -5.656 11.273 0.022 1 96.06 74 VAL B N 1
ATOM 2592 C CA . VAL B 1 74 ? -4.258 11.32 0.446 1 96.06 74 VAL B CA 1
ATOM 2593 C C . VAL B 1 74 ? -3.871 9.984 1.076 1 96.06 74 VAL B C 1
ATOM 2595 O O . VAL B 1 74 ? -2.688 9.641 1.146 1 96.06 74 VAL B O 1
ATOM 2598 N N . ARG B 1 75 ? -4.762 9.203 1.641 1 93.12 75 ARG B N 1
ATOM 2599 C CA . ARG B 1 75 ? -4.625 7.84 2.15 1 93.12 75 ARG B CA 1
ATOM 2600 C C . ARG B 1 75 ? -3.83 7.816 3.449 1 93.12 75 ARG B C 1
ATOM 2602 O O . ARG B 1 75 ? -3.881 6.84 4.199 1 93.12 75 ARG B O 1
ATOM 2609 N N . SER B 1 76 ? -3.146 8.898 3.768 1 95.94 76 SER B N 1
ATOM 2610 C CA . SER B 1 76 ? -2.277 8.906 4.938 1 95.94 76 SER B CA 1
ATOM 2611 C C . SER B 1 76 ? -2.861 9.766 6.055 1 95.94 76 SER B C 1
ATOM 2613 O O . SER B 1 76 ? -2.18 10.07 7.035 1 95.94 76 SER B O 1
ATOM 2615 N N . VAL B 1 77 ? -3.953 10.305 5.914 1 97.62 77 VAL B N 1
ATOM 2616 C CA . VAL B 1 77 ? -4.691 11.023 6.941 1 97.62 77 VAL B CA 1
ATOM 2617 C C . VAL B 1 77 ? -6.113 10.477 7.039 1 97.62 77 VAL B C 1
ATOM 2619 O O . VAL B 1 77 ? -6.992 10.867 6.27 1 97.62 77 VAL B O 1
ATOM 2622 N N . LEU B 1 78 ? -6.344 9.617 8.055 1 97.25 78 LEU B N 1
ATOM 2623 C CA . LEU B 1 78 ? -7.555 8.812 8.078 1 97.25 78 LEU B CA 1
ATOM 2624 C C . LEU B 1 78 ? -8.312 9 9.383 1 97.25 78 LEU B C 1
ATOM 2626 O O . LEU B 1 78 ? -7.727 8.914 10.469 1 97.25 78 LEU B O 1
ATOM 2630 N N . PHE B 1 79 ? -9.57 9.312 9.258 1 98.12 79 PHE B N 1
ATOM 2631 C CA . PHE B 1 79 ? -10.516 9.336 10.367 1 98.12 79 PHE B CA 1
ATOM 2632 C C . PHE B 1 79 ? -11.242 7.996 10.484 1 98.12 79 PHE B C 1
ATOM 2634 O O . PHE B 1 79 ? -11.781 7.488 9.5 1 98.12 79 PHE B O 1
ATOM 2641 N N . PHE B 1 80 ? -11.172 7.387 11.648 1 97.44 80 PHE B N 1
ATOM 2642 C CA . PHE B 1 80 ? -11.859 6.137 11.953 1 97.44 80 PHE B CA 1
ATOM 2643 C C . PHE B 1 80 ? -13.07 6.383 12.836 1 97.44 80 PHE B C 1
ATOM 2645 O O . PHE B 1 80 ? -12.938 6.59 14.047 1 97.44 80 PHE B O 1
ATOM 2652 N N . LYS B 1 81 ? -14.188 6.34 12.227 1 97.62 81 LYS B N 1
ATOM 2653 C CA . LYS B 1 81 ? -15.43 6.559 12.961 1 97.62 81 LYS B CA 1
ATOM 2654 C C . LYS B 1 81 ? -15.945 5.258 13.562 1 97.62 81 LYS B C 1
ATOM 2656 O O . LYS B 1 81 ? -16.172 4.281 12.844 1 97.62 81 LYS B O 1
ATOM 2661 N N . ASN B 1 82 ? -16.094 5.254 14.844 1 97.19 82 ASN B N 1
ATOM 2662 C CA . ASN B 1 82 ? -16.688 4.102 15.516 1 97.19 82 ASN B CA 1
ATOM 2663 C C . ASN B 1 82 ? -18.172 3.959 15.188 1 97.19 82 ASN B C 1
ATOM 2665 O O . ASN B 1 82 ? -19 4.758 15.641 1 97.19 82 ASN B O 1
ATOM 2669 N N . GLU B 1 83 ? -18.516 2.912 14.484 1 94.75 83 GLU B N 1
ATOM 2670 C CA . GLU B 1 83 ? -19.875 2.746 13.984 1 94.75 83 GLU B CA 1
ATOM 2671 C C . GLU B 1 83 ? -20.797 2.176 15.055 1 94.75 83 GLU B C 1
ATOM 2673 O O . GLU B 1 83 ? -22.016 2.154 14.891 1 94.75 83 GLU B O 1
ATOM 2678 N N . THR B 1 84 ? -20.203 1.702 16.094 1 93.5 84 THR B N 1
ATOM 2679 C CA . THR B 1 84 ? -21.031 1.195 17.188 1 93.5 84 THR B CA 1
ATOM 2680 C C . THR B 1 84 ? -21.594 2.344 18.016 1 93.5 84 THR B C 1
ATOM 2682 O O . THR B 1 84 ? -22.516 2.15 18.812 1 93.5 84 THR B O 1
ATOM 2685 N N . GLU B 1 85 ? -20.953 3.471 17.859 1 90.31 85 GLU B N 1
ATOM 2686 C CA . GLU B 1 85 ? -21.453 4.672 18.531 1 90.31 85 GLU B CA 1
ATOM 2687 C C . GLU B 1 85 ? -22.469 5.406 17.641 1 90.31 85 GLU B C 1
ATOM 2689 O O . GLU B 1 85 ? -22.312 5.453 16.422 1 90.31 85 GLU B O 1
ATOM 2694 N N . THR B 1 86 ? -23.469 5.898 18.266 1 89.56 86 THR B N 1
ATOM 2695 C CA . THR B 1 86 ? -24.531 6.555 17.516 1 89.56 86 THR B CA 1
ATOM 2696 C C . THR B 1 86 ? -24.234 8.047 17.344 1 89.56 86 THR B C 1
ATOM 2698 O O . THR B 1 86 ? -23.719 8.68 18.266 1 89.56 86 THR B O 1
ATOM 2701 N N . GLY B 1 87 ? -24.562 8.508 16.156 1 91 87 GLY B N 1
ATOM 2702 C CA . GLY B 1 87 ? -24.5 9.945 15.922 1 91 87 GLY B CA 1
ATOM 2703 C C . GLY B 1 87 ? -23.094 10.438 15.609 1 91 87 GLY B C 1
ATOM 2704 O O . GLY B 1 87 ? -22.234 9.656 15.188 1 91 87 GLY B O 1
ATOM 2705 N N . ILE B 1 88 ? -22.938 11.734 15.711 1 93.88 88 ILE B N 1
ATOM 2706 C CA . ILE B 1 88 ? -21.672 12.414 15.477 1 93.88 88 ILE B CA 1
ATOM 2707 C C . ILE B 1 88 ? -20.797 12.352 16.734 1 93.88 88 ILE B C 1
ATOM 2709 O O . ILE B 1 88 ? -21.266 12.648 17.828 1 93.88 88 ILE B O 1
ATOM 2713 N N . PRO B 1 89 ? -19.594 11.891 16.562 1 95.56 89 PRO B N 1
ATOM 2714 C CA . PRO B 1 89 ? -18.75 11.82 17.75 1 95.56 89 PRO B CA 1
ATOM 2715 C C . PRO B 1 89 ? -18.516 13.188 18.391 1 95.56 89 PRO B C 1
ATOM 2717 O O . PRO B 1 89 ? -18.312 14.172 17.688 1 95.56 89 PRO B O 1
ATOM 2720 N N . GLU B 1 90 ? -18.531 13.211 19.766 1 94.56 90 GLU B N 1
ATOM 2721 C CA . GLU B 1 90 ? -18.234 14.43 20.516 1 94.56 90 GLU B CA 1
ATOM 2722 C C . GLU B 1 90 ? -16.734 14.602 20.719 1 94.56 90 GLU B C 1
ATOM 2724 O O . GLU B 1 90 ? -16.25 15.727 20.859 1 94.56 90 GLU B O 1
ATOM 2729 N N . LYS B 1 91 ? -16.141 13.422 20.781 1 97.38 91 LYS B N 1
ATOM 2730 C CA . LYS B 1 91 ? -14.688 13.383 21 1 97.38 91 LYS B CA 1
ATOM 2731 C C . LYS B 1 91 ? -14 12.453 20.016 1 97.38 91 LYS B C 1
ATOM 2733 O O . LYS B 1 91 ? -14.555 11.414 19.641 1 97.38 91 LYS B O 1
ATOM 2738 N N . VAL B 1 92 ? -12.859 12.867 19.578 1 98.38 92 VAL B N 1
ATOM 2739 C CA . VAL B 1 92 ? -12.023 12.039 18.703 1 98.38 92 VAL B CA 1
ATOM 2740 C C . VAL B 1 92 ? -10.602 11.969 19.266 1 98.38 92 VAL B C 1
ATOM 2742 O O . VAL B 1 92 ? -10.023 12.992 19.641 1 98.38 92 VAL B O 1
ATOM 2745 N N . PHE B 1 93 ? -10.055 10.758 19.453 1 98.62 93 PHE B N 1
ATOM 2746 C CA . PHE B 1 93 ? -8.656 10.57 19.828 1 98.62 93 PHE B CA 1
ATOM 2747 C C . PHE B 1 93 ? -7.75 10.727 18.609 1 98.62 93 PHE B C 1
ATOM 2749 O O . PHE B 1 93 ? -7.887 10 17.625 1 98.62 93 PHE B O 1
ATOM 2756 N N . THR B 1 94 ? -6.887 11.711 18.672 1 98.12 94 THR B N 1
ATOM 2757 C CA . THR B 1 94 ? -6.105 12.07 17.5 1 98.12 94 THR B CA 1
ATOM 2758 C C . THR B 1 94 ? -4.621 11.812 17.734 1 98.12 94 THR B C 1
ATOM 2760 O O . THR B 1 94 ? -4.121 11.984 18.844 1 98.12 94 THR B O 1
ATOM 2763 N N . ASP B 1 95 ? -3.926 11.344 16.703 1 94.88 95 ASP B N 1
ATOM 2764 C CA . ASP B 1 95 ? -2.479 11.156 16.75 1 94.88 95 ASP B CA 1
ATOM 2765 C C . ASP B 1 95 ? -1.769 12.414 17.234 1 94.88 95 ASP B C 1
ATOM 2767 O O . ASP B 1 95 ? -1.943 13.492 16.656 1 94.88 95 ASP B O 1
ATOM 2771 N N . ILE B 1 96 ? -0.917 12.305 18.219 1 91.19 96 ILE B N 1
ATOM 2772 C CA . ILE B 1 96 ? -0.309 13.438 18.906 1 91.19 96 ILE B CA 1
ATOM 2773 C C . ILE B 1 96 ? 0.662 14.156 17.969 1 91.19 96 ILE B C 1
ATOM 2775 O O . ILE B 1 96 ? 0.99 15.32 18.188 1 91.19 96 ILE B O 1
ATOM 2779 N N . GLY B 1 97 ? 1.091 13.523 16.953 1 85.19 97 GLY B N 1
ATOM 2780 C CA . GLY B 1 97 ? 2.055 14.125 16.047 1 85.19 97 GLY B CA 1
ATOM 2781 C C . GLY B 1 97 ? 1.411 14.992 14.977 1 85.19 97 GLY B C 1
ATOM 2782 O O . GLY B 1 97 ? 2.1 15.734 14.273 1 85.19 97 GLY B O 1
ATOM 2783 N N . SER B 1 98 ? 0.106 15.062 14.914 1 85.06 98 SER B N 1
ATOM 2784 C CA . SER B 1 98 ? -0.59 15.719 13.812 1 85.06 98 SER B CA 1
ATOM 2785 C C . SER B 1 98 ? -1.097 17.094 14.227 1 85.06 98 SER B C 1
ATOM 2787 O O . SER B 1 98 ? -1.67 17.266 15.305 1 85.06 98 SER B O 1
ATOM 2789 N N . ARG B 1 99 ? -0.854 18.141 13.453 1 92.69 99 ARG B N 1
ATOM 2790 C CA . ARG B 1 99 ? -1.372 19.469 13.742 1 92.69 99 ARG B CA 1
ATOM 2791 C C . ARG B 1 99 ? -2.363 19.922 12.672 1 92.69 99 ARG B C 1
ATOM 2793 O O . ARG B 1 99 ? -3.553 20.094 12.953 1 92.69 99 ARG B O 1
ATOM 2800 N N . SER B 1 100 ? -1.931 19.891 11.453 1 96.19 100 SER B N 1
ATOM 2801 C CA . SER B 1 100 ? -2.824 20.312 10.375 1 96.19 100 SER B CA 1
ATOM 2802 C C . SER B 1 100 ? -3.992 19.359 10.219 1 96.19 100 SER B C 1
ATOM 2804 O O . SER B 1 100 ? -5.133 19.781 10.016 1 96.19 100 SER B O 1
ATOM 2806 N N . SER B 1 101 ? -3.719 18.078 10.344 1 96.81 101 SER B N 1
ATOM 2807 C CA . SER B 1 101 ? -4.762 17.062 10.172 1 96.81 101 SER B CA 1
ATOM 2808 C C . SER B 1 101 ? -5.816 17.172 11.266 1 96.81 101 SER B C 1
ATOM 2810 O O . SER B 1 101 ? -7.012 17.031 11 1 96.81 101 SER B O 1
ATOM 2812 N N . VAL B 1 102 ? -5.371 17.453 12.484 1 97.75 102 VAL B N 1
ATOM 2813 C CA . VAL B 1 102 ? -6.293 17.578 13.609 1 97.75 102 VAL B CA 1
ATOM 2814 C C . VAL B 1 102 ? -7.188 18.797 13.406 1 97.75 102 VAL B C 1
ATOM 2816 O O . VAL B 1 102 ? -8.406 18.719 13.586 1 97.75 102 VAL B O 1
ATOM 2819 N N . CYS B 1 103 ? -6.574 19.859 13.039 1 98.44 103 CYS B N 1
ATOM 2820 C CA . CYS B 1 103 ? -7.344 21.078 12.766 1 98.44 103 CYS B CA 1
ATOM 2821 C C . CYS B 1 103 ? -8.312 20.859 11.617 1 98.44 103 CYS B C 1
ATOM 2823 O O . CYS B 1 103 ? -9.469 21.297 11.68 1 98.44 103 CYS B O 1
ATOM 2825 N N . LEU B 1 104 ? -7.863 20.172 10.57 1 98.75 104 LEU B N 1
ATOM 2826 C CA . LEU B 1 104 ? -8.727 19.875 9.43 1 98.75 104 LEU B CA 1
ATOM 2827 C C . LEU B 1 104 ? -9.945 19.062 9.867 1 98.75 104 LEU B C 1
ATOM 2829 O O . LEU B 1 104 ? -11.062 19.328 9.43 1 98.75 104 LEU B O 1
ATOM 2833 N N . LEU B 1 105 ? -9.695 18.078 10.742 1 98.75 105 LEU B N 1
ATOM 2834 C CA . LEU B 1 105 ? -10.797 17.266 11.258 1 98.75 105 LEU B CA 1
ATOM 2835 C C . LEU B 1 105 ? -11.844 18.141 11.938 1 98.75 105 LEU B C 1
ATOM 2837 O O . LEU B 1 105 ? -13.047 17.984 11.688 1 98.75 105 LEU B O 1
ATOM 2841 N N . GLN B 1 106 ? -11.383 19.031 12.75 1 98.62 106 GLN B N 1
ATOM 2842 C CA . GLN B 1 106 ? -12.297 19.922 13.445 1 98.62 106 GLN B CA 1
ATOM 2843 C C . GLN B 1 106 ? -13.055 20.812 12.461 1 98.62 106 GLN B C 1
ATOM 2845 O O . GLN B 1 106 ? -14.266 21.016 12.609 1 98.62 106 GLN B O 1
ATOM 2850 N N . CYS B 1 107 ? -12.398 21.312 11.477 1 98.75 107 CYS B N 1
ATOM 2851 C CA . CYS B 1 107 ? -13.039 22.125 10.445 1 98.75 107 CYS B CA 1
ATOM 2852 C C . CYS B 1 107 ? -14.102 21.344 9.703 1 98.75 107 CYS B C 1
ATOM 2854 O O . CYS B 1 107 ? -15.188 21.859 9.414 1 98.75 107 CYS B O 1
ATOM 2856 N N . LEU B 1 108 ? -13.812 20.078 9.414 1 98.75 108 LEU B N 1
ATOM 2857 C CA . LEU B 1 108 ? -14.727 19.234 8.656 1 98.75 108 LEU B CA 1
ATOM 2858 C C . LEU B 1 108 ? -16 18.969 9.445 1 98.75 108 LEU B C 1
ATOM 2860 O O . LEU B 1 108 ? -17.109 19.062 8.906 1 98.75 108 LEU B O 1
ATOM 2864 N N . PHE B 1 109 ? -15.852 18.688 10.742 1 98.44 109 PHE B N 1
ATOM 2865 C CA . PHE B 1 109 ? -17.016 18.484 11.594 1 98.44 109 PHE B CA 1
ATOM 2866 C C . PHE B 1 109 ? -17.875 19.75 11.641 1 98.44 109 PHE B C 1
ATOM 2868 O O . PHE B 1 109 ? -19.109 19.656 11.586 1 98.44 109 PHE B O 1
ATOM 2875 N N . HIS B 1 110 ? -17.234 20.859 11.703 1 97.94 110 HIS B N 1
ATOM 2876 C CA . HIS B 1 110 ? -17.953 22.125 11.727 1 97.94 110 HIS B CA 1
ATOM 2877 C C . HIS B 1 110 ? -18.672 22.391 10.406 1 97.94 110 HIS B C 1
ATOM 2879 O O . HIS B 1 110 ? -19.859 22.719 10.398 1 97.94 110 HIS B O 1
ATOM 2885 N N . LEU B 1 111 ? -18.016 22.25 9.312 1 98.06 111 LEU B N 1
ATOM 2886 C CA . LEU B 1 111 ? -18.547 22.562 7.996 1 98.06 111 LEU B CA 1
ATOM 2887 C C . LEU B 1 111 ? -19.703 21.641 7.641 1 98.06 111 LEU B C 1
ATOM 2889 O O . LEU B 1 111 ? -20.703 22.078 7.062 1 98.06 111 LEU B O 1
ATOM 2893 N N . GLU B 1 112 ? -19.547 20.375 7.973 1 97.5 112 GLU B N 1
ATOM 2894 C CA . GLU B 1 112 ? -20.547 19.422 7.523 1 97.5 112 GLU B CA 1
ATOM 2895 C C . GLU B 1 112 ? -21.703 19.312 8.523 1 97.5 112 GLU B C 1
ATOM 2897 O O . GLU B 1 112 ? -22.859 19.172 8.125 1 97.5 112 GLU B O 1
ATOM 2902 N N . TYR B 1 113 ? -21.375 19.422 9.844 1 96.44 113 TYR B N 1
ATOM 2903 C CA . TYR B 1 113 ? -22.391 19.078 10.828 1 96.44 113 TYR B CA 1
ATOM 2904 C C . TYR B 1 113 ? -22.688 20.281 11.727 1 96.44 113 TYR B C 1
ATOM 2906 O O . TYR B 1 113 ? -23.609 20.234 12.562 1 96.44 113 TYR B O 1
ATOM 2914 N N . GLY B 1 114 ? -21.906 21.328 11.656 1 96.19 114 GLY B N 1
ATOM 2915 C CA . GLY B 1 114 ? -22.094 22.484 12.523 1 96.19 114 GLY B CA 1
ATOM 2916 C C . GLY B 1 114 ? -21.703 22.219 13.961 1 96.19 114 GLY B C 1
ATOM 2917 O O . GLY B 1 114 ? -22.219 22.875 14.875 1 96.19 114 GLY B O 1
ATOM 2918 N N . THR B 1 115 ? -20.875 21.25 14.148 1 95 115 THR B N 1
ATOM 2919 C CA . THR B 1 115 ? -20.516 20.859 15.516 1 95 115 THR B CA 1
ATOM 2920 C C . THR B 1 115 ? -19.016 21.047 15.758 1 95 115 THR B C 1
ATOM 2922 O O . THR B 1 115 ? -18.234 21.031 14.812 1 95 115 THR B O 1
ATOM 2925 N N . LYS B 1 116 ? -18.766 21.312 17.016 1 95.19 116 LYS B N 1
ATOM 2926 C CA . LYS B 1 116 ? -17.375 21.328 17.453 1 95.19 116 LYS B CA 1
ATOM 2927 C C . LYS B 1 116 ? -16.984 20.016 18.094 1 95.19 116 LYS B C 1
ATOM 2929 O O . LYS B 1 116 ? -17.594 19.594 19.078 1 95.19 116 LYS B O 1
ATOM 2934 N N . VAL B 1 117 ? -16.016 19.391 17.531 1 97.38 117 VAL B N 1
ATOM 2935 C CA . VAL B 1 117 ? -15.562 18.109 18.094 1 97.38 117 VAL B CA 1
ATOM 2936 C C . VAL B 1 117 ? -14.352 18.344 18.984 1 97.38 117 VAL B C 1
ATOM 2938 O O . VAL B 1 117 ? -13.477 19.141 18.672 1 97.38 117 VAL B O 1
ATOM 2941 N N . GLU B 1 118 ? -14.398 17.703 20.141 1 97.62 118 GLU B N 1
ATOM 2942 C CA . GLU B 1 118 ? -13.227 17.703 21.016 1 97.62 118 GLU B CA 1
ATOM 2943 C C . GLU B 1 118 ? -12.164 16.734 20.516 1 97.62 118 GLU B C 1
ATOM 2945 O O . GLU B 1 118 ? -12.484 15.625 20.078 1 97.62 118 GLU B O 1
ATOM 2950 N N . VAL B 1 119 ? -10.945 17.188 20.531 1 98.19 119 VAL B N 1
ATOM 2951 C CA . VAL B 1 119 ? -9.852 16.328 20.094 1 98.19 119 VAL B CA 1
ATOM 2952 C C . VAL B 1 119 ? -8.938 16.016 21.281 1 98.19 119 VAL B C 1
ATOM 2954 O O . VAL B 1 119 ? -8.633 16.891 22.094 1 98.19 119 VAL B O 1
ATOM 2957 N N . ILE B 1 120 ? -8.555 14.766 21.391 1 98.06 120 ILE B N 1
ATOM 2958 C CA . ILE B 1 120 ? -7.711 14.297 22.484 1 98.06 120 ILE B CA 1
ATOM 2959 C C . ILE B 1 120 ? -6.418 13.711 21.938 1 98.06 120 ILE B C 1
ATOM 2961 O O . ILE B 1 120 ? -6.398 12.578 21.453 1 98.06 120 ILE B O 1
ATOM 2965 N N . PRO B 1 121 ? -5.309 14.492 22.062 1 96.62 121 PRO B N 1
ATOM 2966 C CA . PRO B 1 121 ? -4.027 13.953 21.594 1 96.62 121 PRO B CA 1
ATOM 2967 C C . PRO B 1 121 ? -3.697 12.602 22.234 1 96.62 121 PRO B C 1
ATOM 2969 O O . PRO B 1 121 ? -3.775 12.453 23.453 1 96.62 121 PRO B O 1
ATOM 2972 N N . THR B 1 122 ? -3.422 11.648 21.391 1 97.56 122 THR B N 1
ATOM 2973 C CA . THR B 1 122 ? -3.211 10.273 21.828 1 97.56 122 THR B CA 1
ATOM 2974 C C . THR B 1 122 ? -2.094 9.617 21.016 1 97.56 122 THR B C 1
ATOM 2976 O O . THR B 1 122 ? -1.973 9.852 19.812 1 97.56 122 THR B O 1
ATOM 2979 N N . ASP B 1 123 ? -1.227 8.812 21.688 1 96.38 123 ASP B N 1
ATOM 2980 C CA . ASP B 1 123 ? -0.188 8.078 20.984 1 96.38 123 ASP B CA 1
ATOM 2981 C C . ASP B 1 123 ? -0.799 7.117 19.969 1 96.38 123 ASP B C 1
ATOM 2983 O O . ASP B 1 123 ? -1.793 6.445 20.25 1 96.38 123 ASP B O 1
ATOM 2987 N N . ALA B 1 124 ? -0.15 7.035 18.828 1 94.31 124 ALA B N 1
ATOM 2988 C CA . ALA B 1 124 ? -0.669 6.211 17.734 1 94.31 124 ALA B CA 1
ATOM 2989 C C . ALA B 1 124 ? -0.847 4.762 18.172 1 94.31 124 ALA B C 1
ATOM 2991 O O . ALA B 1 124 ? -1.827 4.113 17.797 1 94.31 124 ALA B O 1
ATOM 2992 N N . LYS B 1 125 ? 0.106 4.203 18.906 1 94.19 125 LYS B N 1
ATOM 2993 C CA . LYS B 1 125 ? 0.032 2.822 19.391 1 94.19 125 LYS B CA 1
ATOM 2994 C C . LYS B 1 125 ? -1.198 2.605 20.266 1 94.19 125 LYS B C 1
ATOM 2996 O O . LYS B 1 125 ? -1.84 1.556 20.188 1 94.19 125 LYS B O 1
ATOM 3001 N N . ASP B 1 126 ? -1.468 3.619 21.047 1 97.25 126 ASP B N 1
ATOM 3002 C CA . ASP B 1 126 ? -2.641 3.541 21.906 1 97.25 126 ASP B CA 1
ATOM 3003 C C . ASP B 1 126 ? -3.93 3.623 21.094 1 97.25 126 ASP B C 1
ATOM 3005 O O . ASP B 1 126 ? -4.918 2.963 21.422 1 97.25 126 ASP B O 1
ATOM 3009 N N . ILE B 1 127 ? -3.926 4.41 20.047 1 97.06 127 ILE B N 1
ATOM 3010 C CA . ILE B 1 127 ? -5.082 4.527 19.156 1 97.06 127 ILE B CA 1
ATOM 3011 C C . ILE B 1 127 ? -5.406 3.162 18.547 1 97.06 127 ILE B C 1
ATOM 3013 O O . ILE B 1 127 ? -6.562 2.734 18.547 1 97.06 127 ILE B O 1
ATOM 3017 N N . SER B 1 128 ? -4.41 2.482 18.062 1 94.69 128 SER B N 1
ATOM 3018 C CA . SER B 1 128 ? -4.613 1.165 17.484 1 94.69 128 SER B CA 1
ATOM 3019 C C . SER B 1 128 ? -5.227 0.194 18.484 1 94.69 128 SER B C 1
ATOM 3021 O O . SER B 1 128 ? -6.152 -0.547 18.156 1 94.69 128 SER B O 1
ATOM 3023 N N . LYS B 1 129 ? -4.738 0.207 19.688 1 96.12 129 LYS B N 1
ATOM 3024 C CA . LYS B 1 129 ? -5.258 -0.653 20.75 1 96.12 129 LYS B CA 1
ATOM 3025 C C . LYS B 1 129 ? -6.703 -0.3 21.078 1 96.12 129 LYS B C 1
ATOM 3027 O O . LYS B 1 129 ? -7.543 -1.188 21.25 1 96.12 129 LYS B O 1
ATOM 3032 N N . MET B 1 130 ? -6.949 0.975 21.156 1 97.25 130 MET B N 1
ATOM 3033 C CA . MET B 1 130 ? -8.297 1.439 21.469 1 97.25 130 MET B CA 1
ATOM 3034 C C . MET B 1 130 ? -9.281 1 20.391 1 97.25 130 MET B C 1
ATOM 3036 O O . MET B 1 130 ? -10.406 0.597 20.688 1 97.25 130 MET B O 1
ATOM 3040 N N . MET B 1 131 ? -8.875 1.091 19.141 1 95.81 131 MET B N 1
ATOM 3041 C CA . MET B 1 131 ? -9.734 0.66 18.047 1 95.81 131 MET B CA 1
ATOM 3042 C C . MET B 1 131 ? -10.047 -0.829 18.156 1 95.81 131 MET B C 1
ATOM 3044 O O . MET B 1 131 ? -11.188 -1.244 17.938 1 95.81 131 MET B O 1
ATOM 3048 N N . GLU B 1 132 ? -9.086 -1.59 18.484 1 94 132 GLU B N 1
ATOM 3049 C CA . GLU B 1 132 ? -9.281 -3.025 18.656 1 94 132 GLU B CA 1
ATOM 3050 C C . GLU B 1 132 ? -10.305 -3.311 19.766 1 94 132 GLU B C 1
ATOM 3052 O O . GLU B 1 132 ? -11.047 -4.293 19.688 1 94 132 GLU B O 1
ATOM 3057 N N . GLU B 1 133 ? -10.289 -2.455 20.734 1 95.88 133 GLU B N 1
ATOM 3058 C CA . GLU B 1 133 ? -11.18 -2.625 21.875 1 95.88 133 GLU B CA 1
ATOM 3059 C C . GLU B 1 133 ? -12.539 -1.972 21.609 1 95.88 133 GLU B C 1
ATOM 3061 O O . GLU B 1 133 ? -13.445 -2.059 22.438 1 95.88 133 GLU B O 1
ATOM 3066 N N . GLY B 1 134 ? -12.633 -1.316 20.547 1 95.12 134 GLY B N 1
ATOM 3067 C CA . GLY B 1 134 ? -13.891 -0.694 20.172 1 95.12 134 GLY B CA 1
ATOM 3068 C C . GLY B 1 134 ? -14.188 0.578 20.938 1 95.12 134 GLY B C 1
ATOM 3069 O O . GLY B 1 134 ? -15.336 0.868 21.266 1 95.12 134 GLY B O 1
ATOM 3070 N N . ILE B 1 135 ? -13.125 1.327 21.203 1 95.62 135 ILE B N 1
ATOM 3071 C CA . ILE B 1 135 ? -13.273 2.502 22.062 1 95.62 135 ILE B CA 1
ATOM 3072 C C . ILE B 1 135 ? -13.078 3.77 21.234 1 95.62 135 ILE B C 1
ATOM 3074 O O . ILE B 1 135 ? -11.984 4.012 20.719 1 95.62 135 ILE B O 1
ATOM 3078 N N . GLY B 1 136 ? -14.133 4.574 21.078 1 97.06 136 GLY B N 1
ATOM 3079 C CA . GLY B 1 136 ? -14.039 5.926 20.547 1 97.06 136 GLY B CA 1
ATOM 3080 C C . GLY B 1 136 ? -13.742 5.957 19.062 1 97.06 136 GLY B C 1
ATOM 3081 O O . GLY B 1 136 ? -13.672 4.91 18.422 1 97.06 136 GLY B O 1
ATOM 3082 N N . SER B 1 137 ? -13.711 7.172 18.5 1 98.31 137 SER B N 1
ATOM 3083 C CA . SER B 1 137 ? -13.289 7.453 17.141 1 98.31 137 SER B CA 1
ATOM 3084 C C . SER B 1 137 ? -11.883 8.055 17.109 1 98.31 137 SER B C 1
ATOM 3086 O O . SER B 1 137 ? -11.43 8.625 18.094 1 98.31 137 SER B O 1
ATOM 3088 N N . HIS B 1 138 ? -11.219 7.879 15.992 1 98.5 138 HIS B N 1
ATOM 3089 C CA . HIS B 1 138 ? -9.781 8.148 16.016 1 98.5 138 HIS B CA 1
ATOM 3090 C C . HIS B 1 138 ? -9.328 8.836 14.734 1 98.5 138 HIS B C 1
ATOM 3092 O O . HIS B 1 138 ? -9.992 8.727 13.695 1 98.5 138 HIS B O 1
ATOM 3098 N N . LEU B 1 139 ? -8.281 9.555 14.82 1 98.44 139 LEU B N 1
ATOM 3099 C CA . LEU B 1 139 ? -7.559 10.102 13.68 1 98.44 139 LEU B CA 1
ATOM 3100 C C . LEU B 1 139 ? -6.105 9.641 13.68 1 98.44 139 LEU B C 1
ATOM 3102 O O . LEU B 1 139 ? -5.391 9.828 14.672 1 98.44 139 LEU B O 1
ATOM 3106 N N . LEU B 1 140 ? -5.699 8.977 12.625 1 96.81 140 LEU B N 1
ATOM 3107 C CA . LEU B 1 140 ? -4.301 8.625 12.398 1 96.81 140 LEU B CA 1
ATOM 3108 C C . LEU B 1 140 ? -3.752 9.359 11.172 1 96.81 140 LEU B C 1
ATOM 3110 O O . LEU B 1 140 ? -4.5 9.688 10.25 1 96.81 140 LEU B O 1
ATOM 3114 N N . PHE B 1 141 ? -2.492 9.656 11.164 1 94.94 141 PHE B N 1
ATOM 3115 C CA . PHE B 1 141 ? -1.863 10.273 10 1 94.94 141 PHE B CA 1
ATOM 3116 C C . PHE B 1 141 ? -0.499 9.648 9.734 1 94.94 141 PHE B C 1
ATOM 3118 O O . PHE B 1 141 ? 0.01 8.875 10.547 1 94.94 141 PHE B O 1
ATOM 3125 N N . GLY B 1 142 ? 0.053 9.93 8.586 1 92.94 142 GLY B N 1
ATOM 3126 C CA . GLY B 1 142 ? 1.396 9.5 8.227 1 92.94 142 GLY B CA 1
ATOM 3127 C C . GLY B 1 142 ? 1.539 7.996 8.109 1 92.94 142 GLY B C 1
ATOM 3128 O O . GLY B 1 142 ? 0.659 7.324 7.574 1 92.94 142 GLY B O 1
ATOM 3129 N N . ASP B 1 143 ? 2.656 7.543 8.641 1 90.19 143 ASP B N 1
ATOM 3130 C CA . ASP B 1 143 ? 3.006 6.129 8.555 1 90.19 143 ASP B CA 1
ATOM 3131 C C . ASP B 1 143 ? 1.976 5.266 9.273 1 90.19 143 ASP B C 1
ATOM 3133 O O . ASP B 1 143 ? 1.626 4.18 8.805 1 90.19 143 ASP B O 1
ATOM 3137 N N . HIS B 1 144 ? 1.48 5.809 10.344 1 92.44 144 HIS B N 1
ATOM 3138 C CA . HIS B 1 144 ? 0.528 5.051 11.141 1 92.44 144 HIS B CA 1
ATOM 3139 C C . HIS B 1 144 ? -0.783 4.844 10.391 1 92.44 144 HIS B C 1
ATOM 3141 O O . HIS B 1 144 ? -1.365 3.758 10.438 1 92.44 144 HIS B O 1
ATOM 3147 N N . ALA B 1 145 ? -1.187 5.852 9.695 1 94.56 145 ALA B N 1
ATOM 3148 C CA . ALA B 1 145 ? -2.404 5.742 8.898 1 94.56 145 ALA B CA 1
ATOM 3149 C C . ALA B 1 145 ? -2.199 4.809 7.711 1 94.56 145 ALA B C 1
ATOM 3151 O O . ALA B 1 145 ? -3.061 3.979 7.406 1 94.56 145 ALA B O 1
ATOM 3152 N N . LEU B 1 146 ? -1.054 4.922 7.09 1 93.94 146 LEU B N 1
ATOM 3153 C CA . LEU B 1 146 ? -0.751 4.141 5.895 1 93.94 146 LEU B CA 1
ATOM 3154 C C . LEU B 1 146 ? -0.719 2.648 6.215 1 93.94 146 LEU B C 1
ATOM 3156 O O . LEU B 1 146 ? -1.038 1.819 5.359 1 93.94 146 LEU B O 1
ATOM 3160 N N . LEU B 1 147 ? -0.413 2.338 7.461 1 92.12 147 LEU B N 1
ATOM 3161 C CA . LEU B 1 147 ? -0.198 0.945 7.84 1 92.12 147 LEU B CA 1
ATOM 3162 C C . LEU B 1 147 ? -1.417 0.385 8.562 1 92.12 147 LEU B C 1
ATOM 3164 O O . LEU B 1 147 ? -1.527 -0.828 8.758 1 92.12 147 LEU B O 1
ATOM 3168 N N . GLN B 1 148 ? -2.316 1.228 8.945 1 92.31 148 GLN B N 1
ATOM 3169 C CA . GLN B 1 148 ? -3.438 0.775 9.758 1 92.31 148 GLN B CA 1
ATOM 3170 C C . GLN B 1 148 ? -4.414 -0.063 8.938 1 92.31 148 GLN B C 1
ATOM 3172 O O . GLN B 1 148 ? -4.926 0.396 7.914 1 92.31 148 GLN B O 1
ATOM 3177 N N . THR B 1 149 ? -4.641 -1.257 9.422 1 91.06 149 THR B N 1
ATOM 3178 C CA . THR B 1 149 ? -5.652 -2.113 8.812 1 91.06 149 THR B CA 1
ATOM 3179 C C . THR B 1 149 ? -7.047 -1.714 9.281 1 91.06 149 THR B C 1
ATOM 3181 O O . THR B 1 149 ? -7.246 -1.377 10.453 1 91.06 149 THR B O 1
ATOM 3184 N N . PRO B 1 150 ? -7.961 -1.752 8.336 1 90.5 150 PRO B N 1
ATOM 3185 C CA . PRO B 1 150 ? -9.328 -1.428 8.758 1 90.5 150 PRO B CA 1
ATOM 3186 C C . PRO B 1 150 ? -9.852 -2.371 9.836 1 90.5 150 PRO B C 1
ATOM 3188 O O . PRO B 1 150 ? -9.477 -3.547 9.867 1 90.5 150 PRO B O 1
ATOM 3191 N N . ILE B 1 151 ? -10.594 -1.809 10.703 1 91.56 151 ILE B N 1
ATOM 3192 C CA . ILE B 1 151 ? -11.273 -2.564 11.75 1 91.56 151 ILE B CA 1
ATOM 3193 C C . ILE B 1 151 ? -12.766 -2.627 11.461 1 91.56 151 ILE B C 1
ATOM 3195 O O . ILE B 1 151 ? -13.398 -1.603 11.188 1 91.56 151 ILE B O 1
ATOM 3199 N N . PRO B 1 152 ? -13.43 -3.834 11.422 1 88.75 152 PRO B N 1
ATOM 3200 C CA . PRO B 1 152 ? -14.82 -4.016 10.984 1 88.75 152 PRO B CA 1
ATOM 3201 C C . PRO B 1 152 ? -15.781 -3.031 11.641 1 88.75 152 PRO B C 1
ATOM 3203 O O . PRO B 1 152 ? -16.703 -2.531 10.992 1 88.75 152 PRO B O 1
ATOM 3206 N N . SER B 1 153 ? -15.633 -2.678 12.859 1 92.75 153 SER B N 1
ATOM 3207 C CA . SER B 1 153 ? -16.578 -1.814 13.562 1 92.75 153 SER B CA 1
ATOM 3208 C C . SER B 1 153 ? -16.25 -0.342 13.328 1 92.75 153 SER B C 1
ATOM 3210 O O . SER B 1 153 ? -16.922 0.537 13.891 1 92.75 153 SER B O 1
ATOM 3212 N N . TYR B 1 154 ? -15.375 -0.037 12.414 1 95.44 154 TYR B N 1
ATOM 3213 C CA . TYR B 1 154 ? -14.992 1.347 12.156 1 95.44 154 TYR B CA 1
ATOM 3214 C C . TYR B 1 154 ? -15.133 1.685 10.672 1 95.44 154 TYR B C 1
ATOM 3216 O O . TYR B 1 154 ? -14.766 0.884 9.812 1 95.44 154 TYR B O 1
ATOM 3224 N N . LYS B 1 155 ? -15.695 2.803 10.398 1 94.12 155 LYS B N 1
ATOM 3225 C CA . LYS B 1 155 ? -15.672 3.363 9.047 1 94.12 155 LYS B CA 1
ATOM 3226 C C . LYS B 1 155 ? -14.43 4.219 8.828 1 94.12 155 LYS B C 1
ATOM 3228 O O . LYS B 1 155 ? -14.125 5.098 9.633 1 94.12 155 LYS B O 1
ATOM 3233 N N . VAL B 1 156 ? -13.758 3.93 7.816 1 94.69 156 VAL B N 1
ATOM 3234 C CA . VAL B 1 156 ? -12.547 4.68 7.5 1 94.69 156 VAL B CA 1
ATOM 3235 C C . VAL B 1 156 ? -12.883 5.82 6.539 1 94.69 156 VAL B C 1
ATOM 3237 O O . VAL B 1 156 ? -13.477 5.594 5.484 1 94.69 156 VAL B O 1
ATOM 3240 N N . VAL B 1 157 ? -12.469 7.008 6.914 1 95.81 157 VAL B N 1
ATOM 3241 C CA . VAL B 1 157 ? -12.711 8.188 6.09 1 95.81 157 VAL B CA 1
ATOM 3242 C C . VAL B 1 157 ? -11.406 8.93 5.844 1 95.81 157 VAL B C 1
ATOM 3244 O O . VAL B 1 157 ? -10.695 9.281 6.789 1 95.81 157 VAL B O 1
ATOM 3247 N N . ASP B 1 158 ? -11.086 9.125 4.625 1 97.06 158 ASP B N 1
ATOM 3248 C CA . ASP B 1 158 ? -9.938 9.953 4.25 1 97.06 158 ASP B CA 1
ATOM 3249 C C . ASP B 1 158 ? -10.258 11.438 4.383 1 97.06 158 ASP B C 1
ATOM 3251 O O . ASP B 1 158 ? -11.234 11.922 3.805 1 97.06 158 ASP B O 1
ATOM 3255 N N . LEU B 1 159 ? -9.414 12.164 5.047 1 98.44 159 LEU B N 1
ATOM 3256 C CA . LEU B 1 159 ? -9.758 13.555 5.324 1 98.44 159 LEU B CA 1
ATOM 3257 C C . LEU B 1 159 ? -9.656 14.398 4.059 1 98.44 159 LEU B C 1
ATOM 3259 O O . LEU B 1 159 ? -10.414 15.359 3.885 1 98.44 159 LEU B O 1
ATOM 3263 N N . ALA B 1 160 ? -8.688 14.109 3.209 1 98.44 160 ALA B N 1
ATOM 3264 C CA . ALA B 1 160 ? -8.633 14.836 1.945 1 98.44 160 ALA B CA 1
ATOM 3265 C C . ALA B 1 160 ? -9.883 14.57 1.107 1 98.44 160 ALA B C 1
ATOM 3267 O O . ALA B 1 160 ? -10.414 15.484 0.468 1 98.44 160 ALA B O 1
ATOM 3268 N N . GLU B 1 161 ? -10.352 13.32 1.146 1 97.38 161 GLU B N 1
ATOM 3269 C CA . GLU B 1 161 ? -11.578 12.969 0.431 1 97.38 161 GLU B CA 1
ATOM 3270 C C . GLU B 1 161 ? -12.781 13.695 1.022 1 97.38 161 GLU B C 1
ATOM 3272 O O . GLU B 1 161 ? -13.625 14.219 0.286 1 97.38 161 GLU B O 1
ATOM 3277 N N . TRP B 1 162 ? -12.852 13.68 2.316 1 98.38 162 TRP B N 1
ATOM 3278 C CA . TRP B 1 162 ? -13.93 14.375 3.01 1 98.38 162 TRP B CA 1
ATOM 3279 C C . TRP B 1 162 ? -13.914 15.859 2.689 1 98.38 162 TRP B C 1
ATOM 3281 O O . TRP B 1 162 ? -14.945 16.438 2.34 1 98.38 162 TRP B O 1
ATOM 3291 N N . TRP B 1 163 ? -12.766 16.469 2.723 1 98.81 163 TRP B N 1
ATOM 3292 C CA . TRP B 1 163 ? -12.578 17.891 2.412 1 98.81 163 TRP B CA 1
ATOM 3293 C C . TRP B 1 163 ? -13.008 18.188 0.981 1 98.81 163 TRP B C 1
ATOM 3295 O O . TRP B 1 163 ? -13.797 19.109 0.745 1 98.81 163 TRP B O 1
ATOM 3305 N N . HIS B 1 164 ? -12.594 17.375 0.082 1 98.75 164 HIS B N 1
ATOM 3306 C CA . HIS B 1 164 ? -12.914 17.562 -1.327 1 98.75 164 HIS B CA 1
ATOM 3307 C C . HIS B 1 164 ? -14.406 17.406 -1.579 1 98.75 164 HIS B C 1
ATOM 3309 O O . HIS B 1 164 ? -14.992 18.141 -2.367 1 98.75 164 HIS B O 1
ATOM 3315 N N . ARG B 1 165 ? -14.984 16.438 -0.945 1 98.12 165 ARG B N 1
ATOM 3316 C CA . ARG B 1 165 ? -16.406 16.156 -1.131 1 98.12 165 ARG B CA 1
ATOM 3317 C C . ARG B 1 165 ? -17.266 17.359 -0.741 1 98.12 165 ARG B C 1
ATOM 3319 O O . ARG B 1 165 ? -18.203 17.703 -1.447 1 98.12 165 ARG B O 1
ATOM 3326 N N . ILE B 1 166 ? -16.891 18.016 0.297 1 98 166 ILE B N 1
ATOM 3327 C CA . ILE B 1 166 ? -17.797 19.031 0.809 1 98 166 ILE B CA 1
ATOM 3328 C C . ILE B 1 166 ? -17.406 20.391 0.232 1 98 166 ILE B C 1
ATOM 3330 O O . ILE B 1 166 ? -18.25 21.297 0.128 1 98 166 ILE B O 1
ATOM 3334 N N . THR B 1 167 ? -16.141 20.578 -0.207 1 98.56 167 THR B N 1
ATOM 3335 C CA . THR B 1 167 ? -15.711 21.906 -0.596 1 98.56 167 THR B CA 1
ATOM 3336 C C . THR B 1 167 ? -15.375 21.969 -2.084 1 98.56 167 THR B C 1
ATOM 3338 O O . THR B 1 167 ? -15.312 23.047 -2.676 1 98.56 167 THR B O 1
ATOM 3341 N N . GLY B 1 168 ? -15.039 20.797 -2.656 1 98.56 168 GLY B N 1
ATOM 3342 C CA . GLY B 1 168 ? -14.539 20.75 -4.02 1 98.56 168 GLY B CA 1
ATOM 3343 C C . GLY B 1 168 ? -13.094 21.203 -4.133 1 98.56 168 GLY B C 1
ATOM 3344 O O . GLY B 1 168 ? -12.57 21.344 -5.242 1 98.56 168 GLY B O 1
ATOM 3345 N N . LEU B 1 169 ? -12.438 21.422 -3.02 1 98.88 169 LEU B N 1
ATOM 3346 C CA . LEU B 1 169 ? -11.102 22 -3.006 1 98.88 169 LEU B CA 1
ATOM 3347 C C . LEU B 1 169 ? -10.07 20.984 -2.525 1 98.88 169 LEU B C 1
ATOM 3349 O O . LEU B 1 169 ? -10.438 19.906 -2.047 1 98.88 169 LEU B O 1
ATOM 3353 N N . TYR B 1 170 ? -8.75 21.297 -2.779 1 98.81 170 TYR B N 1
ATOM 3354 C CA . TYR B 1 170 ? -7.637 20.438 -2.373 1 98.81 170 TYR B CA 1
ATOM 3355 C C . TYR B 1 170 ? -6.992 20.969 -1.097 1 98.81 170 TYR B C 1
ATOM 3357 O O . TYR B 1 170 ? -7.391 22.016 -0.575 1 98.81 170 TYR B O 1
ATOM 3365 N N . PHE B 1 171 ? -6.051 20.25 -0.573 1 98.75 171 PHE B N 1
ATOM 3366 C CA . PHE B 1 171 ? -5.555 20.609 0.75 1 98.75 171 PHE B CA 1
ATOM 3367 C C . PHE B 1 171 ? -4.035 20.688 0.755 1 98.75 171 PHE B C 1
ATOM 3369 O O . PHE B 1 171 ? -3.365 19.953 0.028 1 98.75 171 PHE B O 1
ATOM 3376 N N . CYS B 1 172 ? -3.484 21.594 1.562 1 98.75 172 CYS B N 1
ATOM 3377 C CA . CYS B 1 172 ? -2.059 21.719 1.846 1 98.75 172 CYS B CA 1
ATOM 3378 C C . CYS B 1 172 ? -1.767 21.406 3.311 1 98.75 172 CYS B C 1
ATOM 3380 O O . CYS B 1 172 ? -2.203 22.141 4.199 1 98.75 172 CYS B O 1
ATOM 3382 N N . PHE B 1 173 ? -0.885 20.438 3.543 1 97.94 173 PHE B N 1
ATOM 3383 C CA . PHE B 1 173 ? -0.664 19.969 4.902 1 97.94 173 PHE B CA 1
ATOM 3384 C C . PHE B 1 173 ? 0.558 20.641 5.52 1 97.94 173 PHE B C 1
ATOM 3386 O O . PHE B 1 173 ? 0.653 20.766 6.742 1 97.94 173 PHE B O 1
ATOM 3393 N N . ALA B 1 174 ? 1.52 21.016 4.738 1 97.31 174 ALA B N 1
ATOM 3394 C CA . ALA B 1 174 ? 2.764 21.547 5.289 1 97.31 174 ALA B CA 1
ATOM 3395 C C . ALA B 1 174 ? 3.428 22.516 4.309 1 97.31 174 ALA B C 1
ATOM 3397 O O . ALA B 1 174 ? 3.279 22.375 3.092 1 97.31 174 ALA B O 1
ATOM 3398 N N . PHE B 1 175 ? 4.125 23.453 4.844 1 97.38 175 PHE B N 1
ATOM 3399 C CA . PHE B 1 175 ? 4.902 24.438 4.098 1 97.38 175 PHE B CA 1
ATOM 3400 C C . PHE B 1 175 ? 6.258 24.672 4.762 1 97.38 175 PHE B C 1
ATOM 3402 O O . PHE B 1 175 ? 6.449 24.328 5.926 1 97.38 175 PHE B O 1
ATOM 3409 N N . TRP B 1 176 ? 7.16 25.25 3.945 1 97.12 176 TRP B N 1
ATOM 3410 C CA . TRP B 1 176 ? 8.414 25.734 4.516 1 97.12 176 TRP B CA 1
ATOM 3411 C C . TRP B 1 176 ? 8.195 27.047 5.266 1 97.12 176 TRP B C 1
ATOM 3413 O O . TRP B 1 176 ? 7.637 27.984 4.715 1 97.12 176 TRP B O 1
ATOM 3423 N N . ALA B 1 177 ? 8.625 27.062 6.48 1 96.69 177 ALA B N 1
ATOM 3424 C CA . ALA B 1 177 ? 8.531 28.266 7.316 1 96.69 177 ALA B CA 1
ATOM 3425 C C . ALA B 1 177 ? 9.922 28.734 7.738 1 96.69 177 ALA B C 1
ATOM 3427 O O . ALA B 1 177 ? 10.875 27.953 7.77 1 96.69 177 ALA B O 1
ATOM 3428 N N . TYR B 1 178 ? 10.008 29.984 8.031 1 97 178 TYR B N 1
ATOM 3429 C CA . TYR B 1 178 ? 11.258 30.625 8.438 1 97 178 TYR B CA 1
ATOM 3430 C C . TYR B 1 178 ? 11 31.875 9.273 1 97 178 TYR B C 1
ATOM 3432 O O . TYR B 1 178 ? 9.891 32.406 9.258 1 97 178 TYR B O 1
ATOM 3440 N N . PRO B 1 179 ? 12.016 32.25 10.062 1 96.69 179 PRO B N 1
ATOM 3441 C CA . PRO B 1 179 ? 11.805 33.438 10.922 1 96.69 179 PRO B CA 1
ATOM 3442 C C . PRO B 1 179 ? 11.391 34.688 10.141 1 96.69 179 PRO B C 1
ATOM 3444 O O . PRO B 1 179 ? 11.906 34.906 9.047 1 96.69 179 PRO B O 1
ATOM 3447 N N . LYS B 1 180 ? 10.438 35.375 10.758 1 95.12 180 LYS B N 1
ATOM 3448 C CA . LYS B 1 180 ? 9.906 36.594 10.133 1 95.12 180 LYS B CA 1
ATOM 3449 C C . LYS B 1 180 ? 11.016 37.594 9.82 1 95.12 180 LYS B C 1
ATOM 3451 O O . LYS B 1 180 ? 11.898 37.812 10.648 1 95.12 180 LYS B O 1
ATOM 3456 N N . GLY B 1 181 ? 10.984 38.094 8.578 1 90.38 181 GLY B N 1
ATOM 3457 C CA . GLY B 1 181 ? 11.953 39.125 8.18 1 90.38 181 GLY B CA 1
ATOM 3458 C C . GLY B 1 181 ? 13.172 38.531 7.488 1 90.38 181 GLY B C 1
ATOM 3459 O O . GLY B 1 181 ? 13.953 39.25 6.875 1 90.38 181 GLY B O 1
ATOM 3460 N N . LYS B 1 182 ? 13.367 37.25 7.648 1 89.25 182 LYS B N 1
ATOM 3461 C CA . LYS B 1 182 ? 14.492 36.625 6.961 1 89.25 182 LYS B CA 1
ATOM 3462 C C . LYS B 1 182 ? 14.281 36.625 5.449 1 89.25 182 LYS B C 1
ATOM 3464 O O . LYS B 1 182 ? 13.195 36.344 4.965 1 89.25 182 LYS B O 1
ATOM 3469 N N . LYS B 1 183 ? 15.328 37.094 4.75 1 85.06 183 LYS B N 1
ATOM 3470 C CA . LYS B 1 183 ? 15.273 37.094 3.289 1 85.06 183 LYS B CA 1
ATOM 3471 C C . LYS B 1 183 ? 15.688 35.75 2.711 1 85.06 183 LYS B C 1
ATOM 3473 O O . LYS B 1 183 ? 16.75 35.219 3.039 1 85.06 183 LYS B O 1
ATOM 3478 N N . TRP B 1 184 ? 14.773 35.062 1.998 1 82.81 184 TRP B N 1
ATOM 3479 C CA . TRP B 1 184 ? 15.008 33.781 1.335 1 82.81 184 TRP B CA 1
ATOM 3480 C C . TRP B 1 184 ? 14.766 33.875 -0.167 1 82.81 184 TRP B C 1
ATOM 3482 O O . TRP B 1 184 ? 13.891 34.625 -0.608 1 82.81 184 TRP B O 1
ATOM 3492 N N . ASP B 1 185 ? 15.742 33.344 -0.899 1 86.75 185 ASP B N 1
ATOM 3493 C CA . ASP B 1 185 ? 15.375 33.062 -2.283 1 86.75 185 ASP B CA 1
ATOM 3494 C C . ASP B 1 185 ? 14.43 31.859 -2.367 1 86.75 185 ASP B C 1
ATOM 3496 O O . ASP B 1 185 ? 14.867 30.703 -2.305 1 86.75 185 ASP B O 1
ATOM 3500 N N . HIS B 1 186 ? 13.203 32.094 -2.566 1 88.88 186 HIS B N 1
ATOM 3501 C CA . HIS B 1 186 ? 12.172 31.062 -2.504 1 88.88 186 HIS B CA 1
ATOM 3502 C C . HIS B 1 186 ? 12.367 30.031 -3.607 1 88.88 186 HIS B C 1
ATOM 3504 O O . HIS B 1 186 ? 11.844 28.922 -3.521 1 88.88 186 HIS B O 1
ATOM 3510 N N . GLN B 1 187 ? 13.172 30.344 -4.594 1 93.44 187 GLN B N 1
ATOM 3511 C CA . GLN B 1 187 ? 13.406 29.422 -5.695 1 93.44 187 GLN B CA 1
ATOM 3512 C C . GLN B 1 187 ? 14.195 28.203 -5.23 1 93.44 187 GLN B C 1
ATOM 3514 O O . GLN B 1 187 ? 14.156 27.141 -5.867 1 93.44 187 GLN B O 1
ATOM 3519 N N . ILE B 1 188 ? 14.836 28.375 -4.105 1 95.56 188 ILE B N 1
ATOM 3520 C CA . ILE B 1 188 ? 15.648 27.281 -3.586 1 95.56 188 ILE B CA 1
ATOM 3521 C C . ILE B 1 188 ? 14.758 26.094 -3.225 1 95.56 188 ILE B C 1
ATOM 3523 O O . ILE B 1 188 ? 15.164 24.938 -3.348 1 95.56 188 ILE B O 1
ATOM 3527 N N . PHE B 1 189 ? 13.555 26.406 -2.84 1 97.25 189 PHE B N 1
ATOM 3528 C CA . PHE B 1 189 ? 12.641 25.328 -2.443 1 97.25 189 PHE B CA 1
ATOM 3529 C C . PHE B 1 189 ? 12.164 24.547 -3.658 1 97.25 189 PHE B C 1
ATOM 3531 O O . PHE B 1 189 ? 11.961 23.328 -3.578 1 97.25 189 PHE B O 1
ATOM 3538 N N . LEU B 1 190 ? 12.008 25.25 -4.785 1 97.56 190 LEU B N 1
ATOM 3539 C CA . LEU B 1 190 ? 11.68 24.562 -6.031 1 97.56 190 LEU B CA 1
ATOM 3540 C C . LEU B 1 190 ? 12.844 23.703 -6.508 1 97.56 190 LEU B C 1
ATOM 3542 O O . LEU B 1 190 ? 12.641 22.578 -6.969 1 97.56 190 LEU B O 1
ATOM 3546 N N . THR B 1 191 ? 14.008 24.25 -6.383 1 97.19 191 THR B N 1
ATOM 3547 C CA . THR B 1 191 ? 15.211 23.516 -6.754 1 97.19 191 THR B CA 1
ATOM 3548 C C . THR B 1 191 ? 15.352 22.266 -5.902 1 97.19 191 THR B C 1
ATOM 3550 O O . THR B 1 191 ? 15.688 21.188 -6.418 1 97.19 191 THR B O 1
ATOM 3553 N N . ALA B 1 192 ? 15.125 22.422 -4.629 1 97.81 192 ALA B N 1
ATOM 3554 C CA . ALA B 1 192 ? 15.203 21.297 -3.703 1 97.81 192 ALA B CA 1
ATOM 3555 C C . ALA B 1 192 ? 14.188 20.219 -4.07 1 97.81 192 ALA B C 1
ATOM 3557 O O . ALA B 1 192 ? 14.516 19.031 -4.078 1 97.81 192 ALA B O 1
ATOM 3558 N N . LEU B 1 193 ? 12.961 20.641 -4.414 1 98.44 193 LEU B N 1
ATOM 3559 C CA . LEU B 1 193 ? 11.93 19.703 -4.812 1 98.44 193 LEU B CA 1
ATOM 3560 C C . LEU B 1 193 ? 12.32 18.969 -6.09 1 98.44 193 LEU B C 1
ATOM 3562 O O . LEU B 1 193 ? 12.148 17.75 -6.191 1 98.44 193 LEU B O 1
ATOM 3566 N N . GLU B 1 194 ? 12.781 19.688 -7.07 1 98.12 194 GLU B N 1
ATOM 3567 C CA . GLU B 1 194 ? 13.203 19.062 -8.328 1 98.12 194 GLU B CA 1
ATOM 3568 C C . GLU B 1 194 ? 14.25 17.984 -8.094 1 98.12 194 GLU B C 1
ATOM 3570 O O . GLU B 1 194 ? 14.164 16.906 -8.68 1 98.12 194 GLU B O 1
ATOM 3575 N N . TYR B 1 195 ? 15.188 18.328 -7.258 1 98.19 195 TYR B N 1
ATOM 3576 C CA . TYR B 1 195 ? 16.203 17.344 -6.895 1 98.19 195 TYR B CA 1
ATOM 3577 C C . TYR B 1 195 ? 15.578 16.125 -6.258 1 98.19 195 TYR B C 1
ATOM 3579 O O . TYR B 1 195 ? 15.898 14.984 -6.629 1 98.19 195 TYR B O 1
ATOM 3587 N N . GLY B 1 196 ? 14.711 16.312 -5.281 1 98.06 196 GLY B N 1
ATOM 3588 C CA . GLY B 1 196 ? 14.047 15.211 -4.598 1 98.06 196 GLY B CA 1
ATOM 3589 C C . GLY B 1 196 ? 13.234 14.328 -5.531 1 98.06 196 GLY B C 1
ATOM 3590 O O . GLY B 1 196 ? 13.25 13.102 -5.402 1 98.06 196 GLY B O 1
ATOM 3591 N N . LEU B 1 197 ? 12.57 14.961 -6.473 1 97.62 197 LEU B N 1
ATOM 3592 C CA . LEU B 1 197 ? 11.742 14.219 -7.418 1 97.62 197 LEU B CA 1
ATOM 3593 C C . LEU B 1 197 ? 12.602 13.398 -8.367 1 97.62 197 LEU B C 1
ATOM 3595 O O . LEU B 1 197 ? 12.219 12.297 -8.766 1 97.62 197 LEU B O 1
ATOM 3599 N N . LYS B 1 198 ? 13.758 13.93 -8.727 1 97.5 198 LYS B N 1
ATOM 3600 C CA . LYS B 1 198 ? 14.695 13.164 -9.547 1 97.5 198 LYS B CA 1
ATOM 3601 C C . LYS B 1 198 ? 15.211 11.938 -8.797 1 97.5 198 LYS B C 1
ATOM 3603 O O . LYS B 1 198 ? 15.523 10.914 -9.406 1 97.5 198 LYS B O 1
ATOM 3608 N N . GLU B 1 199 ? 15.211 12.039 -7.461 1 97.06 199 GLU B N 1
ATOM 3609 C CA . GLU B 1 199 ? 15.758 10.969 -6.625 1 97.06 199 GLU B CA 1
ATOM 3610 C C . GLU B 1 199 ? 14.641 10.109 -6.039 1 97.06 199 GLU B C 1
ATOM 3612 O O . GLU B 1 199 ? 14.852 9.398 -5.059 1 97.06 199 GLU B O 1
ATOM 3617 N N . LEU B 1 200 ? 13.484 10.18 -6.633 1 96 200 LEU B N 1
ATOM 3618 C CA . LEU B 1 200 ? 12.32 9.523 -6.047 1 96 200 LEU B CA 1
ATOM 3619 C C . LEU B 1 200 ? 12.539 8.023 -5.934 1 96 200 LEU B C 1
ATOM 3621 O O . LEU B 1 200 ? 12.203 7.418 -4.91 1 96 200 LEU B O 1
ATOM 3625 N N . ASN B 1 201 ? 13.102 7.375 -6.938 1 91.25 201 ASN B N 1
ATOM 3626 C CA . ASN B 1 201 ? 13.352 5.941 -6.902 1 91.25 201 ASN B CA 1
ATOM 3627 C C . ASN B 1 201 ? 14.305 5.562 -5.77 1 91.25 201 ASN B C 1
ATOM 3629 O O . ASN B 1 201 ? 14.117 4.539 -5.109 1 91.25 201 ASN B O 1
ATOM 3633 N N . SER B 1 202 ? 15.297 6.387 -5.555 1 93.19 202 SER B N 1
ATOM 3634 C CA . SER B 1 202 ? 16.219 6.164 -4.445 1 93.19 202 SER B CA 1
ATOM 3635 C C . SER B 1 202 ? 15.516 6.309 -3.102 1 93.19 202 SER B C 1
ATOM 3637 O O . SER B 1 202 ? 15.734 5.508 -2.191 1 93.19 202 SER B O 1
ATOM 3639 N N . ILE B 1 203 ? 14.656 7.316 -2.99 1 94.81 203 ILE B N 1
ATOM 3640 C CA . ILE B 1 203 ? 13.891 7.539 -1.766 1 94.81 203 ILE B CA 1
ATOM 3641 C C . ILE B 1 203 ? 13.031 6.312 -1.463 1 94.81 203 ILE B C 1
ATOM 3643 O O . ILE B 1 203 ? 13.023 5.82 -0.333 1 94.81 203 ILE B O 1
ATOM 3647 N N . ILE B 1 204 ? 12.398 5.801 -2.455 1 92.31 204 ILE B N 1
ATOM 3648 C CA . ILE B 1 204 ? 11.492 4.668 -2.309 1 92.31 204 ILE B CA 1
ATOM 3649 C C . ILE B 1 204 ? 12.289 3.422 -1.924 1 92.31 204 ILE B C 1
ATOM 3651 O O . ILE B 1 204 ? 11.922 2.713 -0.98 1 92.31 204 ILE B O 1
ATOM 3655 N N . SER B 1 205 ? 13.406 3.193 -2.564 1 87.44 205 SER B N 1
ATOM 3656 C CA . SER B 1 205 ? 14.203 1.991 -2.332 1 87.44 205 SER B CA 1
ATOM 3657 C C . SER B 1 205 ? 14.867 2.025 -0.962 1 87.44 205 SER B C 1
ATOM 3659 O O . SER B 1 205 ? 15.109 0.979 -0.356 1 87.44 205 SER B O 1
ATOM 3661 N N . GLU B 1 206 ? 15.07 3.217 -0.421 1 90.44 206 GLU B N 1
ATOM 3662 C CA . GLU B 1 206 ? 15.781 3.371 0.844 1 90.44 206 GLU B CA 1
ATOM 3663 C C . GLU B 1 206 ? 14.82 3.322 2.027 1 90.44 206 GLU B C 1
ATOM 3665 O O . GLU B 1 206 ? 15.242 3.15 3.172 1 90.44 206 GLU B O 1
ATOM 3670 N N . GLU B 1 207 ? 13.555 3.52 1.72 1 92.06 207 GLU B N 1
ATOM 3671 C CA . GLU B 1 207 ? 12.578 3.473 2.803 1 92.06 207 GLU B CA 1
ATOM 3672 C C . GLU B 1 207 ? 12.43 2.059 3.355 1 92.06 207 GLU B C 1
ATOM 3674 O O . GLU B 1 207 ? 12.195 1.113 2.6 1 92.06 207 GLU B O 1
ATOM 3679 N N . LYS B 1 208 ? 12.578 1.891 4.695 1 88.25 208 LYS B N 1
ATOM 3680 C CA . LYS B 1 208 ? 12.57 0.559 5.293 1 88.25 208 LYS B CA 1
ATOM 3681 C C . LYS B 1 208 ? 11.43 0.42 6.305 1 88.25 208 LYS B C 1
ATOM 3683 O O . LYS B 1 208 ? 11.203 -0.664 6.848 1 88.25 208 LYS B O 1
ATOM 3688 N N . ARG B 1 209 ? 10.727 1.437 6.574 1 90 209 ARG B N 1
ATOM 3689 C CA . ARG B 1 209 ? 9.68 1.427 7.59 1 90 209 ARG B CA 1
ATOM 3690 C C . ARG B 1 209 ? 8.352 0.95 7.008 1 90 209 ARG B C 1
ATOM 3692 O O . ARG B 1 209 ? 7.473 0.504 7.742 1 90 209 ARG B O 1
ATOM 3699 N N . LEU B 1 210 ? 8.164 1.103 5.684 1 93.56 210 LEU B N 1
ATOM 3700 C CA . LEU B 1 210 ? 6.906 0.791 5.008 1 93.56 210 LEU B CA 1
ATOM 3701 C C . LEU B 1 210 ? 7.133 -0.2 3.871 1 93.56 210 LEU B C 1
ATOM 3703 O O . LEU B 1 210 ? 8.203 -0.211 3.254 1 93.56 210 LEU B O 1
ATOM 3707 N N . PRO B 1 211 ? 6.078 -1.019 3.664 1 91.25 211 PRO B N 1
ATOM 3708 C CA . PRO B 1 211 ? 6.18 -1.873 2.479 1 91.25 211 PRO B CA 1
ATOM 3709 C C . PRO B 1 211 ? 6.352 -1.074 1.188 1 91.25 211 PRO B C 1
ATOM 3711 O O . PRO B 1 211 ? 5.82 0.031 1.065 1 91.25 211 PRO B O 1
ATOM 3714 N N . ILE B 1 212 ? 6.984 -1.671 0.258 1 86.81 212 ILE B N 1
ATOM 3715 C CA . ILE B 1 212 ? 7.27 -0.998 -1.004 1 86.81 212 ILE B CA 1
ATOM 3716 C C . ILE B 1 212 ? 5.965 -0.667 -1.721 1 86.81 212 ILE B C 1
ATOM 3718 O O . ILE B 1 212 ? 5.859 0.366 -2.387 1 86.81 212 ILE B O 1
ATOM 3722 N N . ALA B 1 213 ? 4.977 -1.477 -1.584 1 86.31 213 ALA B N 1
ATOM 3723 C CA . ALA B 1 213 ? 3.678 -1.238 -2.211 1 86.31 213 ALA B CA 1
ATOM 3724 C C . ALA B 1 213 ? 3.057 0.062 -1.711 1 86.31 213 ALA B C 1
ATOM 3726 O O . ALA B 1 213 ? 2.359 0.753 -2.459 1 86.31 213 ALA B O 1
ATOM 3727 N N . ILE B 1 214 ? 3.379 0.438 -0.592 1 91.31 214 ILE B N 1
ATOM 3728 C CA . ILE B 1 214 ? 2.832 1.65 0.009 1 91.31 214 ILE B CA 1
ATOM 3729 C C . ILE B 1 214 ? 3.691 2.852 -0.383 1 91.31 214 ILE B C 1
ATOM 3731 O O . ILE B 1 214 ? 3.176 3.85 -0.891 1 91.31 214 ILE B O 1
ATOM 3735 N N . THR B 1 215 ? 4.973 2.703 -0.258 1 93.06 215 THR B N 1
ATOM 3736 C CA . THR B 1 215 ? 5.879 3.832 -0.439 1 93.06 215 THR B CA 1
ATOM 3737 C C . THR B 1 215 ? 5.812 4.355 -1.871 1 93.06 215 THR B C 1
ATOM 3739 O O . THR B 1 215 ? 5.727 5.566 -2.092 1 93.06 215 THR B O 1
ATOM 3742 N N . ASP B 1 216 ? 5.789 3.465 -2.762 1 90.19 216 ASP B N 1
ATOM 3743 C CA . ASP B 1 216 ? 5.777 3.816 -4.18 1 90.19 216 ASP B CA 1
ATOM 3744 C C . ASP B 1 216 ? 4.512 4.586 -4.543 1 90.19 216 ASP B C 1
ATOM 3746 O O . ASP B 1 216 ? 4.582 5.695 -5.074 1 90.19 216 ASP B O 1
ATOM 3750 N N . ARG B 1 217 ? 3.41 4.148 -4.219 1 88.62 217 ARG B N 1
ATOM 3751 C CA . ARG B 1 217 ? 2.131 4.766 -4.559 1 88.62 217 ARG B CA 1
ATOM 3752 C C . ARG B 1 217 ? 1.95 6.09 -3.824 1 88.62 217 ARG B C 1
ATOM 3754 O O . ARG B 1 217 ? 1.526 7.082 -4.422 1 88.62 2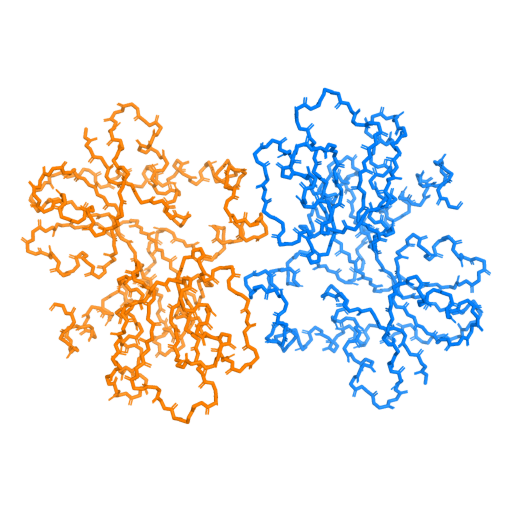17 ARG B O 1
ATOM 3761 N N . TYR B 1 218 ? 2.289 6.023 -2.633 1 94.06 218 TYR B N 1
ATOM 3762 C CA . TYR B 1 218 ? 2.068 7.195 -1.79 1 94.06 218 TYR B CA 1
ATOM 3763 C C . TYR B 1 218 ? 2.807 8.414 -2.34 1 94.06 218 TYR B C 1
ATOM 3765 O O . TYR B 1 218 ? 2.207 9.469 -2.541 1 94.06 218 TYR B O 1
ATOM 3773 N N . LEU B 1 219 ? 4.023 8.219 -2.695 1 95.06 219 LEU B N 1
ATOM 3774 C CA . LEU B 1 219 ? 4.852 9.344 -3.102 1 95.06 219 LEU B CA 1
ATOM 3775 C C . LEU B 1 219 ? 4.566 9.734 -4.547 1 95.06 219 LEU B C 1
ATOM 3777 O O . LEU B 1 219 ? 4.652 10.914 -4.906 1 95.06 219 LEU B O 1
ATOM 3781 N N . LYS B 1 220 ? 4.094 8.797 -5.352 1 91 220 LYS B N 1
ATOM 3782 C CA . LYS B 1 220 ? 3.967 9.055 -6.781 1 91 220 LYS B CA 1
ATOM 3783 C C . LYS B 1 220 ? 2.543 9.477 -7.137 1 91 220 LYS B C 1
ATOM 3785 O O . LYS B 1 220 ? 2.324 10.164 -8.141 1 91 220 LYS B O 1
ATOM 3790 N N . GLN B 1 221 ? 1.604 9.125 -6.254 1 89.5 221 GLN B N 1
ATOM 3791 C CA . GLN B 1 221 ? 0.234 9.297 -6.727 1 89.5 221 GLN B CA 1
ATOM 3792 C C . GLN B 1 221 ? -0.604 10.07 -5.715 1 89.5 221 GLN B C 1
ATOM 3794 O O . GLN B 1 221 ? -1.459 10.875 -6.098 1 89.5 221 GLN B O 1
ATOM 3799 N N . GLU B 1 222 ? -0.369 9.805 -4.477 1 92.88 222 GLU B N 1
ATOM 3800 C CA . GLU B 1 222 ? -1.277 10.375 -3.484 1 92.88 222 GLU B CA 1
ATOM 3801 C C . GLU B 1 222 ? -0.91 11.82 -3.166 1 92.88 222 GLU B C 1
ATOM 3803 O O . GLU B 1 222 ? -1.771 12.617 -2.783 1 92.88 222 GLU B O 1
ATOM 3808 N N . LEU B 1 223 ? 0.381 12.117 -3.334 1 96.44 223 LEU B N 1
ATOM 3809 C CA . LEU B 1 223 ? 0.864 13.438 -2.961 1 96.44 223 LEU B CA 1
ATOM 3810 C C . LEU B 1 223 ? 1.267 14.234 -4.195 1 96.44 223 LEU B C 1
ATOM 3812 O O . LEU B 1 223 ? 1.596 13.656 -5.234 1 96.44 223 LEU B O 1
ATOM 3816 N N . HIS B 1 224 ? 1.135 15.531 -4.117 1 97.12 224 HIS B N 1
ATOM 3817 C CA . HIS B 1 224 ? 1.828 16.469 -4.996 1 97.12 224 HIS B CA 1
ATOM 3818 C C . HIS B 1 224 ? 2.385 17.656 -4.215 1 97.12 224 HIS B C 1
ATOM 3820 O O . HIS B 1 224 ? 1.98 17.891 -3.076 1 97.12 224 HIS B O 1
ATOM 3826 N N . TYR B 1 225 ? 3.352 18.344 -4.812 1 98.5 225 TYR B N 1
ATOM 3827 C CA . TYR B 1 225 ? 4.176 19.203 -3.971 1 98.5 225 TYR B CA 1
ATOM 3828 C C . TYR B 1 225 ? 4.125 20.656 -4.449 1 98.5 225 TYR B C 1
ATOM 3830 O O . TYR B 1 225 ? 4.598 21.562 -3.762 1 98.5 225 TYR B O 1
ATOM 3838 N N . ILE B 1 226 ? 3.648 20.859 -5.562 1 98.38 226 ILE B N 1
ATOM 3839 C CA . ILE B 1 226 ? 3.387 22.203 -6.043 1 98.38 226 ILE B CA 1
ATOM 3840 C C . ILE B 1 226 ? 1.896 22.516 -5.926 1 98.38 226 ILE B C 1
ATOM 3842 O O . ILE B 1 226 ? 1.075 21.938 -6.633 1 98.38 226 ILE B O 1
ATOM 3846 N N . PRO B 1 227 ? 1.561 23.469 -5.047 1 98.5 227 PRO B N 1
ATOM 3847 C CA . PRO B 1 227 ? 0.138 23.766 -4.879 1 98.5 227 PRO B CA 1
ATOM 3848 C C . PRO B 1 227 ? -0.518 24.25 -6.176 1 98.5 227 PRO B C 1
ATOM 3850 O O . PRO B 1 227 ? 0.021 25.125 -6.859 1 98.5 227 PRO B O 1
ATOM 3853 N N . GLU B 1 228 ? -1.653 23.578 -6.414 1 98.44 228 GLU B N 1
ATOM 3854 C CA . GLU B 1 228 ? -2.541 24.062 -7.465 1 98.44 228 GLU B CA 1
ATOM 3855 C C . GLU B 1 228 ? -3.496 25.125 -6.93 1 98.44 228 GLU B C 1
ATOM 3857 O O . GLU B 1 228 ? -3.547 25.375 -5.723 1 98.44 228 GLU B O 1
ATOM 3862 N N . GLN B 1 229 ? -4.156 25.734 -7.895 1 98.56 229 GLN B N 1
ATOM 3863 C CA . GLN B 1 229 ? -5.098 26.766 -7.465 1 98.56 229 GLN B CA 1
ATOM 3864 C C . GLN B 1 229 ? -6.117 26.203 -6.48 1 98.56 229 GLN B C 1
ATOM 3866 O O . GLN B 1 229 ? -6.453 26.859 -5.488 1 98.56 229 GLN B O 1
ATOM 3871 N N . LYS B 1 230 ? -6.602 25.031 -6.695 1 98.75 230 LYS B N 1
ATOM 3872 C CA . LYS B 1 230 ? -7.551 24.406 -5.781 1 98.75 230 LYS B CA 1
ATOM 3873 C C . LYS B 1 230 ? -6.926 24.188 -4.406 1 98.75 230 LYS B C 1
ATOM 3875 O O . LYS B 1 230 ? -7.625 24.203 -3.393 1 98.75 230 LYS B O 1
ATOM 3880 N N . ASN B 1 231 ? -5.621 23.906 -4.355 1 98.88 231 ASN B N 1
ATOM 3881 C CA . ASN B 1 231 ? -4.938 23.797 -3.072 1 98.88 231 ASN B CA 1
ATOM 3882 C C . ASN B 1 231 ? -4.93 25.125 -2.328 1 98.88 231 ASN B C 1
ATOM 3884 O O . ASN B 1 231 ? -5.211 25.172 -1.13 1 98.88 231 ASN B O 1
ATOM 3888 N N . LEU B 1 232 ? -4.586 26.188 -3.072 1 98.69 232 LEU B N 1
ATOM 3889 C CA . LEU B 1 232 ? -4.461 27.5 -2.465 1 98.69 232 LEU B CA 1
ATOM 3890 C C . LEU B 1 232 ? -5.82 28.016 -1.996 1 98.69 232 LEU B C 1
ATOM 3892 O O . LEU B 1 232 ? -5.934 28.578 -0.902 1 98.69 232 LEU B O 1
ATOM 3896 N N . ASP B 1 233 ? -6.816 27.75 -2.818 1 98.81 233 ASP B N 1
ATOM 3897 C CA . ASP B 1 233 ? -8.172 28.094 -2.406 1 98.81 233 ASP B CA 1
ATOM 3898 C C . ASP B 1 233 ? -8.594 27.297 -1.176 1 98.81 233 ASP B C 1
ATOM 3900 O O . ASP B 1 233 ? -9.234 27.828 -0.271 1 98.81 233 ASP B O 1
ATOM 3904 N N . GLY B 1 234 ? -8.25 26.047 -1.201 1 98.88 234 GLY B N 1
ATOM 3905 C CA . GLY B 1 234 ? -8.531 25.203 -0.048 1 98.88 234 GLY B CA 1
ATOM 3906 C C . GLY B 1 234 ? -7.848 25.688 1.22 1 98.88 234 GLY B C 1
ATOM 3907 O O . GLY B 1 234 ? -8.445 25.672 2.295 1 98.88 234 GLY B O 1
ATOM 3908 N N . PHE B 1 235 ? -6.652 26.094 1.062 1 98.81 235 PHE B N 1
ATOM 3909 C CA . PHE B 1 235 ? -5.902 26.594 2.207 1 98.81 235 PHE B CA 1
ATOM 3910 C C . PHE B 1 235 ? -6.547 27.859 2.762 1 98.81 235 PHE B C 1
ATOM 3912 O O . PHE B 1 235 ? -6.66 28.031 3.979 1 98.81 235 PHE B O 1
ATOM 3919 N N . LEU B 1 236 ? -6.969 28.703 1.911 1 98.62 236 LEU B N 1
ATOM 3920 C CA . LEU B 1 236 ? -7.637 29.938 2.338 1 98.62 236 LEU B CA 1
ATOM 3921 C C . LEU B 1 236 ? -8.914 29.609 3.109 1 98.62 236 LEU B C 1
ATOM 3923 O O . LEU B 1 236 ? -9.164 30.188 4.172 1 98.62 236 LEU B O 1
ATOM 3927 N N . LEU B 1 237 ? -9.703 28.719 2.562 1 98.81 237 LEU B N 1
ATOM 3928 C CA . LEU B 1 237 ? -10.938 28.328 3.238 1 98.81 237 LEU B CA 1
ATOM 3929 C C . LEU B 1 237 ? -10.641 27.656 4.57 1 98.81 237 LEU B C 1
ATOM 3931 O O . LEU B 1 237 ? -11.352 27.859 5.555 1 98.81 237 LEU B O 1
ATOM 3935 N N . PHE B 1 238 ? -9.656 26.859 4.562 1 98.81 238 PHE B N 1
ATOM 3936 C CA . PHE B 1 238 ? -9.211 26.156 5.762 1 98.81 238 PHE B CA 1
ATOM 3937 C C . PHE B 1 238 ? -8.859 27.141 6.867 1 98.81 238 PHE B C 1
ATOM 3939 O O . PHE B 1 238 ? -9.344 27.031 7.996 1 98.81 238 PHE B O 1
ATOM 3946 N N . ILE B 1 239 ? -8.086 28.125 6.535 1 98.69 239 ILE B N 1
ATOM 3947 C CA . ILE B 1 239 ? -7.648 29.125 7.504 1 98.69 239 ILE B CA 1
ATOM 3948 C C . ILE B 1 239 ? -8.852 29.953 7.977 1 98.69 239 ILE B C 1
ATOM 3950 O O . ILE B 1 239 ? -8.984 30.234 9.172 1 98.69 239 ILE B O 1
ATOM 3954 N N . LYS B 1 240 ? -9.672 30.328 7.086 1 98.62 240 LYS B N 1
ATOM 3955 C CA . LYS B 1 240 ? -10.875 31.062 7.445 1 98.62 240 LYS B CA 1
ATOM 3956 C C . LYS B 1 240 ? -11.734 30.266 8.43 1 98.62 240 LYS B C 1
ATOM 3958 O O . LYS B 1 240 ? -12.188 30.812 9.445 1 98.62 240 LYS B O 1
ATOM 3963 N N . THR B 1 241 ? -11.945 29.016 8.148 1 98.62 241 THR B N 1
ATOM 3964 C CA . THR B 1 241 ? -12.75 28.141 8.992 1 98.62 241 THR B CA 1
ATOM 3965 C C . THR B 1 241 ? -12.102 27.953 10.367 1 98.62 241 THR B C 1
ATOM 3967 O O . THR B 1 241 ? -12.781 28.016 11.391 1 98.62 241 THR B O 1
ATOM 3970 N N . ALA B 1 242 ? -10.805 27.703 10.336 1 98.56 242 ALA B N 1
ATOM 3971 C CA . ALA B 1 242 ? -10.07 27.547 11.594 1 98.56 242 ALA B CA 1
ATOM 3972 C C . ALA B 1 242 ? -10.195 28.797 12.461 1 98.56 242 ALA B C 1
ATOM 3974 O O . ALA B 1 242 ? -10.336 28.688 13.68 1 98.56 242 ALA B O 1
ATOM 3975 N N . LYS B 1 243 ? -10.117 29.922 11.828 1 97.88 243 LYS B N 1
ATOM 3976 C CA . LYS B 1 243 ? -10.273 31.188 12.547 1 97.88 243 LYS B CA 1
ATOM 3977 C C . LYS B 1 243 ? -11.656 31.312 13.172 1 97.88 243 LYS B C 1
ATOM 3979 O O . LYS B 1 243 ? -11.797 31.703 14.328 1 97.88 243 LYS B O 1
ATOM 3984 N N . GLU B 1 244 ? -12.648 30.969 12.438 1 97.31 244 GLU B N 1
ATOM 3985 C CA . GLU B 1 244 ? -14.023 31.016 12.914 1 97.31 244 GLU B CA 1
ATOM 3986 C C . GLU B 1 244 ? -14.211 30.094 14.125 1 97.31 244 GLU B C 1
ATOM 3988 O O . GLU B 1 244 ? -15.008 30.391 15.016 1 97.31 244 GLU B O 1
ATOM 3993 N N . LEU B 1 245 ? -13.445 29.047 14.164 1 97.56 245 LEU B N 1
ATOM 3994 C CA . LEU B 1 245 ? -13.562 28.047 15.227 1 97.56 245 LEU B CA 1
ATOM 3995 C C . LEU B 1 245 ? -12.656 28.406 16.406 1 97.56 245 LEU B C 1
ATOM 3997 O O . LEU B 1 245 ? -12.656 27.703 17.422 1 97.56 245 LEU B O 1
ATOM 4001 N N . GLY B 1 246 ? -11.875 29.453 16.266 1 97.31 246 GLY B N 1
ATOM 4002 C CA . GLY B 1 246 ? -10.961 29.859 17.328 1 97.31 246 GLY B CA 1
ATOM 4003 C C . GLY B 1 246 ? -9.766 28.938 17.453 1 97.31 246 GLY B C 1
ATOM 4004 O O . GLY B 1 246 ? -9.258 28.734 18.562 1 97.31 246 GLY B O 1
ATOM 4005 N N . LEU B 1 247 ? -9.359 28.375 16.344 1 96.75 247 LEU B N 1
ATOM 4006 C CA . LEU B 1 247 ? -8.289 27.375 16.406 1 96.75 247 LEU B CA 1
ATOM 4007 C C . LEU B 1 247 ? -6.949 28.016 16.047 1 96.75 247 LEU B C 1
ATOM 4009 O O . LEU B 1 247 ? -5.934 27.312 15.961 1 96.75 247 LEU B O 1
ATOM 4013 N N . LEU B 1 248 ? -6.934 29.266 15.766 1 95.12 248 LEU B N 1
ATOM 4014 C CA . LEU B 1 248 ? -5.703 29.969 15.422 1 95.12 248 LEU B CA 1
ATOM 4015 C C . LEU B 1 248 ? -5.188 30.766 16.609 1 95.12 248 LEU B C 1
ATOM 4017 O O . LEU B 1 248 ? -5.965 31.172 17.484 1 95.12 248 LEU B O 1
#

Radius of gyration: 25.46 Å; Cα contacts (8 Å, |Δi|>4): 1017; chains: 2; bounding box: 56×75×48 Å

pLDDT: mean 95.48, std 3.38, range [82.81, 98.88]